Protein AF-A0A812U718-F1 (afdb_monomer)

pLDDT: mean 77.86, std 17.58, range [21.2, 98.12]

Organism: NCBI:txid1628268

Solvent-accessible surface area (backbone atoms only — not comparable to full-atom values): 34079 Å² total; per-residue (Å²): 110,75,88,83,42,58,67,88,62,78,47,43,27,60,70,41,86,81,59,93,90,47,77,34,40,23,46,30,32,31,61,27,43,60,38,45,54,33,56,39,98,57,65,44,71,46,73,46,54,57,48,36,80,42,72,47,49,82,94,59,85,34,51,27,31,34,33,50,62,80,87,57,90,86,61,59,68,82,77,45,58,95,62,54,50,26,35,74,38,45,36,75,55,52,50,49,27,49,80,69,65,70,44,56,67,90,31,38,64,26,23,34,49,45,68,36,70,45,60,24,64,69,48,42,55,55,64,42,54,57,30,74,76,38,101,41,70,70,52,22,51,42,58,63,43,49,48,83,53,67,81,42,59,66,42,80,47,77,48,67,60,88,76,78,98,50,80,73,65,60,68,46,38,72,36,76,42,73,34,67,63,61,79,95,82,78,88,86,74,87,77,78,59,37,26,38,47,60,78,84,86,76,91,83,60,94,82,63,69,74,84,33,40,29,35,38,40,79,49,32,44,30,32,35,83,74,54,75,93,52,46,70,57,54,52,54,46,52,71,27,33,28,99,84,66,51,55,19,29,42,82,43,80,50,81,80,84,81,76,93,47,56,84,60,70,32,71,39,81,75,76,77,88,89,72,74,45,80,48,87,57,70,52,64,44,42,74,75,68,44,31,30,33,44,36,40,60,90,44,30,43,63,67,60,55,48,49,54,43,55,49,54,43,45,74,75,65,46,46,71,45,44,30,13,64,40,55,39,43,12,61,69,62,36,98,81,31,35,34,37,74,57,49,43,61,65,23,51,72,65,73,61,73,84,56,43,30,47,33,34,44,46,54,43,51,50,33,49,52,58,45,43,52,53,53,42,52,60,70,45,82,76,48,32,27,46,37,27,36,45,91,47,44,64,63,31,82,85,31,43,43,94,73,34,66,56,81,76,61,64,91,81,12,48,46,56,36,66,54,12,68,30,30,31,38,70,37,81,58,85,68,46,94,52,60,69,56,48,54,48,58,60,64,40,34,59,91,46,101,75,43,52,58,56,74,57,55,51,58,72,64,56,90,58,74,86,86,80,50,69,90,73,69,54,56,93,87,39,42,74,44,80,63,87,77,92,70,84,87,54,102,78,57,65,65,62,42,74,40,37,60,71,41,61,34,27,20,62,27,82,96,33,52,44,62,36,75,49,37,26,59,39,55,53,98,67,39,36,29,31,67,86,72,49,75,31,46,58,74,50,43,42,61,18,37,40,75,55,88,66,75,53,64,90,67,38,61,79,59,90,79,86,79,91,83,67,90,70,76,70,87,43,97,83,54,51,61,34,52,58,51,48,71,108

Sequence (584 aa):
AYVSSSRLPPLVCKLQKWDPEKLCRGIDVVRCRKNGLANARFPLPVFCPLDSLQEAREGHLADLTYVRLRKDSRVALLSRLPYVGQGWYAKPAVACMLDTGIATWQDFLSSLDATAHVQPSCLAWALRKMEEAWGEEHLAKRSVNALQGLWARNADLVYLMRTSNNQLDGHGCQYRQTFATPPAGLGLRDGRGVLRRGGDPPAAGRGADALYFKFIKTDCVGFQGLPRKHQPLVERLLRKRHPDGTLVYRGDAVDPLLGEHREPEIDGRPPAPVGWEAVEDPVEHCLKGCSLLLTGLPGTGKTHLARRIVAQLREAGDLVQLVSKTHSAAQNLDLGAQTADHWVRRTVRNGRCRLDWLVVEEVTQLDAGLWADIACVSMDRSVRFLLMGDFRQLPAVLDSFAGSRVERPLKDSDLLRDLASGYCHELTENRRSDERIFRFIGWLRVGDAEEVPLAEAVRVAREFPRGRENRRLAPEGAVLIEHRDSGAPTTNSPQTMRVWAGLKLVGAGGKVPRGVFVTVAEAGLEKVTLDGGQQFSHSELLRHTRLCHAITYASCQGLTLRGRVWLLDWGTQHFNLRHLYAGA

Foldseek 3Di:
DQVPFDDQDWQKFFLADDDPVWFKKKKFFVLAAQLCLLDPPDFAFDAFQQFAKDFQDPPDQAQKWFFAQDPDPVDDPLLLPPPAATGIDGSVVVVVCVVSVSDDSVRTTMHTHHLDGHHSNVVVVVLVVCLVVDPDNVNNQVSSWCVVCPQQPADWDWDQPPDDPDPVVVLCNTDTAGHADQPDDDDDDDDTDDDDDDDDDDPPDPDFDSHFWGIDGNGMTMGTPGDPVCVVVVVVQQCDADPVRHHRIDMDGDDDDPDDGHRDHGDTDDDDDDAADEDDDPQVCVVVVAFEEEEEAPQLCQLVVVLVSVVVCVVVPWFEAEEEQFPLLQVSSDPPYDHLVVCLSVDQS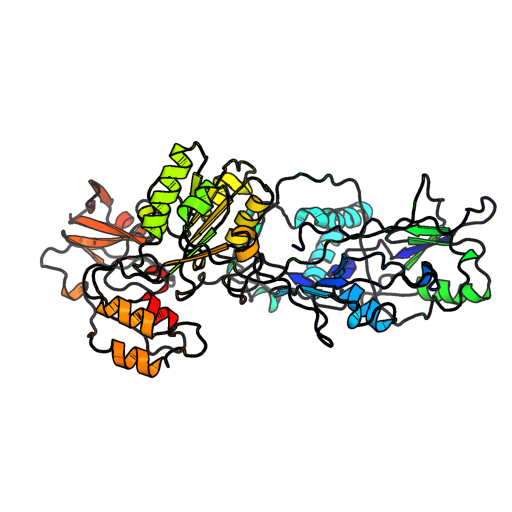VPNDDTQEYEYEAQQQDASSSLVSVVSVVVPVSYAYHYYHYPLAHGHDQHDHPSGGRPRGSVSGPSVCVRRVRYYYYRYDHNDPDVVLVVLLVVQCRPDPCGDPPVVSVVVVVPFDDDDPQVPPQDPVFAWQDDDDDDDDDPDQFHTGTHAFQFKKAWPDDPGGHLDIWGFRGDDNQWTAIPVRDIDGSVVCSVTIHHVSDDQLSSQQSPDDPDDDHDPDCVDPPRDSNSVSSRD

InterPro domains:
  IPR027417 P-loop containing nucleoside triphosphate hydrolase [G3DSA:3.40.50.300] (277-441)
  IPR027417 P-loop containing nucleoside triphosphate hydrolase [SSF52540] (289-448)

Mean predicted aligned error: 13.34 Å

Radius of gyration: 30.28 Å; Cα contacts (8 Å, |Δi|>4): 985; chains: 1; bounding box: 71×52×93 Å

Secondary structure (DSSP, 8-state):
-GGGSPP-----EE-S---TTS-EEEEEESS-STHHHHT-SSPEEE--TT---EE--TT---SEEEEE----TTS-GGGTTT--SEEEEEHHHHHHHHHHTS--GGGEEEEE--SEEE-HHHHHHHHHHHHHT-SSHHHHHHHHHTHHHHT----EEEEE----SSGGGGTTSEEEEE--PPPS-S------------SPPP--STTS-TTSEEEE-SSEEEEES--GGGHHHHHHHHT-B-TTS-BSEEEEE-PPPPS---------PPPPPP--EEPS-HHHHHHTT--EEEEE-TTSSHHHHHHHHHHHHHHTT--EEEEESSHHHHHHH-TT-EEHHHHIIIIITTT----SEEEEESGGG--HHHHHHHHHHTTSTT-EEEEE--TTS---TT-EETTEE--S-GGG-HHHHHHTTTEEEEE-S--SS-HHHHHHHHHT-TTSTTPPPHHHHHHHGGGS-----HHHHPPTT-EEE-----SPP-TT----EEE-TT-EEEE-BTTB-TT-EEEEEEE-SSEEEETTS-EEEHHHHHHHEEE-SS--HHHHTT----S------TTSTT--HHHHHHT-

Nearest PDB structures (foldseek):
  3gp8-assembly1_A  TM=6.679E-01  e=2.376E-10  Deinococcus radiodurans R1 = ATCC 13939 = DSM 20539
  8jx6-assembly2_B  TM=5.166E-01  e=2.757E-07  metagenome
  2orw-assembly1_B-2  TM=6.406E-01  e=2.192E-03  Thermotoga maritima
  5fuv-assembly1_A-2  TM=5.059E-01  e=6.262E-03  Trypanosoma brucei
  1w4r-assembly1_B  TM=6.128E-01  e=5.417E-02  Homo sapiens

Structure (mmCIF, N/CA/C/O backbone):
data_AF-A0A812U718-F1
#
_entry.id   AF-A0A812U718-F1
#
loop_
_atom_site.group_PDB
_atom_site.id
_atom_site.type_symbol
_atom_site.label_atom_id
_atom_site.label_alt_id
_atom_site.label_comp_id
_atom_site.label_asym_id
_atom_site.label_entity_id
_atom_site.label_seq_id
_atom_site.pdbx_PDB_ins_code
_atom_site.Cartn_x
_atom_site.Cartn_y
_atom_site.Cartn_z
_atom_site.occupancy
_atom_site.B_iso_or_equiv
_atom_site.auth_seq_id
_atom_site.auth_comp_id
_atom_site.auth_asym_id
_atom_site.auth_atom_id
_atom_site.pdbx_PDB_model_num
ATOM 1 N N . ALA A 1 1 ? -0.137 -6.766 -9.809 1.00 52.25 1 ALA A N 1
ATOM 2 C CA . ALA A 1 1 ? 0.485 -7.452 -10.991 1.00 52.25 1 ALA A CA 1
ATOM 3 C C . ALA A 1 1 ? 1.951 -7.081 -11.377 1.00 52.25 1 ALA A C 1
ATOM 5 O O . ALA A 1 1 ? 2.670 -7.983 -11.798 1.00 52.25 1 ALA A O 1
ATOM 6 N N . TYR A 1 2 ? 2.444 -5.827 -11.299 1.00 61.31 2 TYR A N 1
ATOM 7 C CA . TYR A 1 2 ? 3.795 -5.442 -11.811 1.00 61.31 2 TYR A CA 1
ATOM 8 C C . TYR A 1 2 ? 4.978 -6.270 -11.258 1.00 61.31 2 TYR A C 1
ATOM 10 O O . TYR A 1 2 ? 5.865 -6.662 -12.018 1.00 61.31 2 TYR A O 1
ATOM 18 N N . VAL A 1 3 ? 5.000 -6.574 -9.955 1.00 62.41 3 VAL A N 1
ATOM 19 C CA . VAL A 1 3 ? 6.143 -7.240 -9.291 1.00 62.41 3 VAL A CA 1
ATOM 20 C C . VAL A 1 3 ? 6.488 -8.600 -9.915 1.00 62.41 3 VAL A C 1
ATOM 22 O O . VAL A 1 3 ? 7.671 -8.903 -10.079 1.00 62.41 3 VAL A O 1
ATOM 25 N N . SER A 1 4 ? 5.460 -9.357 -10.312 1.00 58.41 4 SER A N 1
ATOM 26 C CA . SER A 1 4 ? 5.525 -10.685 -10.938 1.00 58.41 4 SER A CA 1
ATOM 27 C C . SER A 1 4 ? 5.702 -10.663 -12.463 1.00 58.41 4 SER A C 1
ATOM 29 O O . SER A 1 4 ? 5.583 -11.705 -13.100 1.00 58.41 4 SER A O 1
ATOM 31 N N . SER A 1 5 ? 5.938 -9.498 -13.071 1.00 61.50 5 SER A N 1
ATOM 32 C CA . SER A 1 5 ? 6.205 -9.403 -14.509 1.00 61.50 5 SER A CA 1
ATOM 33 C C . SER A 1 5 ? 7.666 -9.706 -14.853 1.00 61.50 5 SER A C 1
ATOM 35 O O . SER A 1 5 ? 8.582 -9.407 -14.077 1.00 61.50 5 SER A O 1
ATOM 37 N N . SER A 1 6 ? 7.881 -10.266 -16.045 1.00 64.56 6 SER A N 1
ATOM 38 C CA . SER A 1 6 ? 9.208 -10.453 -16.630 1.00 64.56 6 SER A CA 1
ATOM 39 C C . SER A 1 6 ? 9.961 -9.128 -16.672 1.00 64.56 6 SER A C 1
ATOM 41 O O . SER A 1 6 ? 9.477 -8.127 -17.205 1.00 64.56 6 SER A O 1
ATOM 43 N N . ARG A 1 7 ? 11.159 -9.114 -16.088 1.00 63.56 7 ARG A N 1
ATOM 44 C CA . ARG A 1 7 ? 12.039 -7.943 -16.111 1.00 63.56 7 ARG A CA 1
ATOM 45 C C . ARG A 1 7 ? 12.737 -7.846 -17.461 1.00 63.56 7 ARG A C 1
ATOM 47 O O . ARG A 1 7 ? 12.952 -8.861 -18.114 1.00 63.56 7 ARG A O 1
ATOM 54 N N . LEU A 1 8 ? 13.136 -6.627 -17.831 1.00 64.75 8 LEU A N 1
ATOM 55 C CA . LEU A 1 8 ? 14.036 -6.372 -18.957 1.00 64.75 8 LEU A CA 1
ATOM 56 C C . LEU A 1 8 ? 15.258 -7.310 -18.855 1.00 64.75 8 LEU A C 1
ATOM 58 O O . LEU A 1 8 ? 16.019 -7.180 -17.889 1.00 64.75 8 LEU A O 1
ATOM 62 N N . PRO A 1 9 ? 15.443 -8.263 -19.787 1.00 66.31 9 PRO A N 1
ATOM 63 C CA . PRO A 1 9 ? 16.575 -9.180 -19.758 1.00 66.31 9 PRO A CA 1
ATOM 64 C C . PRO A 1 9 ? 17.886 -8.421 -20.017 1.00 66.31 9 PRO A C 1
ATOM 66 O O . PRO A 1 9 ? 17.870 -7.304 -20.546 1.00 66.31 9 PRO A O 1
ATOM 69 N N . PRO A 1 10 ? 19.050 -9.017 -19.696 1.00 66.06 10 PRO A N 1
ATOM 70 C CA . PRO A 1 10 ? 20.329 -8.511 -20.174 1.00 66.06 10 PRO A CA 1
ATOM 71 C C . PRO A 1 10 ? 20.286 -8.381 -21.700 1.00 66.06 10 PRO A C 1
ATOM 73 O O . PRO A 1 10 ? 20.023 -9.356 -22.402 1.00 66.06 10 PRO A O 1
ATOM 76 N N . LEU A 1 11 ? 20.538 -7.179 -22.219 1.00 72.50 11 LEU A N 1
ATOM 77 C CA . LEU A 1 11 ? 20.422 -6.879 -23.645 1.00 72.50 11 LEU A CA 1
ATOM 78 C C . LEU A 1 11 ? 21.678 -7.363 -24.385 1.00 72.50 11 LEU A C 1
ATOM 80 O O . LEU A 1 11 ? 22.487 -6.562 -24.849 1.00 72.50 11 LEU A O 1
ATOM 84 N N . VAL A 1 12 ? 21.881 -8.679 -24.420 1.00 78.50 12 VAL A N 1
ATOM 85 C CA . VAL A 1 12 ? 23.073 -9.324 -24.977 1.00 78.50 12 VAL A CA 1
ATOM 86 C C . VAL A 1 12 ? 22.669 -10.168 -26.181 1.00 78.50 12 VAL A C 1
ATOM 88 O O . VAL A 1 12 ? 21.966 -11.162 -26.040 1.00 78.50 12 VAL A O 1
ATOM 91 N N . CYS A 1 13 ? 23.096 -9.752 -27.373 1.00 79.50 13 CYS A N 1
ATOM 92 C CA . CYS A 1 13 ? 22.654 -10.331 -28.640 1.00 79.50 13 CYS A CA 1
ATOM 93 C C . CYS A 1 13 ? 23.795 -10.374 -29.665 1.00 79.50 13 CYS A C 1
ATOM 95 O O . CYS A 1 13 ? 24.542 -9.401 -29.814 1.00 79.50 13 CYS A O 1
ATOM 97 N N . LYS A 1 14 ? 23.906 -11.482 -30.409 1.00 79.50 14 LYS A N 1
ATOM 98 C CA . LYS A 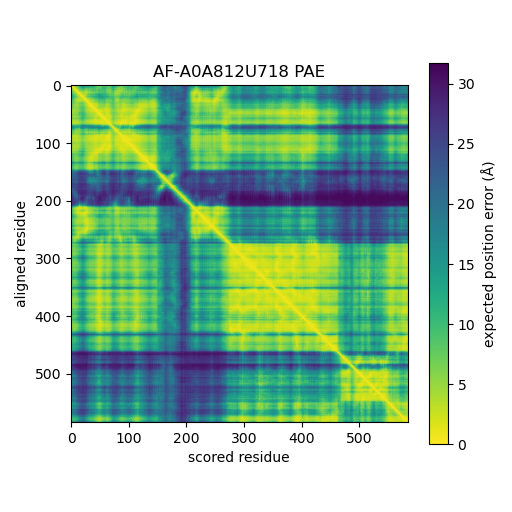1 14 ? 24.732 -11.576 -31.622 1.00 79.50 14 LYS A CA 1
ATOM 99 C C . LYS A 1 14 ? 23.888 -11.202 -32.838 1.00 79.50 14 LYS A C 1
ATOM 101 O O . LYS A 1 14 ? 22.866 -11.825 -33.090 1.00 79.50 14 LYS A O 1
ATOM 106 N N . LEU A 1 15 ? 24.342 -10.206 -33.595 1.00 76.06 15 LEU A N 1
ATOM 107 C CA . LEU A 1 15 ? 23.623 -9.664 -34.754 1.00 76.06 15 LEU A CA 1
ATOM 108 C C . LEU A 1 15 ? 24.151 -10.207 -36.084 1.00 76.06 15 LEU A C 1
ATOM 110 O O . LEU A 1 15 ? 23.396 -10.371 -37.036 1.00 76.06 15 LEU A O 1
ATOM 114 N N . GLN A 1 16 ? 25.460 -10.452 -36.158 1.00 78.62 16 GLN A N 1
ATOM 115 C CA . GLN A 1 16 ? 26.164 -10.885 -37.365 1.00 78.62 16 GLN A CA 1
ATOM 116 C C . GLN A 1 16 ? 27.314 -11.824 -37.001 1.00 78.62 16 GLN A C 1
ATOM 118 O O . GLN A 1 16 ? 27.822 -11.799 -35.876 1.00 78.62 16 GLN A O 1
ATOM 123 N N . LYS A 1 17 ? 27.781 -12.620 -37.972 1.00 80.12 17 LYS A N 1
ATOM 124 C CA . LYS A 1 17 ? 2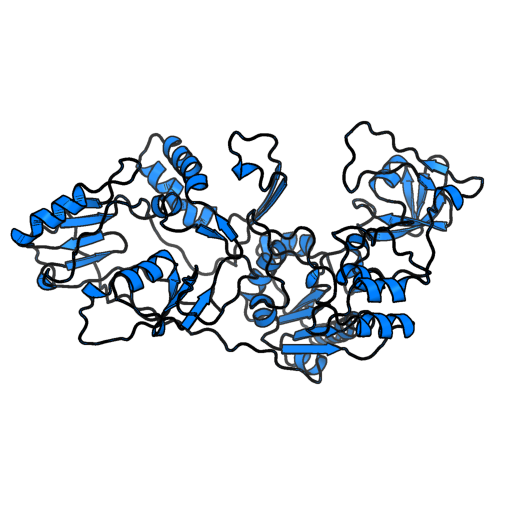8.999 -13.428 -37.804 1.00 80.12 17 LYS A CA 1
ATOM 125 C C . LYS A 1 17 ? 30.205 -12.526 -37.510 1.00 80.12 17 LYS A C 1
ATOM 127 O O . LYS A 1 17 ? 30.376 -11.477 -38.145 1.00 80.12 17 LYS A O 1
ATOM 132 N N . TRP A 1 18 ? 31.018 -12.954 -36.547 1.00 83.44 18 TRP A N 1
ATOM 133 C CA . TRP A 1 18 ? 32.292 -12.326 -36.206 1.00 83.44 18 TRP A CA 1
ATOM 134 C C . TRP A 1 18 ? 33.326 -12.561 -37.305 1.00 83.44 18 TRP A C 1
ATOM 136 O O . TRP A 1 18 ? 33.361 -13.633 -37.905 1.00 83.44 18 TRP A O 1
ATOM 146 N N . ASP A 1 19 ? 34.173 -11.567 -37.532 1.00 85.44 19 ASP A N 1
ATOM 147 C CA . ASP A 1 19 ? 35.264 -11.601 -38.499 1.00 85.44 19 ASP A CA 1
ATOM 148 C C . ASP A 1 19 ? 36.602 -11.594 -37.732 1.00 85.44 19 ASP A C 1
ATOM 150 O O . ASP A 1 19 ? 36.909 -10.590 -37.087 1.00 85.44 19 ASP A O 1
ATOM 154 N N . PRO A 1 20 ? 37.378 -12.693 -37.691 1.00 80.75 20 PRO A N 1
ATOM 155 C CA . PRO A 1 20 ? 38.579 -12.764 -36.854 1.00 80.75 20 PRO A CA 1
ATOM 156 C C . PRO A 1 20 ? 39.722 -11.865 -37.353 1.00 80.75 20 PRO A C 1
ATOM 158 O O . PRO A 1 20 ? 40.598 -11.515 -36.570 1.00 80.75 20 PRO A O 1
ATOM 161 N N . GLU A 1 21 ? 39.703 -11.454 -38.623 1.00 83.75 21 GLU A N 1
ATOM 162 C CA . GLU A 1 21 ? 40.759 -10.647 -39.248 1.00 83.75 21 GLU A CA 1
ATOM 163 C C . GLU A 1 21 ? 40.562 -9.138 -39.032 1.00 83.75 21 GLU A C 1
ATOM 165 O O . GLU A 1 21 ? 41.451 -8.336 -39.325 1.00 83.75 21 GLU A O 1
ATOM 170 N N . LYS A 1 22 ? 39.387 -8.713 -38.545 1.00 83.31 22 LYS A N 1
ATOM 171 C CA . LYS A 1 22 ? 39.016 -7.294 -38.441 1.00 83.31 22 LYS A CA 1
ATOM 172 C C . LYS A 1 22 ? 38.915 -6.851 -36.990 1.00 83.31 22 LYS A C 1
ATOM 174 O O . LYS A 1 22 ? 38.109 -7.367 -36.221 1.00 83.31 22 LYS A O 1
ATOM 179 N N . LEU A 1 23 ? 39.658 -5.803 -36.633 1.00 83.19 23 LEU A N 1
ATOM 180 C CA . LEU A 1 23 ? 39.541 -5.158 -35.324 1.00 83.19 23 LEU A CA 1
ATOM 181 C C . LEU A 1 23 ? 38.082 -4.754 -35.049 1.00 83.19 23 LEU A C 1
ATOM 183 O O . LEU A 1 23 ? 37.508 -3.935 -35.773 1.00 83.19 23 LEU A O 1
ATOM 187 N N . CYS A 1 24 ? 37.502 -5.301 -33.981 1.00 82.88 24 CYS A N 1
ATOM 188 C CA . CYS A 1 24 ? 36.214 -4.856 -33.467 1.00 82.88 24 CYS A CA 1
ATOM 189 C C . CYS A 1 24 ? 36.408 -3.672 -32.520 1.00 82.88 24 CYS A C 1
ATOM 191 O O . CYS A 1 24 ? 37.292 -3.682 -31.661 1.00 82.88 24 CYS A O 1
ATOM 193 N N . ARG A 1 25 ? 35.553 -2.659 -32.660 1.00 86.25 25 ARG A N 1
ATOM 194 C CA . ARG A 1 25 ? 35.479 -1.524 -31.735 1.00 86.25 25 ARG A CA 1
ATOM 195 C C . ARG A 1 25 ? 34.137 -1.549 -31.021 1.00 86.25 25 ARG A C 1
ATOM 197 O O . ARG A 1 25 ? 33.102 -1.760 -31.653 1.00 86.25 25 ARG A O 1
ATOM 204 N N . GLY A 1 26 ? 34.175 -1.360 -29.709 1.00 85.44 26 GLY A N 1
ATOM 205 C CA . GLY A 1 26 ? 32.998 -1.215 -28.866 1.00 85.44 26 GLY A CA 1
ATOM 206 C C . GLY A 1 26 ? 32.799 0.245 -28.501 1.00 85.44 26 GLY A C 1
ATOM 207 O O . GLY A 1 26 ? 33.741 0.896 -28.053 1.00 85.44 26 GLY A O 1
ATOM 208 N N . ILE A 1 27 ? 31.580 0.755 -28.666 1.00 84.38 27 ILE A N 1
ATOM 209 C CA . ILE A 1 27 ? 31.161 1.998 -28.012 1.00 84.38 27 ILE A CA 1
ATOM 210 C C . ILE A 1 27 ? 30.428 1.600 -26.737 1.00 84.38 27 ILE A C 1
ATOM 212 O O . ILE A 1 27 ? 29.330 1.055 -26.815 1.00 84.38 27 ILE A O 1
ATOM 216 N N . ASP A 1 28 ? 31.053 1.842 -25.588 1.00 82.25 28 ASP A N 1
ATOM 217 C CA . ASP A 1 28 ? 30.480 1.647 -24.250 1.00 82.25 28 ASP A CA 1
ATOM 218 C C . ASP A 1 28 ? 29.940 2.982 -23.719 1.00 82.25 28 ASP A C 1
ATOM 220 O O . ASP A 1 28 ? 30.618 4.010 -23.826 1.00 82.25 28 ASP A O 1
ATOM 224 N N . VAL A 1 29 ? 28.740 2.983 -23.131 1.00 80.06 29 VAL A N 1
ATOM 225 C CA . VAL A 1 29 ? 28.253 4.115 -22.325 1.00 80.06 29 VAL A CA 1
ATOM 226 C C . VAL A 1 29 ? 29.202 4.241 -21.140 1.00 80.06 29 VAL A C 1
ATOM 228 O O . VAL A 1 29 ? 29.294 3.302 -20.358 1.00 80.06 29 VAL A O 1
ATOM 231 N N . VAL A 1 30 ? 29.917 5.362 -20.999 1.00 79.69 30 VAL A N 1
ATOM 232 C CA . VAL A 1 30 ? 31.068 5.500 -20.086 1.00 79.69 30 VAL A CA 1
ATOM 233 C C . VAL A 1 30 ? 30.735 4.975 -18.697 1.00 79.69 30 VAL A C 1
ATOM 235 O O . VAL A 1 30 ? 29.973 5.564 -17.938 1.00 79.69 30 VAL A O 1
ATOM 238 N N . ARG A 1 31 ? 31.269 3.779 -18.416 1.00 74.81 31 ARG A N 1
ATOM 239 C CA . ARG A 1 31 ? 30.982 2.919 -17.260 1.00 74.81 31 ARG A CA 1
ATOM 240 C C . ARG A 1 31 ? 29.481 2.495 -17.077 1.00 74.81 31 ARG A C 1
ATOM 242 O O . ARG A 1 31 ? 29.299 1.446 -16.463 1.00 74.81 31 ARG A O 1
ATOM 249 N N . CYS A 1 32 ? 28.477 3.227 -17.613 1.00 73.81 32 CYS A N 1
ATOM 250 C CA . CYS A 1 32 ? 27.052 2.917 -17.948 1.00 73.81 32 CYS A CA 1
ATOM 251 C C . CYS A 1 32 ? 25.836 3.441 -17.102 1.00 73.81 32 CYS A C 1
ATOM 253 O O . CYS A 1 32 ? 25.325 4.526 -17.367 1.00 73.81 32 CYS A O 1
ATOM 255 N N . ARG A 1 33 ? 25.350 2.743 -16.051 1.00 76.56 33 ARG A N 1
ATOM 256 C CA . ARG A 1 33 ? 24.178 3.076 -15.150 1.00 76.56 33 ARG A CA 1
ATOM 257 C C . ARG A 1 33 ? 24.266 4.366 -14.252 1.00 76.56 33 ARG A C 1
ATOM 259 O O . ARG A 1 33 ? 24.263 5.455 -14.813 1.00 76.56 33 ARG A O 1
ATOM 266 N N . LYS A 1 34 ? 24.346 4.279 -12.890 1.00 80.44 34 LYS A N 1
ATOM 267 C CA . LYS A 1 34 ? 24.451 5.331 -11.799 1.00 80.44 34 LYS A CA 1
ATOM 268 C C . LYS A 1 34 ? 23.969 6.715 -12.125 1.00 80.44 34 LYS A C 1
ATOM 270 O O . LYS A 1 34 ? 23.138 7.278 -11.444 1.00 80.44 34 LYS A O 1
ATOM 275 N N . ASN A 1 35 ? 24.716 7.352 -13.002 1.00 78.38 35 ASN A N 1
ATOM 276 C CA . ASN A 1 35 ? 24.765 8.779 -13.180 1.00 78.38 35 ASN A CA 1
ATOM 277 C C . ASN A 1 35 ? 23.399 9.135 -13.825 1.00 78.38 35 ASN A C 1
ATOM 279 O O . ASN A 1 35 ? 22.913 10.240 -13.612 1.00 78.38 35 ASN A O 1
ATOM 283 N N . GLY A 1 36 ? 22.750 8.188 -14.532 1.00 77.81 36 GLY A N 1
ATOM 284 C CA . GLY A 1 36 ? 21.338 8.235 -14.925 1.00 77.81 36 GLY A CA 1
ATOM 285 C C . GLY A 1 36 ? 20.324 8.231 -13.769 1.00 77.81 36 GLY A C 1
ATOM 286 O O . GLY A 1 36 ? 19.183 8.581 -14.018 1.00 77.81 36 GLY A O 1
ATOM 287 N N . LEU A 1 37 ? 20.720 7.921 -12.525 1.00 79.31 37 LEU A N 1
ATOM 288 C CA . LEU A 1 37 ? 19.991 8.318 -11.311 1.00 79.31 37 LEU A CA 1
ATOM 289 C C . LEU A 1 37 ? 20.118 9.839 -11.158 1.00 79.31 37 LEU A C 1
ATOM 291 O O . LEU A 1 37 ? 19.178 10.573 -11.427 1.00 79.31 37 LEU A O 1
ATOM 295 N N . ALA A 1 38 ? 21.314 10.326 -10.811 1.00 80.38 38 ALA A N 1
ATOM 296 C CA . ALA A 1 38 ? 21.515 11.719 -10.407 1.00 80.38 38 ALA A CA 1
ATOM 297 C C . ALA A 1 38 ? 21.393 12.774 -11.525 1.00 80.38 38 ALA A C 1
ATOM 299 O O . ALA A 1 38 ? 21.341 13.961 -11.234 1.00 80.38 38 ALA A O 1
ATOM 300 N N . ASN A 1 39 ? 21.338 12.361 -12.792 1.00 77.56 39 ASN A N 1
ATOM 301 C CA . ASN A 1 39 ? 21.037 13.197 -13.957 1.00 77.56 39 ASN A CA 1
ATOM 302 C C . ASN A 1 39 ? 20.030 12.483 -14.894 1.00 77.56 39 ASN A C 1
ATOM 304 O O . ASN A 1 39 ? 20.223 12.447 -16.115 1.00 77.56 39 ASN A O 1
ATOM 308 N N . ALA A 1 40 ? 18.956 11.904 -14.361 1.00 81.19 40 ALA A N 1
ATOM 309 C CA . ALA A 1 40 ? 17.820 11.473 -15.183 1.00 81.19 40 ALA A CA 1
ATOM 310 C C . ALA A 1 40 ? 17.226 12.648 -16.009 1.00 81.19 40 ALA A C 1
ATOM 312 O O . ALA A 1 40 ? 17.527 13.817 -15.747 1.00 81.19 40 ALA A O 1
ATOM 313 N N . ARG A 1 41 ? 16.408 12.366 -17.038 1.00 83.38 41 ARG A N 1
ATOM 314 C CA . ARG A 1 41 ? 15.586 13.395 -17.733 1.00 83.38 41 ARG A CA 1
ATOM 315 C C . ARG A 1 41 ? 14.336 13.762 -16.925 1.00 83.38 41 ARG A C 1
ATOM 317 O O . ARG A 1 41 ? 13.859 14.883 -17.023 1.00 83.38 41 ARG A O 1
ATOM 324 N N . PHE A 1 42 ? 13.844 12.815 -16.136 1.00 88.44 42 PHE A N 1
ATOM 325 C CA . PHE A 1 42 ? 12.629 12.908 -15.334 1.00 88.44 42 PHE A CA 1
ATOM 326 C C . PHE A 1 42 ? 12.977 12.737 -13.847 1.00 88.44 42 PHE A C 1
ATOM 328 O O . PHE A 1 42 ? 14.017 12.141 -13.549 1.00 88.44 42 PHE A O 1
ATOM 335 N N . PRO A 1 43 ? 12.133 13.212 -12.916 1.00 86.69 43 PRO A N 1
ATOM 336 C CA . PRO A 1 43 ? 12.222 12.842 -11.506 1.00 86.69 43 PRO A CA 1
ATOM 337 C C . PRO A 1 43 ? 12.247 11.318 -11.301 1.00 86.69 43 PRO A C 1
ATOM 339 O O . PRO A 1 43 ? 11.689 10.566 -12.101 1.00 86.69 43 PRO A O 1
ATOM 342 N N . LEU A 1 44 ? 12.917 10.851 -10.246 1.00 84.81 44 LEU A N 1
ATOM 343 C CA . LEU A 1 44 ? 13.038 9.425 -9.940 1.00 84.81 44 LEU A CA 1
ATOM 344 C C . LEU A 1 44 ? 11.787 8.953 -9.178 1.00 84.81 44 LEU A C 1
ATOM 346 O O . LEU A 1 44 ? 11.526 9.495 -8.103 1.00 84.81 44 LEU A O 1
ATOM 350 N N . PRO A 1 45 ? 11.020 7.974 -9.688 1.00 87.50 45 PRO A N 1
ATOM 351 C CA . PRO A 1 45 ? 9.796 7.516 -9.036 1.00 87.50 45 PRO A CA 1
ATOM 352 C C . PRO A 1 45 ? 10.083 6.746 -7.741 1.00 87.50 45 PRO A C 1
ATOM 354 O O . PRO A 1 45 ? 10.958 5.877 -7.697 1.00 87.50 45 PRO A O 1
ATOM 357 N N . VAL A 1 46 ? 9.308 7.047 -6.701 1.00 81.81 46 VAL A N 1
ATOM 358 C CA . VAL A 1 46 ? 9.309 6.378 -5.396 1.00 81.81 46 VAL A CA 1
ATOM 359 C C . VAL A 1 46 ? 7.981 5.648 -5.235 1.00 81.81 46 VAL A C 1
ATOM 361 O O . VAL A 1 46 ? 7.001 6.199 -4.738 1.00 81.81 46 VAL A O 1
ATOM 364 N N . PHE A 1 47 ? 7.951 4.402 -5.709 1.00 84.75 47 PHE A N 1
ATOM 365 C CA . PHE A 1 47 ? 6.758 3.565 -5.628 1.00 84.75 47 PHE A CA 1
ATOM 366 C C . PHE A 1 47 ? 6.477 3.133 -4.185 1.00 84.75 47 PHE A C 1
ATOM 368 O O . PHE A 1 47 ? 7.378 2.632 -3.509 1.00 84.75 47 PHE A O 1
ATOM 375 N N . CYS A 1 48 ? 5.229 3.272 -3.743 1.00 83.56 48 CYS A N 1
ATOM 376 C CA . CYS A 1 48 ? 4.706 2.700 -2.505 1.00 83.56 48 CYS A CA 1
ATOM 377 C C . CYS A 1 48 ? 3.750 1.524 -2.811 1.00 83.56 48 CYS A C 1
ATOM 379 O O . CYS A 1 48 ? 3.336 1.345 -3.958 1.00 83.56 48 CYS A O 1
ATOM 381 N N . PRO A 1 49 ? 3.356 0.714 -1.811 1.00 85.00 49 PRO A N 1
ATOM 382 C CA . PRO A 1 49 ? 2.452 -0.422 -2.024 1.00 85.00 49 PRO A CA 1
ATOM 383 C C . PRO A 1 49 ? 1.045 -0.048 -2.513 1.00 85.00 49 PRO A C 1
ATOM 385 O O . PRO A 1 49 ? 0.343 -0.916 -3.018 1.00 85.00 49 PRO A O 1
ATOM 388 N N . LEU A 1 50 ? 0.621 1.212 -2.359 1.00 88.31 50 LEU A N 1
ATOM 389 C CA . LEU A 1 50 ? -0.694 1.693 -2.803 1.00 88.31 50 LEU A CA 1
ATOM 390 C C . LEU A 1 50 ? -0.688 2.189 -4.263 1.00 88.31 50 LEU A C 1
ATOM 392 O O . LEU A 1 50 ? -1.743 2.523 -4.810 1.00 88.31 50 LEU A O 1
ATOM 396 N N . ASP A 1 51 ? 0.479 2.237 -4.914 1.00 88.44 51 ASP A N 1
ATOM 397 C CA . ASP A 1 51 ? 0.578 2.583 -6.331 1.00 88.44 51 ASP A CA 1
ATOM 398 C C . ASP A 1 51 ? -0.029 1.485 -7.200 1.00 88.44 51 ASP A C 1
ATOM 400 O O . ASP A 1 51 ? 0.341 0.313 -7.127 1.00 88.44 51 ASP A O 1
ATOM 404 N N . SER A 1 52 ? -0.998 1.892 -8.014 1.00 88.12 52 SER A N 1
ATOM 405 C CA . SER A 1 52 ? -1.952 0.991 -8.656 1.00 88.12 52 SER A CA 1
ATOM 406 C C . SER A 1 52 ? -1.973 1.191 -10.160 1.00 88.12 52 SER A C 1
ATOM 408 O O . SER A 1 52 ? -1.741 2.295 -10.661 1.00 88.12 52 SER A O 1
ATOM 410 N N . LEU A 1 53 ? -2.229 0.099 -10.870 1.00 87.88 53 LEU A N 1
ATOM 411 C CA . LEU A 1 53 ? -2.262 0.056 -12.317 1.00 87.88 53 LEU A CA 1
ATOM 412 C C . LEU A 1 53 ? -3.501 0.792 -12.831 1.00 87.88 53 LEU A C 1
ATOM 414 O O 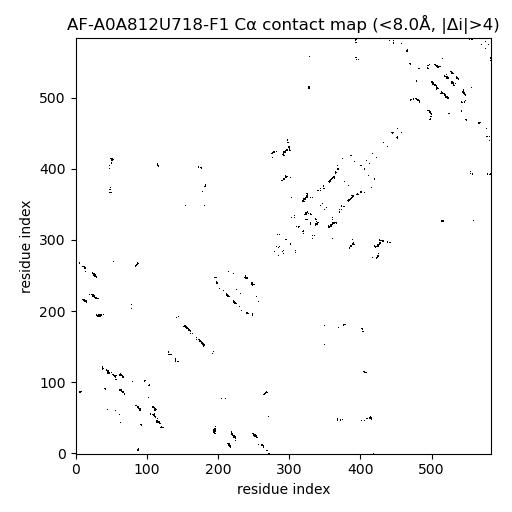. LEU A 1 53 ? -4.601 0.636 -12.305 1.00 87.88 53 LEU A O 1
ATOM 418 N N . GLN A 1 54 ? -3.322 1.589 -13.877 1.00 88.00 54 GLN A N 1
ATOM 419 C CA . GLN A 1 54 ? -4.413 2.257 -14.581 1.00 88.00 54 GLN A CA 1
ATOM 420 C C . GLN A 1 54 ? -4.319 1.949 -16.076 1.00 88.00 54 GLN A C 1
ATOM 422 O O . GLN A 1 54 ? -3.299 1.463 -16.565 1.00 88.00 54 GLN A O 1
ATOM 427 N N . GLU A 1 55 ? -5.380 2.230 -16.824 1.00 90.50 55 GLU A N 1
ATOM 428 C CA . GLU A 1 55 ? -5.316 2.235 -18.285 1.00 90.50 55 GLU A CA 1
ATOM 429 C C . GLU A 1 55 ? -4.329 3.319 -18.762 1.00 90.50 55 GLU A C 1
ATOM 431 O O . GLU A 1 55 ? -4.202 4.386 -18.148 1.00 90.50 55 GLU A O 1
ATOM 436 N N . ALA A 1 56 ? -3.570 3.046 -19.824 1.00 92.06 56 ALA A N 1
ATOM 437 C CA . ALA A 1 56 ? -2.704 4.062 -20.417 1.00 92.06 56 ALA A CA 1
ATOM 438 C C . ALA A 1 56 ? -3.558 5.123 -21.133 1.00 92.06 56 ALA A C 1
ATOM 440 O O . ALA A 1 56 ? -4.503 4.789 -21.840 1.00 92.06 56 ALA A O 1
ATOM 441 N N . ARG A 1 57 ? -3.229 6.406 -20.953 1.00 93.19 57 ARG A N 1
ATOM 442 C CA . ARG A 1 57 ? -3.987 7.528 -21.528 1.00 93.19 57 ARG A CA 1
ATOM 443 C C . ARG A 1 57 ? -3.088 8.343 -22.441 1.00 93.19 57 ARG A C 1
ATOM 445 O O . ARG A 1 57 ? -1.959 8.658 -22.065 1.00 93.19 57 ARG A O 1
ATOM 452 N N . GLU A 1 58 ? -3.590 8.701 -23.618 1.00 94.06 58 GLU A N 1
ATOM 453 C CA . GLU A 1 58 ? -2.865 9.568 -24.547 1.00 94.06 58 GLU A CA 1
ATOM 454 C C . GLU A 1 58 ? -2.527 10.918 -23.889 1.00 94.06 58 GLU A C 1
ATOM 456 O O . GLU A 1 58 ? -3.325 11.491 -23.147 1.00 94.06 58 GLU A O 1
ATOM 461 N N . GLY A 1 59 ? -1.294 11.385 -24.096 1.00 92.38 59 GLY A N 1
ATOM 462 C CA . GLY A 1 59 ? -0.740 12.576 -23.446 1.00 92.38 59 GLY A CA 1
ATOM 463 C C . GLY A 1 59 ? -0.194 12.354 -22.027 1.00 92.38 59 GLY A C 1
ATOM 464 O O . GLY A 1 59 ? 0.641 13.143 -21.583 1.00 92.38 59 GLY A O 1
ATOM 465 N N . HIS A 1 60 ? -0.575 11.279 -21.323 1.00 94.56 60 HIS A N 1
ATOM 466 C CA . HIS A 1 60 ? -0.112 11.005 -19.955 1.00 94.56 60 HIS A CA 1
ATOM 467 C C . HIS A 1 60 ? 1.040 9.993 -19.917 1.00 94.56 60 HIS A C 1
ATOM 469 O O . HIS A 1 60 ? 0.847 8.776 -19.903 1.00 94.56 60 HIS A O 1
ATOM 475 N N . LEU A 1 61 ? 2.275 10.500 -19.879 1.00 93.56 61 LEU A N 1
ATOM 476 C CA . LEU A 1 61 ? 3.472 9.663 -19.814 1.00 93.56 61 LEU A CA 1
ATOM 477 C C . LEU A 1 61 ? 3.745 9.181 -18.377 1.00 93.56 61 LEU A C 1
ATOM 479 O O . LEU A 1 61 ? 4.380 9.886 -17.588 1.00 93.56 61 LEU A O 1
ATOM 483 N N . ALA A 1 62 ? 3.314 7.964 -18.055 1.00 94.62 62 ALA A N 1
ATOM 484 C CA . ALA A 1 62 ? 3.443 7.382 -16.718 1.00 94.62 62 ALA A CA 1
ATOM 485 C C . ALA A 1 62 ? 4.874 6.940 -16.335 1.00 94.62 62 ALA A C 1
ATOM 487 O O . ALA A 1 62 ? 5.732 6.732 -17.194 1.00 94.62 62 ALA A O 1
ATOM 488 N N . ASP A 1 63 ? 5.158 6.801 -15.036 1.00 93.50 63 ASP A N 1
ATOM 489 C CA . ASP A 1 63 ? 6.490 6.410 -14.530 1.00 93.50 63 ASP A CA 1
ATOM 490 C C . ASP A 1 63 ? 6.936 5.009 -14.960 1.00 93.50 63 ASP A C 1
ATOM 492 O O . ASP A 1 63 ? 8.111 4.783 -15.273 1.00 93.50 63 ASP A O 1
ATOM 496 N N . LEU A 1 64 ? 5.983 4.085 -14.999 1.00 92.38 64 LEU A N 1
ATOM 497 C CA . LEU A 1 64 ? 6.062 2.785 -15.640 1.00 92.38 64 LEU A CA 1
ATOM 498 C C . LEU A 1 64 ? 4.885 2.660 -16.617 1.00 92.38 64 LEU A C 1
ATOM 500 O O . LEU A 1 64 ? 3.765 3.084 -16.333 1.00 92.38 64 LEU A O 1
ATOM 504 N N . THR A 1 65 ? 5.125 2.060 -17.778 1.00 92.31 65 THR A N 1
ATOM 505 C CA . THR A 1 65 ? 4.098 1.799 -18.794 1.00 92.31 65 THR A CA 1
ATOM 506 C C . THR A 1 65 ? 4.252 0.379 -19.314 1.00 92.31 65 THR A C 1
ATOM 508 O O . THR A 1 65 ? 5.361 -0.044 -19.651 1.00 92.31 65 THR A O 1
ATOM 511 N N . TYR A 1 66 ? 3.154 -0.368 -19.379 1.00 91.06 66 TYR A N 1
ATOM 512 C CA . TYR A 1 66 ? 3.112 -1.649 -20.065 1.00 91.06 66 TYR A CA 1
ATOM 513 C C . TYR A 1 66 ? 2.958 -1.382 -21.565 1.00 91.06 66 TYR A C 1
ATOM 515 O O . TYR A 1 66 ? 1.927 -0.872 -22.011 1.00 91.06 66 TYR A O 1
ATOM 523 N N . VAL A 1 67 ? 3.989 -1.733 -22.331 1.00 90.00 67 VAL A N 1
ATOM 524 C CA . VAL A 1 67 ? 4.065 -1.537 -23.781 1.00 90.00 67 VAL A CA 1
ATOM 525 C C . VAL A 1 67 ? 3.928 -2.888 -24.480 1.00 90.00 67 VAL A C 1
ATOM 527 O O . VAL A 1 67 ? 4.636 -3.838 -24.141 1.00 90.00 67 VAL A O 1
ATOM 530 N N . ARG A 1 68 ? 3.058 -2.963 -25.490 1.00 89.00 68 ARG A N 1
ATOM 531 C CA . ARG A 1 68 ? 2.949 -4.075 -26.441 1.00 89.00 68 ARG A CA 1
ATOM 532 C C . ARG A 1 68 ? 3.355 -3.576 -27.827 1.00 89.00 68 ARG A C 1
ATOM 534 O O . ARG A 1 68 ? 2.516 -3.170 -28.624 1.00 89.00 68 ARG A O 1
ATOM 541 N N . LEU A 1 69 ? 4.655 -3.619 -28.115 1.00 81.25 69 LEU A N 1
ATOM 542 C CA . LEU A 1 69 ? 5.177 -3.265 -29.436 1.00 81.25 69 LEU A CA 1
ATOM 543 C C . LEU A 1 69 ? 4.637 -4.228 -30.504 1.00 81.25 69 LEU A C 1
ATOM 545 O O . LEU A 1 69 ? 4.709 -5.450 -30.348 1.00 81.25 69 LEU A O 1
ATOM 549 N N . ARG A 1 70 ? 4.137 -3.687 -31.620 1.00 68.75 70 ARG A N 1
ATOM 550 C CA . ARG A 1 70 ? 3.705 -4.487 -32.777 1.00 68.75 70 ARG A CA 1
ATOM 551 C C . ARG A 1 70 ? 4.931 -5.148 -33.414 1.00 68.75 70 ARG A C 1
ATOM 553 O O . ARG A 1 70 ? 5.853 -4.459 -33.847 1.00 68.75 70 ARG A O 1
ATOM 560 N N . LYS A 1 71 ? 4.951 -6.484 -33.496 1.00 63.91 71 LYS A N 1
ATOM 561 C CA . LYS A 1 71 ? 6.013 -7.240 -34.188 1.00 63.91 71 LYS A CA 1
ATOM 562 C C . LYS A 1 71 ? 5.865 -7.118 -35.716 1.00 63.91 71 LYS A C 1
ATOM 564 O O . LYS A 1 71 ? 5.421 -8.060 -36.366 1.00 63.91 71 LYS A O 1
ATOM 569 N N . ASP A 1 72 ? 6.245 -5.979 -36.300 1.00 63.06 72 ASP A N 1
ATOM 570 C CA . ASP A 1 72 ? 6.393 -5.887 -37.760 1.00 63.06 72 ASP A CA 1
ATOM 571 C C . ASP A 1 72 ? 7.704 -6.546 -38.217 1.00 63.06 72 ASP A C 1
ATOM 573 O O . ASP A 1 72 ? 8.803 -6.040 -37.989 1.00 63.06 72 ASP A O 1
ATOM 577 N N . SER A 1 73 ? 7.561 -7.671 -38.919 1.00 57.31 73 SER A N 1
ATOM 578 C CA . SER A 1 73 ? 8.634 -8.409 -39.603 1.00 57.31 73 SER A CA 1
ATOM 579 C C . SER A 1 73 ? 9.504 -7.576 -40.560 1.00 57.31 73 SER A C 1
ATOM 581 O O . SER A 1 73 ? 10.626 -7.976 -40.862 1.00 57.31 73 SER A O 1
ATOM 583 N N . ARG A 1 74 ? 9.006 -6.430 -41.044 1.00 52.31 74 ARG A N 1
ATOM 584 C CA . ARG A 1 74 ? 9.701 -5.534 -41.983 1.00 52.31 74 ARG A CA 1
ATOM 585 C C . ARG A 1 74 ? 10.651 -4.559 -41.282 1.00 52.31 74 ARG A C 1
ATOM 587 O O . ARG A 1 74 ? 11.523 -3.985 -41.931 1.00 52.31 74 ARG A O 1
ATOM 594 N N . VAL A 1 75 ? 10.499 -4.364 -39.970 1.00 59.84 75 VAL A N 1
ATOM 595 C CA . VAL A 1 75 ? 11.306 -3.428 -39.177 1.00 59.84 75 VAL A CA 1
ATOM 596 C C . VAL A 1 75 ? 12.534 -4.150 -38.623 1.00 59.84 75 VAL A C 1
ATOM 598 O O . VAL A 1 75 ? 12.439 -5.020 -37.757 1.00 59.84 75 VAL A O 1
ATOM 601 N N . ALA A 1 76 ? 13.718 -3.778 -39.117 1.00 63.75 76 ALA A N 1
ATOM 602 C CA . ALA A 1 76 ? 14.976 -4.402 -38.717 1.00 63.75 76 ALA A CA 1
ATOM 603 C C . ALA A 1 76 ? 15.215 -4.284 -37.200 1.00 63.75 76 ALA A C 1
ATOM 605 O O . ALA A 1 76 ? 15.111 -3.192 -36.639 1.00 63.75 76 ALA A O 1
ATOM 606 N N . LEU A 1 77 ? 15.622 -5.384 -36.552 1.00 64.12 77 LEU A N 1
ATOM 607 C CA . LEU A 1 77 ? 15.868 -5.478 -35.102 1.00 64.12 77 LEU A CA 1
ATOM 608 C C . LEU A 1 77 ? 16.672 -4.290 -34.536 1.00 64.12 77 LEU A C 1
ATOM 610 O O . LEU A 1 77 ? 16.285 -3.688 -33.535 1.00 64.12 77 LEU A O 1
ATOM 614 N N . LEU A 1 78 ? 17.751 -3.900 -35.222 1.00 66.31 78 LEU A N 1
ATOM 615 C CA . LEU A 1 78 ? 18.610 -2.768 -34.853 1.00 66.31 78 LEU A CA 1
ATOM 616 C C . LEU A 1 78 ? 17.883 -1.420 -34.719 1.00 66.31 78 LEU A C 1
ATOM 618 O O . LEU A 1 78 ? 18.373 -0.553 -34.007 1.00 66.31 78 LEU A O 1
ATOM 622 N N . SER A 1 79 ? 16.743 -1.234 -35.388 1.00 69.62 79 SER A N 1
ATOM 623 C CA . SER A 1 79 ? 15.964 0.010 -35.335 1.00 69.62 79 SER A CA 1
ATOM 624 C C . SER A 1 79 ? 14.952 0.076 -34.184 1.00 69.62 79 SER A C 1
ATOM 626 O O . SER A 1 79 ? 14.431 1.156 -33.920 1.00 69.62 79 SER A O 1
ATOM 628 N N . ARG A 1 80 ? 14.716 -1.039 -33.469 1.00 71.38 80 ARG A N 1
ATOM 629 C CA . ARG A 1 80 ? 13.897 -1.080 -32.239 1.00 71.38 80 ARG A CA 1
ATOM 630 C C . ARG A 1 80 ? 14.697 -1.301 -30.952 1.00 71.38 80 ARG A C 1
ATOM 632 O O . ARG A 1 80 ? 14.238 -0.891 -29.890 1.00 71.38 80 ARG A O 1
ATOM 639 N N . LEU A 1 81 ? 15.892 -1.900 -31.018 1.00 71.88 81 LEU A N 1
ATOM 640 C CA . LEU A 1 81 ? 16.758 -2.079 -29.842 1.00 71.88 81 LEU A CA 1
ATOM 641 C C . LEU A 1 81 ? 17.072 -0.725 -29.161 1.00 71.88 81 LEU A C 1
ATOM 643 O O . LEU A 1 81 ? 17.373 0.245 -29.855 1.00 71.88 81 LEU A O 1
ATOM 647 N N . PRO A 1 82 ? 17.034 -0.636 -27.815 1.00 72.81 82 PRO A N 1
ATOM 648 C CA . PRO A 1 82 ? 16.992 -1.733 -26.842 1.00 72.81 82 PRO A CA 1
ATOM 649 C C . PRO A 1 82 ? 15.580 -2.249 -26.495 1.00 72.81 82 PRO A C 1
ATOM 651 O O . PRO A 1 82 ? 15.438 -3.025 -25.553 1.00 72.81 82 PRO A O 1
ATOM 654 N N . TYR A 1 83 ? 14.536 -1.816 -27.203 1.00 81.31 83 TYR A N 1
ATOM 655 C CA . TYR A 1 83 ? 13.140 -2.122 -26.887 1.00 81.31 83 TYR A CA 1
ATOM 656 C C . TYR A 1 83 ? 12.680 -3.410 -27.594 1.00 81.31 83 TYR A C 1
ATOM 658 O O . TYR A 1 83 ? 12.779 -3.554 -28.816 1.00 81.31 83 TYR A O 1
ATOM 666 N N . VAL A 1 84 ? 12.226 -4.388 -26.806 1.00 76.50 84 VAL A N 1
ATOM 667 C CA . VAL A 1 84 ? 11.990 -5.778 -27.225 1.00 76.50 84 VAL A CA 1
ATOM 668 C C . VAL A 1 84 ? 10.802 -6.419 -26.499 1.00 76.50 84 VAL A C 1
ATOM 670 O O . VAL A 1 84 ? 10.608 -6.224 -25.301 1.00 76.50 84 VAL A O 1
ATOM 673 N N . GLY A 1 85 ? 10.010 -7.218 -27.218 1.00 75.44 85 GLY A N 1
ATOM 674 C CA . GLY A 1 85 ? 8.859 -7.926 -26.646 1.00 75.44 85 GLY A CA 1
ATOM 675 C C . GLY A 1 85 ? 7.741 -7.018 -26.110 1.00 75.44 85 GLY A C 1
ATOM 676 O O . GLY A 1 85 ? 7.650 -5.841 -26.464 1.00 75.44 85 GLY A O 1
ATOM 677 N N . GLN A 1 86 ? 6.884 -7.586 -25.256 1.00 85.19 86 GLN A N 1
ATOM 678 C CA . GLN A 1 86 ? 5.835 -6.872 -24.518 1.00 85.19 86 GLN A CA 1
ATOM 679 C C . GLN A 1 86 ? 6.136 -6.892 -23.013 1.00 85.19 86 GLN A C 1
ATOM 681 O O . GLN A 1 86 ? 6.545 -7.920 -22.474 1.00 85.19 86 GLN A O 1
ATOM 686 N N . GLY A 1 87 ? 5.954 -5.770 -22.314 1.00 87.00 87 GLY A N 1
ATOM 687 C CA . GLY A 1 87 ? 6.295 -5.687 -20.892 1.00 87.00 87 GLY A CA 1
ATOM 688 C C . GLY A 1 87 ? 6.364 -4.271 -20.325 1.00 87.00 87 GLY A C 1
ATOM 689 O O . GLY A 1 87 ? 5.988 -3.299 -20.976 1.00 87.00 87 GLY A O 1
ATOM 690 N N . TRP A 1 88 ? 6.848 -4.161 -19.085 1.00 87.25 88 TRP A N 1
ATOM 691 C CA . TRP A 1 88 ? 6.940 -2.894 -18.354 1.00 87.25 88 TRP A CA 1
ATOM 692 C C . TRP A 1 88 ? 8.222 -2.118 -18.677 1.00 87.25 88 TRP A C 1
ATOM 694 O O . TRP A 1 88 ? 9.333 -2.582 -18.415 1.00 87.25 88 TRP A O 1
ATOM 704 N N . TYR A 1 89 ? 8.050 -0.893 -19.169 1.00 88.19 89 TYR A N 1
ATOM 705 C CA . TYR A 1 89 ? 9.112 0.063 -19.472 1.00 88.19 89 TYR A CA 1
ATOM 706 C C . TYR A 1 89 ? 8.999 1.301 -18.583 1.00 88.19 89 TYR A C 1
ATOM 708 O O . TYR A 1 89 ? 7.903 1.754 -18.271 1.00 88.19 89 TYR A O 1
ATOM 716 N N . ALA A 1 90 ? 10.135 1.872 -18.181 1.00 88.94 90 ALA A N 1
ATOM 717 C CA . ALA A 1 90 ? 10.164 3.102 -17.388 1.00 88.94 90 ALA A CA 1
ATOM 718 C C . ALA A 1 90 ? 10.004 4.360 -18.261 1.00 88.94 90 ALA A C 1
ATOM 720 O O . ALA A 1 90 ? 10.488 4.382 -19.396 1.00 88.94 90 ALA A O 1
ATOM 721 N N . LYS A 1 91 ? 9.445 5.435 -17.689 1.00 91.81 91 LYS A N 1
ATOM 722 C CA . LYS A 1 91 ? 9.246 6.781 -18.277 1.00 91.81 91 LYS A CA 1
ATOM 723 C C . LYS A 1 91 ? 10.326 7.224 -19.282 1.00 91.81 91 LYS A C 1
ATOM 725 O O . LYS A 1 91 ? 9.960 7.661 -20.370 1.00 91.81 91 LYS A O 1
ATOM 730 N N . PRO A 1 92 ? 11.649 7.091 -19.010 1.00 88.50 92 PRO A N 1
ATOM 731 C CA . PRO A 1 92 ? 12.683 7.530 -19.951 1.00 88.50 92 PRO A CA 1
ATOM 732 C C . PRO A 1 92 ? 12.768 6.683 -21.229 1.00 88.50 92 PRO A C 1
ATOM 734 O O . PRO A 1 92 ? 13.124 7.210 -22.279 1.00 88.50 92 PRO A O 1
ATOM 737 N N . ALA A 1 93 ? 12.456 5.387 -21.143 1.00 87.25 93 ALA A N 1
ATOM 738 C CA . ALA A 1 93 ? 12.381 4.494 -22.294 1.00 87.25 93 ALA A CA 1
ATOM 739 C C . ALA A 1 93 ? 11.113 4.768 -23.110 1.00 87.25 93 ALA A C 1
ATOM 741 O O . ALA A 1 93 ? 11.205 4.934 -24.319 1.00 87.25 93 ALA A O 1
ATOM 742 N N . VAL A 1 94 ? 9.961 4.893 -22.444 1.00 91.56 94 VAL A N 1
ATOM 743 C CA . VAL A 1 94 ? 8.660 5.160 -23.084 1.00 91.56 94 VAL A CA 1
ATOM 744 C C . VAL A 1 94 ? 8.674 6.515 -23.806 1.00 91.56 94 VAL A C 1
ATOM 746 O O . VAL A 1 94 ? 8.305 6.587 -24.975 1.00 91.56 94 VAL A O 1
ATOM 749 N N . ALA A 1 95 ? 9.220 7.563 -23.169 1.00 92.19 95 ALA A N 1
ATOM 750 C CA . ALA A 1 95 ? 9.480 8.852 -23.816 1.00 92.19 95 ALA A CA 1
ATOM 751 C C . ALA A 1 95 ? 10.337 8.694 -25.076 1.00 92.19 95 ALA A C 1
ATOM 753 O O . ALA A 1 95 ? 9.998 9.226 -26.123 1.00 92.19 95 ALA A O 1
ATOM 754 N N . CYS A 1 96 ? 11.432 7.933 -24.991 1.00 86.88 96 CYS A N 1
ATOM 755 C CA . CYS A 1 96 ? 12.323 7.732 -26.126 1.00 86.88 96 CYS A CA 1
ATOM 756 C C . CYS A 1 96 ? 11.660 6.934 -27.261 1.00 86.88 96 CYS A C 1
ATOM 758 O O . CYS A 1 96 ? 11.940 7.227 -28.421 1.00 86.88 96 CYS A O 1
ATOM 760 N N . MET A 1 97 ? 10.762 5.984 -26.966 1.00 86.69 97 MET A N 1
ATOM 761 C CA . MET A 1 97 ? 9.984 5.284 -27.997 1.00 86.69 97 MET A CA 1
ATOM 762 C C . MET A 1 97 ? 9.042 6.233 -28.749 1.00 86.69 97 MET A C 1
ATOM 764 O O . MET A 1 97 ? 8.984 6.153 -29.974 1.00 86.69 97 MET A O 1
ATOM 768 N N . LEU A 1 98 ? 8.357 7.146 -28.044 1.00 89.94 98 LEU A N 1
ATOM 769 C CA . LEU A 1 98 ? 7.536 8.196 -28.666 1.00 89.94 98 LEU A CA 1
ATOM 770 C C . LEU A 1 98 ? 8.407 9.169 -29.478 1.00 89.94 98 LEU A C 1
ATOM 772 O O . LEU A 1 98 ? 8.183 9.338 -30.673 1.00 89.94 98 LEU A O 1
ATOM 776 N N . ASP A 1 99 ? 9.448 9.739 -28.857 1.00 86.25 99 ASP A N 1
ATOM 777 C CA . ASP A 1 99 ? 10.369 10.721 -29.460 1.00 86.25 99 ASP A CA 1
ATOM 778 C C . ASP A 1 99 ? 11.062 10.195 -30.741 1.00 86.25 99 ASP A C 1
ATOM 780 O O . ASP A 1 99 ? 11.550 10.980 -31.554 1.00 86.25 99 ASP A O 1
ATOM 784 N N . THR A 1 100 ? 11.143 8.869 -30.924 1.00 77.56 100 THR A N 1
ATOM 785 C CA . THR A 1 100 ? 11.769 8.219 -32.094 1.00 77.56 100 THR A CA 1
ATOM 786 C C . THR A 1 100 ? 10.782 7.566 -33.067 1.00 77.56 100 THR A C 1
ATOM 788 O O . THR A 1 100 ? 11.190 7.196 -34.174 1.00 77.56 100 THR A O 1
ATOM 791 N N . GLY A 1 101 ? 9.503 7.441 -32.696 1.00 83.38 101 GLY A N 1
ATOM 792 C CA . GLY A 1 101 ? 8.479 6.734 -33.473 1.00 83.38 101 GLY A CA 1
ATOM 793 C C . GLY A 1 101 ? 8.595 5.203 -33.445 1.00 83.38 101 GLY A C 1
ATOM 794 O O . GLY A 1 101 ? 8.145 4.550 -34.382 1.00 83.38 101 GLY A O 1
ATOM 795 N N . ILE A 1 102 ? 9.212 4.626 -32.406 1.00 82.69 102 ILE A N 1
ATOM 796 C CA . ILE A 1 102 ? 9.267 3.165 -32.181 1.00 82.69 102 ILE A CA 1
ATOM 797 C C . ILE A 1 102 ? 7.945 2.641 -31.590 1.00 82.69 102 ILE A C 1
ATOM 799 O O . ILE A 1 102 ? 7.602 1.476 -31.789 1.00 82.69 102 ILE A O 1
ATOM 803 N N . ALA A 1 103 ? 7.196 3.493 -30.885 1.00 88.50 103 ALA A N 1
ATOM 804 C CA . ALA A 1 103 ? 5.865 3.191 -30.366 1.00 88.50 103 ALA A CA 1
ATOM 805 C C . ALA A 1 103 ? 4.930 4.398 -30.505 1.00 88.50 103 ALA A C 1
ATOM 807 O O . ALA A 1 103 ? 5.377 5.543 -30.588 1.00 88.50 103 ALA A O 1
ATOM 808 N N . THR A 1 104 ? 3.630 4.126 -30.473 1.00 91.56 104 THR A N 1
ATOM 809 C CA . THR A 1 104 ? 2.540 5.105 -30.397 1.00 91.56 104 THR A CA 1
ATOM 810 C C . THR A 1 104 ? 1.759 4.923 -29.093 1.00 91.56 104 THR A C 1
ATOM 812 O O . THR A 1 104 ? 1.890 3.897 -28.427 1.00 91.56 104 THR A O 1
ATOM 815 N N . TRP A 1 105 ? 0.887 5.874 -28.739 1.00 93.12 105 TRP A N 1
ATOM 816 C CA . TRP A 1 105 ? 0.001 5.730 -27.573 1.00 93.12 105 TRP A CA 1
ATOM 817 C C . TRP A 1 105 ? -0.902 4.486 -27.643 1.00 93.12 105 TRP A C 1
ATOM 819 O O . TRP A 1 105 ? -1.200 3.901 -26.609 1.00 93.12 105 TRP A O 1
ATOM 829 N N . GLN A 1 106 ? -1.255 4.018 -28.848 1.00 92.00 106 GLN A N 1
ATOM 830 C CA . GLN A 1 106 ? -2.025 2.782 -29.059 1.00 92.00 106 GLN A CA 1
ATOM 831 C C . GLN A 1 106 ? -1.263 1.501 -28.673 1.00 92.00 106 GLN A C 1
ATOM 833 O O . GLN A 1 106 ? -1.867 0.436 -28.561 1.00 92.00 106 GLN A O 1
ATOM 838 N N . ASP A 1 107 ? 0.061 1.574 -28.520 1.00 91.31 107 ASP A N 1
ATOM 839 C CA . ASP A 1 107 ? 0.908 0.439 -28.141 1.00 91.31 107 ASP A CA 1
ATOM 840 C C . ASP A 1 107 ? 1.126 0.376 -26.617 1.00 91.31 107 ASP A C 1
ATOM 842 O O . ASP A 1 107 ? 1.803 -0.525 -26.114 1.00 91.31 107 ASP A O 1
ATOM 846 N N . PHE A 1 108 ? 0.554 1.323 -25.865 1.00 93.06 108 PHE A N 1
ATOM 847 C CA . PHE A 1 108 ? 0.580 1.372 -24.405 1.00 93.06 108 PHE A CA 1
ATOM 848 C C . PHE A 1 108 ? -0.765 0.889 -23.866 1.00 93.06 108 PHE A C 1
ATOM 850 O O . PHE A 1 108 ? -1.809 1.407 -24.242 1.00 93.06 108 PHE A O 1
ATOM 857 N N . LEU A 1 109 ? -0.749 -0.108 -22.980 1.00 90.94 109 LEU A N 1
ATOM 858 C CA . LEU A 1 109 ? -1.982 -0.724 -22.467 1.00 90.94 109 LEU A CA 1
ATOM 859 C C . LEU A 1 109 ? -2.288 -0.313 -21.029 1.00 90.94 109 LEU A C 1
ATOM 861 O O . LEU A 1 109 ? -3.440 -0.301 -20.602 1.00 90.94 109 LEU A O 1
ATOM 865 N N . SER A 1 110 ? -1.252 -0.033 -20.239 1.00 90.50 110 SER A N 1
ATOM 866 C CA . SER A 1 110 ? -1.418 0.265 -18.818 1.00 90.50 110 SER A CA 1
ATOM 867 C C . SER A 1 110 ? -0.314 1.172 -18.301 1.00 90.50 110 SER A C 1
ATOM 869 O O . SER A 1 110 ? 0.836 1.081 -18.729 1.00 90.50 110 SER A O 1
ATOM 871 N N . SER A 1 111 ? -0.669 2.025 -17.355 1.00 92.12 111 SER A N 1
ATOM 872 C CA . SER A 1 111 ? 0.195 2.959 -16.647 1.00 92.12 111 SER A CA 1
ATOM 873 C C . SER A 1 111 ? 0.370 2.529 -15.187 1.00 92.12 111 SER A C 1
ATOM 875 O O . SER A 1 111 ? -0.472 1.833 -14.617 1.00 92.12 111 SER A O 1
ATOM 877 N N . LEU A 1 112 ? 1.488 2.928 -14.584 1.00 91.12 112 LEU A N 1
ATOM 878 C CA . LEU A 1 112 ? 1.739 2.854 -13.148 1.00 91.12 112 LEU A CA 1
ATOM 879 C C . LEU A 1 112 ? 2.609 4.051 -12.762 1.00 91.12 112 LEU A C 1
ATOM 881 O O . LEU A 1 112 ? 3.787 4.109 -13.114 1.00 91.12 112 LEU A O 1
ATOM 885 N N . ASP A 1 113 ? 2.018 5.004 -12.051 1.00 91.69 113 ASP A N 1
ATOM 886 C CA . ASP A 1 113 ? 2.716 6.172 -11.513 1.00 91.69 113 ASP A CA 1
ATOM 887 C C . ASP A 1 113 ? 3.038 5.982 -10.037 1.00 91.69 113 ASP A C 1
ATOM 889 O O . ASP A 1 113 ? 2.236 5.431 -9.279 1.00 91.69 113 ASP A O 1
ATOM 893 N N . ALA A 1 114 ? 4.199 6.473 -9.625 1.00 88.62 114 ALA A N 1
ATOM 894 C CA . ALA A 1 114 ? 4.592 6.491 -8.231 1.00 88.62 114 ALA A CA 1
ATOM 895 C C . ALA A 1 114 ? 3.768 7.503 -7.428 1.00 88.62 114 ALA A C 1
ATOM 897 O O . ALA A 1 114 ? 3.344 8.540 -7.939 1.00 88.62 114 ALA A O 1
ATOM 898 N N . THR A 1 115 ? 3.597 7.224 -6.139 1.00 81.62 115 THR A N 1
ATOM 899 C CA . THR A 1 115 ? 2.984 8.143 -5.173 1.00 81.62 115 THR A CA 1
ATOM 900 C C . THR A 1 115 ? 3.831 9.403 -4.992 1.00 81.62 115 THR A C 1
ATOM 902 O O . THR A 1 115 ? 3.296 10.456 -4.655 1.00 81.62 115 THR A O 1
ATOM 905 N N . ALA A 1 116 ? 5.144 9.317 -5.224 1.00 79.81 116 ALA A N 1
ATOM 906 C CA . ALA A 1 116 ? 6.049 10.447 -5.094 1.00 79.81 116 ALA A CA 1
ATOM 907 C C . ALA A 1 116 ? 7.278 10.353 -6.004 1.00 79.81 116 ALA A C 1
ATOM 909 O O . ALA A 1 116 ? 7.613 9.294 -6.543 1.00 79.81 116 ALA A O 1
ATOM 910 N N . HIS A 1 117 ? 8.002 11.470 -6.112 1.00 84.75 117 HIS A N 1
ATOM 911 C CA . HIS A 1 117 ? 9.186 11.591 -6.956 1.00 84.75 117 HIS A CA 1
ATOM 912 C C . HIS A 1 117 ? 10.324 12.324 -6.261 1.00 84.75 117 HIS A C 1
ATOM 914 O O . HIS A 1 117 ? 10.140 13.368 -5.639 1.00 84.75 117 HIS A O 1
ATOM 920 N N . VAL A 1 118 ? 11.536 11.815 -6.454 1.00 80.38 118 VAL A N 1
ATOM 921 C CA . VAL A 1 118 ? 12.769 12.367 -5.896 1.00 80.38 118 VAL A CA 1
ATOM 922 C C . VAL A 1 118 ? 13.594 13.013 -7.005 1.00 80.38 118 VAL A C 1
ATOM 924 O O . VAL A 1 118 ? 13.859 12.411 -8.048 1.00 80.38 118 VAL A O 1
ATOM 927 N N . GLN A 1 119 ? 14.013 14.262 -6.794 1.00 82.06 119 GLN A N 1
ATOM 928 C CA . GLN A 1 119 ? 14.786 14.992 -7.795 1.00 82.06 119 GLN A CA 1
ATOM 929 C C . GLN A 1 119 ? 16.203 14.405 -7.945 1.00 82.06 119 GLN A C 1
ATOM 931 O O . GLN A 1 119 ? 16.892 14.223 -6.939 1.00 82.06 119 GLN A O 1
ATOM 936 N N . PRO A 1 120 ? 16.695 14.167 -9.180 1.00 78.25 120 PRO A N 1
ATOM 937 C CA . PRO A 1 120 ? 18.031 13.618 -9.437 1.00 78.25 120 PRO A CA 1
ATOM 938 C C . PRO A 1 120 ? 19.174 14.349 -8.706 1.00 78.25 120 PRO A C 1
ATOM 940 O O . PRO A 1 120 ? 20.166 13.737 -8.303 1.00 78.25 120 PRO A O 1
ATOM 943 N N . SER A 1 121 ? 19.014 15.655 -8.482 1.00 77.88 121 SER A N 1
ATOM 944 C CA . SER A 1 121 ? 19.972 16.518 -7.791 1.00 77.88 121 SER A CA 1
ATOM 945 C C . SER A 1 121 ? 20.289 16.094 -6.351 1.00 77.88 121 SER A C 1
ATOM 947 O O . SER A 1 121 ? 21.447 16.223 -5.956 1.00 77.88 121 SER A O 1
ATOM 949 N N . CYS A 1 122 ? 19.344 15.546 -5.574 1.00 76.62 122 CYS A N 1
ATOM 950 C CA . CYS A 1 122 ? 19.636 15.163 -4.183 1.00 76.62 122 CYS A CA 1
ATOM 951 C C . CYS A 1 122 ? 20.622 13.982 -4.118 1.00 76.62 122 CYS A C 1
ATOM 953 O O . CYS A 1 122 ? 21.567 13.982 -3.326 1.00 76.62 122 CYS A O 1
ATOM 955 N N . LEU A 1 123 ? 20.493 13.023 -5.042 1.00 78.19 123 LEU A N 1
ATOM 956 C CA . LEU A 1 123 ? 21.431 11.911 -5.168 1.00 78.19 123 LEU A CA 1
ATOM 957 C C . LEU A 1 123 ? 22.776 12.358 -5.754 1.00 78.19 123 LEU A C 1
ATOM 959 O O . LEU A 1 123 ? 23.770 11.660 -5.573 1.00 78.19 123 LEU A O 1
ATOM 963 N N . ALA A 1 124 ? 22.848 13.498 -6.450 1.00 79.38 124 ALA A N 1
ATOM 964 C CA . ALA A 1 124 ? 24.070 13.950 -7.116 1.00 79.38 124 ALA A CA 1
ATOM 965 C C . ALA A 1 124 ? 25.210 14.268 -6.138 1.00 79.38 124 ALA A C 1
ATOM 967 O O . ALA A 1 124 ? 26.368 13.999 -6.460 1.00 79.38 124 ALA A O 1
ATOM 968 N N . TRP A 1 125 ? 24.899 14.801 -4.952 1.00 80.75 125 TRP A N 1
ATOM 969 C CA . TRP A 1 125 ? 25.889 15.036 -3.897 1.00 80.75 125 TRP A CA 1
ATOM 970 C C . TRP A 1 125 ? 26.306 13.724 -3.221 1.00 80.75 125 TRP A C 1
ATOM 972 O O . TRP A 1 125 ? 27.496 13.407 -3.175 1.00 80.75 125 TRP A O 1
ATOM 982 N N . ALA A 1 126 ? 25.335 12.909 -2.793 1.00 81.12 126 ALA A N 1
ATOM 983 C CA . ALA A 1 126 ? 25.595 11.631 -2.129 1.00 81.12 126 ALA A CA 1
ATOM 984 C C . ALA A 1 126 ? 26.405 10.670 -3.019 1.00 81.12 126 ALA A C 1
ATOM 986 O O . ALA A 1 126 ? 27.423 10.132 -2.591 1.00 81.12 126 ALA A O 1
ATOM 987 N N . LEU A 1 127 ? 26.028 10.523 -4.294 1.00 83.69 127 LEU A N 1
ATOM 988 C CA . LEU A 1 127 ? 26.734 9.684 -5.270 1.00 83.69 127 LEU A CA 1
ATOM 989 C C . LEU A 1 127 ? 28.101 10.241 -5.696 1.00 83.69 127 LEU A C 1
ATOM 991 O O . LEU A 1 127 ? 28.862 9.511 -6.333 1.00 83.69 127 LEU A O 1
ATOM 995 N N . ARG A 1 128 ? 28.406 11.512 -5.398 1.00 82.50 128 ARG A N 1
ATOM 996 C CA . ARG A 1 128 ? 29.750 12.083 -5.554 1.00 82.50 128 ARG A CA 1
ATOM 997 C C . ARG A 1 128 ? 30.599 11.754 -4.330 1.00 82.50 128 ARG A C 1
ATOM 999 O O . ARG A 1 128 ? 31.653 11.153 -4.487 1.00 82.50 128 ARG A O 1
ATOM 1006 N N . LYS A 1 129 ? 30.091 12.016 -3.119 1.00 84.19 129 LYS A N 1
ATOM 1007 C CA . LYS A 1 129 ? 30.756 11.650 -1.855 1.00 84.19 129 LYS A CA 1
ATOM 1008 C C . LYS A 1 129 ? 31.032 10.145 -1.747 1.00 84.19 129 LYS A C 1
ATOM 1010 O O . LYS A 1 129 ? 32.100 9.757 -1.292 1.00 84.19 129 LYS A O 1
ATOM 1015 N N . MET A 1 130 ? 30.125 9.303 -2.247 1.00 82.81 130 MET A N 1
ATOM 1016 C CA . MET A 1 130 ? 30.318 7.850 -2.358 1.00 82.81 130 MET A CA 1
ATOM 1017 C C . MET A 1 130 ? 31.453 7.414 -3.297 1.00 82.81 130 MET A C 1
ATOM 1019 O O . MET A 1 130 ? 31.898 6.278 -3.169 1.00 82.81 130 MET A O 1
ATOM 1023 N N . GLU A 1 131 ? 31.886 8.249 -4.248 1.00 83.38 131 GLU A N 1
ATOM 1024 C CA . GLU A 1 131 ? 33.047 7.971 -5.109 1.00 83.38 131 GLU A CA 1
ATOM 1025 C C . GLU A 1 131 ? 34.313 8.649 -4.569 1.00 83.38 131 GLU A C 1
ATOM 1027 O O . GLU A 1 131 ? 35.340 7.988 -4.485 1.00 83.38 131 GLU A O 1
ATOM 1032 N N . GLU A 1 132 ? 34.222 9.905 -4.112 1.00 85.38 132 GLU A N 1
ATOM 1033 C CA . GLU A 1 132 ? 35.312 10.646 -3.446 1.00 85.38 132 GLU A CA 1
ATOM 1034 C C . GLU A 1 132 ? 35.879 9.915 -2.213 1.00 85.38 132 GLU A C 1
ATOM 1036 O O . GLU A 1 132 ? 37.038 10.111 -1.860 1.00 85.38 132 GLU A O 1
ATOM 1041 N N . ALA A 1 133 ? 35.081 9.064 -1.558 1.00 86.25 133 ALA A N 1
ATOM 1042 C CA . ALA A 1 133 ? 35.497 8.261 -0.408 1.00 86.25 133 ALA A CA 1
ATOM 1043 C C . ALA A 1 133 ? 36.456 7.093 -0.736 1.00 86.25 133 ALA A C 1
ATOM 1045 O O . ALA A 1 133 ? 36.907 6.421 0.190 1.00 86.25 133 ALA A O 1
ATOM 1046 N N . TRP A 1 134 ? 36.767 6.823 -2.012 1.00 83.00 134 TRP A N 1
ATOM 1047 C CA . TRP A 1 134 ? 37.679 5.744 -2.414 1.00 83.00 134 TRP A CA 1
ATOM 1048 C C . TRP A 1 134 ? 38.870 6.295 -3.198 1.00 83.00 134 TRP A C 1
ATOM 1050 O O . TRP A 1 134 ? 38.694 6.939 -4.229 1.00 83.00 134 TRP A O 1
ATOM 1060 N N . GLY A 1 135 ? 40.088 5.947 -2.774 1.00 74.69 135 GLY A N 1
ATOM 1061 C CA . GLY A 1 135 ? 41.311 6.240 -3.534 1.00 74.69 135 GLY A CA 1
ATOM 1062 C C . GLY A 1 135 ? 41.462 5.427 -4.829 1.00 74.69 135 GLY A C 1
ATOM 1063 O O . GLY A 1 135 ? 42.350 5.709 -5.626 1.00 74.69 135 GLY A O 1
ATOM 1064 N N . GLU A 1 136 ? 40.600 4.432 -5.059 1.00 82.38 136 GLU A N 1
ATOM 1065 C CA . GLU A 1 136 ? 40.648 3.543 -6.222 1.00 82.38 136 GLU A CA 1
ATOM 1066 C C . GLU A 1 136 ? 39.372 3.622 -7.068 1.00 82.38 136 GLU A C 1
ATOM 1068 O O . GLU A 1 136 ? 38.264 3.361 -6.586 1.00 82.38 136 GLU A O 1
ATOM 1073 N N . GLU A 1 137 ? 39.528 3.865 -8.375 1.00 77.88 137 GLU A N 1
ATOM 1074 C CA . GLU A 1 137 ? 38.406 3.949 -9.322 1.00 77.88 137 GLU A CA 1
ATOM 1075 C C . GLU A 1 137 ? 37.552 2.669 -9.334 1.00 77.88 137 GLU A C 1
ATOM 1077 O O . GLU A 1 137 ? 36.326 2.716 -9.461 1.00 77.88 137 GLU A O 1
ATOM 1082 N N . HIS A 1 138 ? 38.189 1.508 -9.164 1.00 78.06 138 HIS A N 1
ATOM 1083 C CA . HIS A 1 138 ? 37.512 0.216 -9.192 1.00 78.06 138 HIS A CA 1
ATOM 1084 C C . HIS A 1 138 ? 36.553 0.044 -7.995 1.00 78.06 138 HIS A C 1
ATOM 1086 O O . HIS A 1 138 ? 35.462 -0.519 -8.154 1.00 78.06 138 HIS A O 1
ATOM 1092 N N . LEU A 1 139 ? 36.921 0.576 -6.822 1.00 78.12 139 LEU A N 1
ATOM 1093 C CA . LEU A 1 139 ? 36.089 0.591 -5.618 1.00 78.12 139 LEU A CA 1
ATOM 1094 C C . LEU A 1 139 ? 34.995 1.657 -5.715 1.00 78.12 139 LEU A C 1
ATOM 1096 O O . LEU A 1 139 ? 33.841 1.348 -5.423 1.00 78.12 139 LEU A O 1
ATOM 1100 N N . ALA A 1 140 ? 35.311 2.846 -6.238 1.00 81.56 140 ALA A N 1
ATOM 1101 C CA . ALA A 1 140 ? 34.327 3.885 -6.547 1.00 81.56 140 ALA A CA 1
ATOM 1102 C C . ALA A 1 140 ? 33.238 3.378 -7.520 1.00 81.56 140 ALA A C 1
ATOM 1104 O O . ALA A 1 140 ? 32.042 3.535 -7.268 1.00 81.56 140 ALA A O 1
ATOM 1105 N N . LYS A 1 141 ? 33.620 2.655 -8.587 1.00 79.50 141 LYS A N 1
ATOM 1106 C CA . LYS A 1 141 ? 32.659 1.987 -9.484 1.00 79.50 141 LYS A CA 1
ATOM 1107 C C . LYS A 1 141 ? 31.884 0.877 -8.758 1.00 79.50 141 LYS A C 1
ATOM 1109 O O . LYS A 1 141 ? 30.700 0.679 -9.043 1.00 79.50 141 LYS A O 1
ATOM 1114 N N . ARG A 1 142 ? 32.506 0.125 -7.841 1.00 79.25 142 ARG A N 1
ATOM 1115 C CA . ARG A 1 142 ? 31.865 -1.000 -7.129 1.00 79.25 142 ARG A CA 1
ATOM 1116 C C . ARG A 1 142 ? 30.861 -0.549 -6.064 1.00 79.25 142 ARG A C 1
ATOM 1118 O O . ARG A 1 142 ? 29.779 -1.129 -6.015 1.00 79.25 142 ARG A O 1
ATOM 1125 N N . SER A 1 143 ? 31.179 0.459 -5.253 1.00 78.56 143 SER A N 1
ATOM 1126 C CA . SER A 1 143 ? 30.337 0.948 -4.146 1.00 78.56 143 SER A CA 1
ATOM 1127 C C . SER A 1 143 ? 28.966 1.412 -4.643 1.00 78.56 143 SER A C 1
ATOM 1129 O O . SER A 1 143 ? 27.924 1.019 -4.121 1.00 78.56 143 SER A O 1
ATOM 1131 N N . VAL A 1 144 ? 28.966 2.153 -5.745 1.00 77.31 144 VAL A N 1
ATOM 1132 C CA . VAL A 1 144 ? 27.769 2.609 -6.444 1.00 77.31 144 VAL A CA 1
ATOM 1133 C C . VAL A 1 144 ? 27.016 1.449 -7.107 1.00 77.31 144 VAL A C 1
ATOM 1135 O O . VAL A 1 144 ? 25.789 1.428 -7.111 1.00 77.31 144 VAL A O 1
ATOM 1138 N N . ASN A 1 145 ? 27.715 0.455 -7.661 1.00 73.38 145 ASN A N 1
ATOM 1139 C CA . ASN A 1 145 ? 27.058 -0.724 -8.233 1.00 73.38 145 ASN A CA 1
ATOM 1140 C C . ASN A 1 145 ? 26.381 -1.610 -7.175 1.00 73.38 145 ASN A C 1
ATOM 1142 O O . ASN A 1 145 ? 25.345 -2.209 -7.458 1.00 73.38 145 ASN A O 1
ATOM 1146 N N . ALA A 1 146 ? 26.909 -1.643 -5.949 1.00 68.75 146 ALA A N 1
ATOM 1147 C CA . ALA A 1 146 ? 26.289 -2.332 -4.818 1.00 68.75 146 ALA A CA 1
ATOM 1148 C C . ALA A 1 146 ? 24.951 -1.700 -4.369 1.00 68.75 146 ALA A C 1
ATOM 1150 O O . ALA A 1 146 ? 24.186 -2.337 -3.640 1.00 68.75 146 ALA A O 1
ATOM 1151 N N . LEU A 1 147 ? 24.596 -0.502 -4.860 1.00 65.00 147 LEU A N 1
ATOM 1152 C CA . LEU A 1 147 ? 23.273 0.098 -4.640 1.00 65.00 147 LEU A CA 1
ATOM 1153 C C . LEU A 1 147 ? 22.115 -0.760 -5.178 1.00 65.00 147 LEU A C 1
ATOM 1155 O O . LEU A 1 147 ? 20.996 -0.584 -4.708 1.00 65.00 147 LEU A O 1
ATOM 1159 N N . GLN A 1 148 ? 22.373 -1.738 -6.061 1.00 52.00 148 GLN A N 1
ATOM 1160 C CA . GLN A 1 148 ? 21.375 -2.742 -6.464 1.00 52.00 148 GLN A CA 1
ATOM 1161 C C . GLN A 1 148 ? 20.837 -3.609 -5.304 1.00 52.00 148 GLN A C 1
ATOM 1163 O O . GLN A 1 148 ? 19.811 -4.254 -5.490 1.00 52.00 148 GLN A O 1
ATOM 1168 N N . GLY A 1 149 ? 21.488 -3.626 -4.131 1.00 40.81 149 GLY A N 1
ATOM 1169 C CA . GLY A 1 149 ? 20.949 -4.230 -2.899 1.00 40.81 149 GLY A CA 1
ATOM 1170 C C . GLY A 1 149 ? 20.882 -3.278 -1.695 1.00 40.81 149 GLY A C 1
ATOM 1171 O O . GLY A 1 149 ? 20.096 -3.492 -0.776 1.00 40.81 149 GLY A O 1
ATOM 1172 N N . LEU A 1 150 ? 21.667 -2.195 -1.689 1.00 39.03 150 LEU A N 1
ATOM 1173 C CA . LEU A 1 150 ? 21.799 -1.295 -0.530 1.00 39.03 150 LEU A CA 1
ATOM 1174 C C . LEU A 1 150 ? 20.543 -0.455 -0.217 1.00 39.03 150 LEU A C 1
ATOM 1176 O O . LEU A 1 150 ? 20.434 0.073 0.885 1.00 39.03 150 LEU A O 1
ATOM 1180 N N . TRP A 1 151 ? 19.585 -0.369 -1.147 1.00 41.81 151 TRP A N 1
ATOM 1181 C CA . TRP A 1 151 ? 18.283 0.287 -0.945 1.00 41.81 151 TRP A CA 1
ATOM 1182 C C . TRP A 1 151 ? 17.229 -0.639 -0.292 1.00 41.81 151 TRP A C 1
ATOM 1184 O O . TRP A 1 151 ? 16.101 -0.211 -0.074 1.00 41.81 151 TRP A O 1
ATOM 1194 N N . ALA A 1 152 ? 17.584 -1.888 0.045 1.00 35.81 152 ALA A N 1
ATOM 1195 C CA . ALA A 1 152 ? 16.687 -2.902 0.617 1.00 35.81 152 ALA A CA 1
ATOM 1196 C C . ALA A 1 152 ? 17.238 -3.523 1.923 1.00 35.81 152 ALA A C 1
ATOM 1198 O O . ALA A 1 152 ? 17.129 -4.725 2.158 1.00 35.81 152 ALA A O 1
ATOM 1199 N N . ARG A 1 153 ? 17.877 -2.718 2.783 1.00 35.16 153 ARG A N 1
ATOM 1200 C CA . ARG A 1 153 ? 18.536 -3.190 4.015 1.00 35.16 153 ARG A CA 1
ATOM 1201 C C . ARG A 1 153 ? 17.575 -3.212 5.214 1.00 35.16 153 ARG A C 1
ATOM 1203 O O . ARG A 1 153 ? 17.500 -2.208 5.913 1.00 35.16 153 ARG A O 1
ATOM 1210 N N . ASN A 1 154 ? 16.905 -4.343 5.476 1.00 40.94 154 ASN A N 1
ATOM 1211 C CA . ASN A 1 154 ? 15.945 -4.536 6.586 1.00 40.94 154 ASN A CA 1
ATOM 1212 C C . ASN A 1 154 ? 16.366 -3.856 7.905 1.00 40.94 154 ASN A C 1
ATOM 1214 O O . ASN A 1 154 ? 17.202 -4.369 8.651 1.00 40.94 154 ASN A O 1
ATOM 1218 N N . ALA A 1 155 ? 15.765 -2.699 8.187 1.00 39.53 155 ALA A N 1
ATOM 1219 C CA . ALA A 1 155 ? 15.982 -1.897 9.384 1.00 39.53 155 ALA A CA 1
ATOM 1220 C C . ALA A 1 155 ? 14.802 -0.929 9.582 1.00 39.53 155 ALA A C 1
ATOM 1222 O O . ALA A 1 155 ? 14.206 -0.470 8.608 1.00 39.53 155 ALA A O 1
ATOM 1223 N N . ASP A 1 156 ? 14.506 -0.588 10.840 1.00 38.06 156 ASP A N 1
ATOM 1224 C CA . ASP A 1 156 ? 13.829 0.668 11.179 1.00 38.06 156 ASP A CA 1
ATOM 1225 C C . ASP A 1 156 ? 14.918 1.676 11.551 1.00 38.06 156 ASP A C 1
ATOM 1227 O O . ASP A 1 156 ? 15.645 1.448 12.523 1.00 38.06 156 ASP A O 1
ATOM 1231 N N . LEU A 1 157 ? 15.023 2.787 10.824 1.00 42.25 157 LEU A N 1
ATOM 1232 C CA . LEU A 1 157 ? 15.903 3.896 11.192 1.00 42.25 157 LEU A CA 1
ATOM 1233 C C . LEU A 1 157 ? 15.072 5.173 11.315 1.00 42.25 157 LEU A C 1
ATOM 1235 O O . LEU A 1 157 ? 14.429 5.608 10.360 1.00 42.25 157 LEU A O 1
ATOM 1239 N N . VAL A 1 158 ? 15.062 5.745 12.521 1.00 40.72 158 VAL A N 1
ATOM 1240 C CA . VAL A 1 158 ? 14.415 7.028 12.808 1.00 40.72 158 VAL A CA 1
ATOM 1241 C C . VAL A 1 158 ? 15.481 8.113 12.746 1.00 40.72 158 VAL A C 1
ATOM 1243 O O . VAL A 1 158 ? 16.313 8.234 13.644 1.00 40.72 158 VAL A O 1
ATOM 1246 N N . TYR A 1 159 ? 15.459 8.888 11.669 1.00 44.81 159 TYR A N 1
ATOM 1247 C CA . TYR A 1 159 ? 16.340 10.023 11.457 1.00 44.81 159 TYR A CA 1
ATOM 1248 C C . TYR A 1 159 ? 15.642 11.309 11.910 1.00 44.81 159 TYR A C 1
ATOM 1250 O O . TYR A 1 159 ? 14.541 11.632 11.466 1.00 44.81 159 TYR A O 1
ATOM 1258 N N . LEU A 1 160 ? 16.301 12.051 12.800 1.00 43.22 160 LEU A N 1
ATOM 1259 C CA . LEU A 1 160 ? 15.904 13.393 13.223 1.00 43.22 160 LEU A CA 1
ATOM 1260 C C . LEU A 1 160 ? 16.902 14.386 12.623 1.00 43.22 160 LEU A C 1
ATOM 1262 O O . LEU A 1 160 ? 18.039 14.475 13.097 1.00 43.22 160 LEU A O 1
ATOM 1266 N N . MET A 1 161 ? 16.496 15.129 11.594 1.00 45.00 161 MET A N 1
ATOM 1267 C CA . MET A 1 161 ? 17.351 16.163 11.015 1.00 45.00 161 MET A CA 1
ATOM 1268 C C . MET A 1 161 ? 17.390 17.367 11.961 1.00 45.00 161 MET A C 1
ATOM 1270 O O . MET A 1 161 ? 16.436 18.136 12.044 1.00 45.00 161 MET A O 1
ATOM 1274 N N . ARG A 1 162 ? 18.501 17.533 12.688 1.00 46.84 162 ARG A N 1
ATOM 1275 C CA . ARG A 1 162 ? 18.699 18.679 13.594 1.00 46.84 162 ARG A CA 1
ATOM 1276 C C . ARG A 1 162 ? 19.110 19.955 12.855 1.00 46.84 162 ARG A C 1
ATOM 1278 O O . ARG A 1 162 ? 18.719 21.038 13.270 1.00 46.84 162 ARG A O 1
ATOM 1285 N N . THR A 1 163 ? 19.872 19.820 11.772 1.00 47.78 163 THR A N 1
ATOM 1286 C CA . THR A 1 163 ? 20.311 20.900 10.875 1.00 47.78 163 THR A CA 1
ATOM 1287 C C . THR A 1 163 ? 20.539 20.340 9.466 1.00 47.78 163 THR A C 1
ATOM 1289 O O . THR A 1 163 ? 20.885 19.168 9.317 1.00 47.78 163 THR A O 1
ATOM 1292 N N . SER A 1 164 ? 20.374 21.175 8.437 1.00 57.50 164 SER A N 1
ATOM 1293 C CA . SER A 1 164 ? 20.922 20.946 7.092 1.00 57.50 164 SER A CA 1
ATOM 1294 C C . SER A 1 164 ? 21.214 22.284 6.408 1.00 57.50 164 SER A C 1
ATOM 1296 O O . SER A 1 164 ? 20.633 23.312 6.755 1.00 57.50 164 SER A O 1
ATOM 1298 N N . ASN A 1 165 ? 22.105 22.246 5.416 1.00 54.44 165 ASN A N 1
ATOM 1299 C CA . ASN A 1 165 ? 22.449 23.363 4.537 1.00 54.44 165 ASN A CA 1
ATOM 1300 C C . ASN A 1 165 ? 21.648 23.330 3.213 1.00 54.44 165 ASN A C 1
ATOM 1302 O O . ASN A 1 165 ? 21.929 24.114 2.309 1.00 54.44 165 ASN A O 1
ATOM 1306 N N . ASN A 1 166 ? 20.684 22.411 3.071 1.00 52.72 166 ASN A N 1
ATOM 1307 C CA . ASN A 1 166 ? 19.836 22.239 1.891 1.00 52.72 166 ASN A CA 1
ATOM 1308 C C . ASN A 1 166 ? 18.351 22.339 2.279 1.00 52.72 166 ASN A C 1
ATOM 1310 O O . ASN A 1 166 ? 17.880 21.598 3.138 1.00 52.72 166 ASN A O 1
ATOM 1314 N N . GLN A 1 167 ? 17.598 23.222 1.615 1.00 56.25 167 GLN A N 1
ATOM 1315 C CA . GLN A 1 167 ? 16.177 23.455 1.916 1.00 56.25 167 GLN A CA 1
ATOM 1316 C C . GLN A 1 167 ? 15.295 22.219 1.674 1.00 56.25 167 GLN A C 1
ATOM 1318 O O . GLN A 1 167 ? 14.311 22.030 2.387 1.00 56.25 167 GLN A O 1
ATOM 1323 N N . LEU A 1 168 ? 15.655 21.354 0.716 1.00 52.03 168 LEU A N 1
ATOM 1324 C CA . LEU A 1 168 ? 14.876 20.147 0.410 1.00 52.03 168 LEU A CA 1
ATOM 1325 C C . LEU A 1 168 ? 14.845 19.149 1.578 1.00 52.03 168 LEU A C 1
ATOM 1327 O O . LEU A 1 168 ? 13.841 18.467 1.763 1.00 52.03 168 LEU A O 1
ATOM 1331 N N . ASP A 1 169 ? 15.899 19.100 2.397 1.00 52.00 169 ASP A N 1
ATOM 1332 C CA . ASP A 1 169 ? 16.019 18.142 3.504 1.00 52.00 169 ASP A CA 1
ATOM 1333 C C . ASP A 1 169 ? 15.038 18.455 4.656 1.00 52.00 169 ASP A C 1
ATOM 1335 O O . ASP A 1 169 ? 14.737 17.595 5.483 1.00 52.00 169 ASP A O 1
ATOM 1339 N N . GLY A 1 170 ? 14.495 19.681 4.704 1.00 48.59 170 GLY A N 1
ATOM 1340 C CA . GLY A 1 170 ? 13.476 20.084 5.677 1.00 48.59 170 GLY A CA 1
ATOM 1341 C C . GLY A 1 170 ? 12.124 19.383 5.491 1.00 48.59 170 GLY A C 1
ATOM 1342 O O . GLY A 1 170 ? 11.374 19.244 6.462 1.00 48.59 170 GLY A O 1
ATOM 1343 N N . HIS A 1 171 ? 11.826 18.886 4.284 1.00 46.47 171 HIS A N 1
ATOM 1344 C CA . HIS A 1 171 ? 10.610 18.130 3.963 1.00 46.47 171 HIS A CA 1
ATOM 1345 C C . HIS A 1 171 ? 10.694 16.679 4.474 1.00 46.47 171 HIS A C 1
ATOM 1347 O O . HIS A 1 171 ? 10.696 15.725 3.704 1.00 46.47 171 HIS A O 1
ATOM 1353 N N . GLY A 1 172 ? 10.791 16.525 5.796 1.00 42.97 172 GLY A N 1
ATOM 1354 C CA . GLY A 1 172 ? 10.999 15.233 6.461 1.00 42.97 172 GLY A CA 1
ATOM 1355 C C . GLY A 1 172 ? 11.828 15.319 7.744 1.00 42.97 172 GLY A C 1
ATOM 1356 O O . GLY A 1 172 ? 12.517 14.364 8.091 1.00 42.97 172 GLY A O 1
ATOM 1357 N N . CYS A 1 173 ? 11.798 16.455 8.456 1.00 38.66 173 CYS A N 1
ATOM 1358 C CA . CYS A 1 173 ? 12.657 16.717 9.620 1.00 38.66 173 CYS A CA 1
ATOM 1359 C C . CYS A 1 173 ? 12.560 15.667 10.751 1.00 38.66 173 CYS A C 1
ATOM 1361 O O . CYS A 1 173 ? 13.517 15.490 11.510 1.00 38.66 173 CYS A O 1
ATOM 1363 N N . GLN A 1 174 ? 11.448 14.928 10.821 1.00 40.56 174 GLN A N 1
ATOM 1364 C CA . GLN A 1 174 ? 11.347 13.626 11.483 1.00 40.56 174 GLN A CA 1
ATOM 1365 C C . GLN A 1 174 ? 11.008 12.563 10.434 1.00 40.56 174 GLN A C 1
ATOM 1367 O O . GLN A 1 174 ? 9.957 12.640 9.800 1.00 40.56 174 GLN A O 1
ATOM 1372 N N . TYR A 1 175 ? 11.873 11.561 10.273 1.00 45.56 175 TYR A N 1
ATOM 1373 C CA . TYR A 1 175 ? 11.727 10.523 9.255 1.00 45.56 175 TYR A CA 1
ATOM 1374 C C . TYR A 1 175 ? 11.896 9.123 9.857 1.00 45.56 175 TYR A C 1
ATOM 1376 O O . TYR A 1 175 ? 12.925 8.823 10.457 1.00 45.56 175 TYR A O 1
ATOM 1384 N N . ARG A 1 176 ? 10.900 8.244 9.678 1.00 39.66 176 ARG A N 1
ATOM 1385 C CA . ARG A 1 176 ? 10.987 6.807 9.991 1.00 39.66 176 ARG A CA 1
ATOM 1386 C C . ARG A 1 176 ? 11.129 6.030 8.684 1.00 39.66 176 ARG A C 1
ATOM 1388 O O . ARG A 1 176 ? 10.145 5.840 7.976 1.00 39.66 176 ARG A O 1
ATOM 1395 N N . GLN A 1 177 ? 12.330 5.547 8.381 1.00 41.03 177 GLN A N 1
ATOM 1396 C CA . GLN A 1 177 ? 12.544 4.658 7.243 1.00 41.03 177 GLN A CA 1
ATOM 1397 C C . GLN A 1 177 ? 12.369 3.200 7.672 1.00 41.03 177 GLN A C 1
ATOM 1399 O O . GLN A 1 177 ? 13.091 2.712 8.542 1.00 41.03 177 GLN A O 1
ATOM 1404 N N . THR A 1 178 ? 11.418 2.511 7.042 1.00 37.34 178 THR A N 1
ATOM 1405 C CA . THR A 1 178 ? 11.350 1.046 6.992 1.00 37.34 178 THR A CA 1
ATOM 1406 C C . THR A 1 178 ? 11.972 0.583 5.680 1.00 37.34 178 THR A C 1
ATOM 1408 O O . THR A 1 178 ? 11.652 1.117 4.619 1.00 37.34 178 THR A O 1
ATOM 1411 N N . PHE A 1 179 ? 12.816 -0.442 5.750 1.00 38.47 179 PHE A N 1
ATOM 1412 C CA . PHE A 1 179 ? 13.210 -1.245 4.595 1.00 38.47 179 PHE A CA 1
ATOM 1413 C C . PHE A 1 179 ? 12.633 -2.654 4.753 1.00 38.47 179 PHE A C 1
ATOM 1415 O O . PHE A 1 179 ? 12.762 -3.242 5.829 1.00 38.47 179 PHE A O 1
ATOM 1422 N N . ALA A 1 180 ? 12.063 -3.199 3.679 1.00 33.00 180 ALA A N 1
ATOM 1423 C CA . ALA A 1 180 ? 11.593 -4.578 3.607 1.00 33.00 180 ALA A CA 1
ATOM 1424 C C . ALA A 1 180 ? 12.209 -5.279 2.386 1.00 33.00 180 ALA A C 1
ATOM 1426 O O . ALA A 1 180 ? 12.206 -4.738 1.279 1.00 33.00 180 ALA A O 1
ATOM 1427 N N . THR A 1 181 ? 12.737 -6.486 2.581 1.00 38.22 181 THR A N 1
ATOM 1428 C CA . THR A 1 181 ? 13.124 -7.409 1.507 1.00 38.22 181 THR A CA 1
ATOM 1429 C C . THR A 1 181 ? 12.036 -8.479 1.367 1.00 38.22 181 THR A C 1
ATOM 1431 O O . THR A 1 181 ? 11.708 -9.107 2.377 1.00 38.22 181 THR A O 1
ATOM 1434 N N . PRO A 1 182 ? 11.502 -8.757 0.162 1.00 32.56 182 PRO A N 1
ATOM 1435 C CA . PRO A 1 182 ? 10.780 -10.006 -0.066 1.00 32.56 182 PRO A CA 1
ATOM 1436 C C . PRO A 1 182 ? 11.737 -11.200 0.135 1.00 32.56 182 PRO A C 1
ATOM 1438 O O . PRO A 1 182 ? 12.950 -11.037 -0.038 1.00 32.56 182 PRO A O 1
ATOM 1441 N N . PRO A 1 183 ? 11.240 -12.396 0.499 1.00 27.08 183 PRO A N 1
ATOM 1442 C CA . PRO A 1 183 ? 12.095 -13.553 0.767 1.00 27.08 183 PRO A CA 1
ATOM 1443 C C . PRO A 1 183 ? 13.031 -13.870 -0.414 1.00 27.08 183 PRO A C 1
ATOM 1445 O O . PRO A 1 183 ? 12.637 -13.826 -1.581 1.00 27.08 183 PRO A O 1
ATOM 1448 N N . ALA A 1 184 ? 14.298 -14.158 -0.106 1.00 25.84 184 ALA A N 1
ATOM 1449 C CA . ALA A 1 184 ? 15.379 -14.247 -1.087 1.00 25.84 184 ALA A CA 1
ATOM 1450 C C . ALA A 1 184 ? 15.294 -15.526 -1.946 1.00 25.84 184 ALA A C 1
ATOM 1452 O O . ALA A 1 184 ? 15.936 -16.530 -1.648 1.00 25.84 184 ALA A O 1
ATOM 1453 N N . GLY A 1 185 ? 14.497 -15.470 -3.019 1.00 26.83 185 GLY A N 1
ATOM 1454 C CA . GLY A 1 185 ? 14.169 -16.611 -3.887 1.00 26.83 185 GLY A CA 1
ATOM 1455 C C . GLY A 1 185 ? 14.552 -16.481 -5.368 1.00 26.83 185 GLY A C 1
ATOM 1456 O O . GLY A 1 185 ? 14.086 -17.278 -6.172 1.00 26.83 185 GLY A O 1
ATOM 1457 N N . LEU A 1 186 ? 15.373 -15.498 -5.762 1.00 25.84 186 LEU A N 1
ATOM 1458 C CA . LEU A 1 186 ? 15.887 -15.354 -7.136 1.00 25.84 186 LEU A CA 1
ATOM 1459 C C . LEU A 1 186 ? 17.338 -14.853 -7.114 1.00 25.84 186 LEU A C 1
ATOM 1461 O O . LEU A 1 186 ? 17.636 -13.787 -6.576 1.00 25.84 186 LEU A O 1
ATOM 1465 N N . GLY A 1 187 ? 18.256 -15.650 -7.666 1.00 23.48 187 GLY A N 1
ATOM 1466 C CA . GLY A 1 187 ? 19.696 -15.453 -7.502 1.00 23.48 187 GLY A CA 1
ATOM 1467 C C . GLY A 1 187 ? 20.282 -14.314 -8.339 1.00 23.48 187 GLY A C 1
ATOM 1468 O O . GLY A 1 187 ? 20.291 -14.374 -9.567 1.00 23.48 187 GLY A O 1
ATOM 1469 N N . LEU A 1 188 ? 20.879 -13.324 -7.672 1.00 24.34 188 LEU A N 1
ATOM 1470 C CA . LEU A 1 188 ? 21.829 -12.401 -8.296 1.00 24.34 188 LEU A CA 1
ATOM 1471 C C . LEU A 1 188 ? 23.174 -13.106 -8.542 1.00 24.34 188 LEU A C 1
ATOM 1473 O O . LEU A 1 188 ? 23.797 -13.610 -7.607 1.00 24.34 188 LEU A O 1
ATOM 1477 N N . ARG A 1 189 ? 23.675 -13.037 -9.779 1.00 21.69 189 ARG A N 1
ATOM 1478 C CA . ARG A 1 189 ? 25.116 -13.043 -10.083 1.00 21.69 189 ARG A CA 1
ATOM 1479 C C . ARG A 1 189 ? 25.466 -11.817 -10.934 1.00 21.69 189 ARG A C 1
ATOM 1481 O O . ARG A 1 189 ? 24.583 -11.198 -11.523 1.00 21.69 189 ARG A O 1
ATOM 1488 N N . ASP A 1 190 ? 26.737 -11.423 -10.881 1.00 25.45 190 ASP A N 1
ATOM 1489 C CA . ASP A 1 190 ? 27.297 -10.137 -11.327 1.00 25.45 190 ASP A CA 1
ATOM 1490 C C . ASP A 1 190 ? 26.923 -9.677 -12.757 1.00 25.45 190 ASP A C 1
ATOM 1492 O O . ASP A 1 190 ? 26.676 -10.486 -13.642 1.00 25.45 190 ASP A O 1
ATOM 1496 N N . GLY A 1 191 ? 26.950 -8.376 -13.084 1.00 23.36 191 GLY A N 1
ATOM 1497 C CA . GLY A 1 191 ? 27.262 -7.204 -12.249 1.00 23.36 191 GLY A CA 1
ATOM 1498 C C . GLY A 1 191 ? 27.594 -5.939 -13.074 1.00 23.36 191 GLY A C 1
ATOM 1499 O O . GLY A 1 191 ? 27.547 -5.961 -14.296 1.00 23.36 191 GLY A O 1
ATOM 1500 N N . ARG A 1 192 ? 27.880 -4.821 -12.385 1.00 22.78 192 ARG A N 1
ATOM 1501 C CA . ARG A 1 192 ? 28.672 -3.624 -12.801 1.00 22.78 192 ARG A CA 1
ATOM 1502 C C . ARG A 1 192 ? 28.737 -3.253 -14.317 1.00 22.78 192 ARG A C 1
ATOM 1504 O O . ARG A 1 192 ? 29.576 -3.805 -15.012 1.00 22.78 192 ARG A O 1
ATOM 1511 N N . GLY A 1 193 ? 28.033 -2.263 -14.896 1.00 25.34 193 GLY A N 1
ATOM 1512 C CA . GLY A 1 193 ? 27.147 -1.196 -14.377 1.00 25.34 193 GLY A CA 1
ATOM 1513 C C . GLY A 1 193 ? 27.824 0.186 -14.147 1.00 25.34 193 GLY A C 1
ATOM 1514 O O . GLY A 1 193 ? 29.006 0.181 -13.829 1.00 25.34 193 GLY A O 1
ATOM 1515 N N . VAL A 1 194 ? 27.057 1.314 -14.164 1.00 25.95 194 VAL A N 1
ATOM 1516 C CA . VAL A 1 194 ? 27.324 2.721 -13.647 1.00 25.95 194 VAL A CA 1
ATOM 1517 C C . VAL A 1 194 ? 27.920 3.881 -14.558 1.00 25.95 194 VAL A C 1
ATOM 1519 O O . VAL A 1 194 ? 29.120 3.886 -14.642 1.00 25.95 194 VAL A O 1
ATOM 1522 N N . LEU A 1 195 ? 27.163 4.902 -15.112 1.00 26.33 195 LEU A N 1
ATOM 1523 C CA . LEU A 1 195 ? 27.444 6.356 -15.520 1.00 26.33 195 LEU A CA 1
ATOM 1524 C C . LEU A 1 195 ? 26.986 7.179 -16.873 1.00 26.33 195 LEU A C 1
ATOM 1526 O O . LEU A 1 195 ? 27.866 7.629 -17.587 1.00 26.33 195 LEU A O 1
ATOM 1530 N N . ARG A 1 196 ? 25.705 7.682 -17.085 1.00 26.23 196 ARG A N 1
ATOM 1531 C CA . ARG A 1 196 ? 25.181 8.982 -17.811 1.00 26.23 196 ARG A CA 1
ATOM 1532 C C . ARG A 1 196 ? 25.358 9.168 -19.374 1.00 26.23 196 ARG A C 1
ATOM 1534 O O . ARG A 1 196 ? 25.837 8.248 -20.008 1.00 26.23 196 ARG A O 1
ATOM 1541 N N . ARG A 1 197 ? 25.101 10.315 -20.103 1.00 24.66 197 ARG A N 1
ATOM 1542 C CA . ARG A 1 197 ? 24.000 11.359 -20.322 1.00 24.66 197 ARG A CA 1
ATOM 1543 C C . ARG A 1 197 ? 24.479 12.563 -21.192 1.00 24.66 197 ARG A C 1
ATOM 1545 O O . ARG A 1 197 ? 25.576 13.048 -20.971 1.00 24.66 197 ARG A O 1
ATOM 1552 N N . GLY A 1 198 ? 23.608 13.204 -21.985 1.00 21.20 198 GLY A N 1
ATOM 1553 C CA . GLY A 1 198 ? 23.713 14.654 -22.294 1.00 21.20 198 GLY A CA 1
ATOM 1554 C C . GLY A 1 198 ? 24.322 15.048 -23.648 1.00 21.20 198 GLY A C 1
ATOM 1555 O O . GLY A 1 198 ? 25.208 14.371 -24.153 1.00 21.20 198 GLY A O 1
ATOM 1556 N N . GLY A 1 199 ? 23.813 16.142 -24.231 1.00 21.77 199 GLY A N 1
ATOM 1557 C CA . GLY A 1 199 ? 24.083 16.597 -25.601 1.00 21.77 199 GLY A CA 1
ATOM 1558 C C . GLY A 1 199 ? 23.080 16.039 -26.623 1.00 21.77 199 GLY A C 1
ATOM 1559 O O . GLY A 1 199 ? 22.636 14.894 -26.507 1.00 21.77 199 GLY A O 1
ATOM 1560 N N . ASP A 1 200 ? 22.750 16.842 -27.628 1.00 28.08 200 ASP A N 1
ATOM 1561 C CA . ASP A 1 200 ? 21.643 16.628 -28.573 1.00 28.08 200 ASP A CA 1
ATOM 1562 C C . ASP A 1 200 ? 21.889 15.513 -29.625 1.00 28.08 200 ASP A C 1
ATOM 1564 O O . ASP A 1 200 ? 22.951 14.859 -29.601 1.00 28.08 200 ASP A O 1
ATOM 1568 N N . PRO A 1 201 ? 20.878 15.134 -30.442 1.00 38.38 201 PRO A N 1
ATOM 1569 C CA . PRO A 1 201 ? 20.802 13.777 -30.966 1.00 38.38 201 PRO A CA 1
ATOM 1570 C C . PRO A 1 201 ? 21.618 13.576 -32.251 1.00 38.38 201 PRO A C 1
ATOM 1572 O O . PRO A 1 201 ? 21.536 14.370 -33.189 1.00 38.38 201 PRO A O 1
ATOM 1575 N N . PRO A 1 202 ? 22.359 12.462 -32.364 1.00 27.28 202 PRO A N 1
ATOM 1576 C CA . PRO A 1 202 ? 22.776 11.946 -33.653 1.00 27.28 202 PRO A CA 1
ATOM 1577 C C . PRO A 1 202 ? 21.650 11.092 -34.254 1.00 27.28 202 PRO A C 1
ATOM 1579 O O . PRO A 1 202 ? 21.186 10.142 -33.624 1.00 27.28 202 PRO A O 1
ATOM 1582 N N . ALA A 1 203 ? 21.261 11.371 -35.500 1.00 35.53 203 ALA A N 1
ATOM 1583 C CA . ALA A 1 203 ? 20.376 10.513 -36.295 1.00 35.53 203 ALA A CA 1
ATOM 1584 C C . ALA A 1 203 ? 21.107 9.221 -36.734 1.00 35.53 203 ALA A C 1
ATOM 1586 O O . ALA A 1 203 ? 21.419 9.010 -37.904 1.00 35.53 203 ALA A O 1
ATOM 1587 N N . ALA A 1 204 ? 21.439 8.371 -35.763 1.00 35.50 204 ALA A N 1
ATOM 1588 C CA . ALA A 1 204 ? 22.314 7.210 -35.896 1.00 35.50 204 ALA A CA 1
ATOM 1589 C C . ALA A 1 204 ? 21.514 5.901 -36.007 1.00 35.50 204 ALA A C 1
ATOM 1591 O O . ALA A 1 204 ? 21.518 5.085 -35.092 1.00 35.50 204 ALA A O 1
ATOM 1592 N N . GLY A 1 205 ? 20.817 5.705 -37.130 1.00 37.97 205 GLY A N 1
ATOM 1593 C CA . GLY A 1 205 ? 20.075 4.459 -37.377 1.00 37.97 205 GLY A CA 1
ATOM 1594 C C . GLY A 1 205 ? 19.503 4.329 -38.787 1.00 37.97 205 GLY A C 1
ATOM 1595 O O . GLY A 1 205 ? 19.650 3.285 -39.413 1.00 37.97 205 GLY A O 1
ATOM 1596 N N . ARG A 1 206 ? 18.939 5.407 -39.349 1.00 41.47 206 ARG A N 1
ATOM 1597 C CA . ARG A 1 206 ? 18.304 5.421 -40.687 1.00 41.47 206 ARG A CA 1
ATOM 1598 C C . ARG A 1 206 ? 19.304 5.437 -41.866 1.00 41.47 206 ARG A C 1
ATOM 1600 O O . ARG A 1 206 ? 19.067 6.124 -42.852 1.00 41.47 206 ARG A O 1
ATOM 1607 N N . GLY A 1 207 ? 20.445 4.748 -41.760 1.00 40.16 207 GLY A N 1
ATOM 1608 C CA . GLY A 1 207 ? 21.475 4.777 -42.813 1.00 40.16 207 GLY A CA 1
ATOM 1609 C C . GLY A 1 207 ? 22.841 4.160 -42.490 1.00 40.16 207 GLY A C 1
ATOM 1610 O O . GLY A 1 207 ? 23.823 4.518 -43.139 1.00 40.16 207 GLY A O 1
ATOM 1611 N N . ALA A 1 208 ? 22.936 3.277 -41.492 1.00 46.31 208 ALA A N 1
ATOM 1612 C CA . ALA A 1 208 ? 24.109 2.429 -41.280 1.00 46.31 208 ALA A CA 1
ATOM 1613 C C . ALA A 1 208 ? 23.662 0.968 -41.390 1.00 46.31 208 ALA A C 1
ATOM 1615 O O . ALA A 1 208 ? 22.916 0.486 -40.539 1.00 46.31 208 ALA A O 1
ATOM 1616 N N . ASP A 1 209 ? 24.077 0.292 -42.460 1.00 53.97 209 ASP A N 1
ATOM 1617 C CA . ASP A 1 209 ? 23.590 -1.045 -42.796 1.00 53.97 209 ASP A CA 1
ATOM 1618 C C . ASP A 1 209 ? 23.902 -2.057 -41.684 1.00 53.97 209 ASP A C 1
ATOM 1620 O O . ASP A 1 209 ? 24.995 -2.066 -41.108 1.00 53.97 209 ASP A O 1
ATOM 1624 N N . ALA A 1 210 ? 22.950 -2.953 -41.401 1.00 60.50 210 ALA A N 1
ATOM 1625 C CA . ALA A 1 210 ? 23.012 -3.912 -40.288 1.00 60.50 210 ALA A CA 1
ATOM 1626 C C . ALA A 1 210 ? 24.227 -4.869 -40.322 1.00 60.50 210 ALA A C 1
ATOM 1628 O O . ALA A 1 210 ? 24.508 -5.559 -39.345 1.00 60.50 210 ALA A O 1
ATOM 1629 N N . LEU A 1 211 ? 24.948 -4.896 -41.444 1.00 67.88 211 LEU A N 1
ATOM 1630 C CA . LEU A 1 211 ? 26.116 -5.722 -41.750 1.00 67.88 211 LEU A CA 1
ATOM 1631 C C . LEU A 1 211 ? 27.334 -5.431 -40.848 1.00 67.88 211 LEU A C 1
ATOM 1633 O O . LEU A 1 211 ? 28.126 -6.336 -40.562 1.00 67.88 211 LEU A O 1
ATOM 1637 N N . TYR A 1 212 ? 27.500 -4.176 -40.411 1.00 79.19 212 TYR A N 1
ATOM 1638 C CA . TYR A 1 212 ? 28.692 -3.727 -39.674 1.00 79.19 212 TYR A CA 1
ATOM 1639 C C . TYR A 1 212 ? 28.621 -4.009 -38.166 1.00 79.19 212 TYR A C 1
ATOM 1641 O O . TYR A 1 212 ? 29.655 -4.191 -37.519 1.00 79.19 212 TYR A O 1
ATOM 1649 N N . PHE A 1 213 ? 27.412 -4.066 -37.602 1.00 81.88 213 PHE A N 1
ATOM 1650 C CA . PHE A 1 213 ? 27.187 -4.346 -36.185 1.00 81.88 213 PHE A CA 1
ATOM 1651 C C . PHE A 1 213 ? 27.272 -5.848 -35.914 1.00 81.88 213 PHE A C 1
ATOM 1653 O O . PHE A 1 213 ? 26.619 -6.648 -36.576 1.00 81.88 213 PHE A O 1
ATOM 1660 N N . LYS A 1 214 ? 28.089 -6.244 -34.935 1.00 84.44 214 LYS A N 1
ATOM 1661 C CA . LYS A 1 214 ? 28.385 -7.654 -34.636 1.00 84.44 214 LYS A CA 1
ATOM 1662 C C . LYS A 1 214 ? 27.668 -8.145 -33.391 1.00 84.44 214 LYS A C 1
ATOM 1664 O O . LYS A 1 214 ? 27.094 -9.234 -33.400 1.00 84.44 214 LYS A O 1
ATOM 1669 N N . PHE A 1 215 ? 27.650 -7.325 -32.346 1.00 82.81 215 PHE A N 1
ATOM 1670 C CA . PHE A 1 215 ? 26.912 -7.608 -31.124 1.00 82.81 215 PHE A CA 1
ATOM 1671 C C . PHE A 1 215 ? 26.373 -6.337 -30.475 1.00 82.81 215 PHE A C 1
ATOM 1673 O O . PHE A 1 215 ? 26.889 -5.238 -30.687 1.00 82.81 215 PHE A O 1
ATOM 1680 N N . ILE A 1 216 ? 25.395 -6.531 -29.596 1.00 79.31 216 ILE A N 1
ATOM 1681 C CA . ILE A 1 216 ? 24.994 -5.558 -28.580 1.00 79.31 216 ILE A CA 1
ATOM 1682 C C . ILE A 1 216 ? 25.101 -6.229 -27.202 1.00 79.31 216 ILE A C 1
ATOM 1684 O O . ILE A 1 216 ? 24.852 -7.427 -27.067 1.00 79.31 216 ILE A O 1
ATOM 1688 N N . LYS A 1 217 ? 25.536 -5.455 -26.207 1.00 77.50 217 LYS A N 1
ATOM 1689 C CA . LYS A 1 217 ? 25.490 -5.725 -24.764 1.00 77.50 217 LYS A CA 1
ATOM 1690 C C . LYS A 1 217 ? 24.725 -4.562 -24.108 1.00 77.50 217 LYS A C 1
ATOM 1692 O O . LYS A 1 217 ? 24.624 -3.491 -24.703 1.00 77.50 217 LYS A O 1
ATOM 1697 N N . THR A 1 218 ? 24.240 -4.738 -22.877 1.00 69.75 218 THR A N 1
ATOM 1698 C CA . THR A 1 218 ? 23.415 -3.760 -22.126 1.00 69.75 218 THR A CA 1
ATOM 1699 C C . THR A 1 218 ? 23.948 -2.323 -22.104 1.00 69.75 218 THR A C 1
ATOM 1701 O O . THR A 1 218 ? 23.169 -1.379 -21.988 1.00 69.75 218 THR A O 1
ATOM 1704 N N . ASP A 1 219 ? 25.261 -2.152 -22.200 1.00 71.31 219 ASP A N 1
ATOM 1705 C CA . ASP A 1 219 ? 25.972 -0.878 -22.179 1.00 71.31 219 ASP A CA 1
ATOM 1706 C C . ASP A 1 219 ? 26.877 -0.628 -23.396 1.00 71.31 219 ASP A C 1
ATOM 1708 O O . ASP A 1 219 ? 27.306 0.508 -23.599 1.00 71.31 219 ASP A O 1
ATOM 1712 N N . CYS A 1 220 ? 27.126 -1.640 -24.236 1.00 81.44 220 CYS A N 1
ATOM 1713 C CA . CYS A 1 220 ? 28.149 -1.587 -25.279 1.00 81.44 220 CYS A CA 1
ATOM 1714 C C . CYS A 1 220 ? 27.684 -2.146 -26.635 1.00 81.44 220 CYS A C 1
ATOM 1716 O O . CYS A 1 220 ? 27.180 -3.266 -26.722 1.00 81.44 220 CYS A O 1
ATOM 1718 N N . VAL A 1 221 ? 27.927 -1.399 -27.716 1.00 83.25 221 VAL A N 1
ATOM 1719 C CA . VAL A 1 221 ? 27.646 -1.810 -29.105 1.00 83.25 221 VAL A CA 1
ATOM 1720 C C . VAL A 1 221 ? 28.957 -2.100 -29.839 1.00 83.25 221 VAL A C 1
ATOM 1722 O O . VAL A 1 221 ? 29.803 -1.213 -29.949 1.00 83.25 221 VAL A O 1
ATOM 1725 N N . GLY A 1 222 ? 29.123 -3.324 -30.353 1.00 86.62 222 GLY A N 1
ATOM 1726 C CA . GLY A 1 222 ? 30.333 -3.777 -31.050 1.00 86.62 222 GLY A CA 1
ATOM 1727 C C . GLY A 1 222 ? 30.174 -3.821 -32.572 1.00 86.62 222 GLY A C 1
ATOM 1728 O O . GLY A 1 222 ? 29.211 -4.403 -33.080 1.00 86.62 222 GLY A O 1
ATOM 1729 N N . PHE A 1 223 ? 31.129 -3.249 -33.312 1.00 87.75 223 PHE A N 1
ATOM 1730 C CA . PHE A 1 223 ? 31.129 -3.221 -34.780 1.00 87.75 223 PHE A CA 1
ATOM 1731 C C . PHE A 1 223 ? 32.507 -3.510 -35.399 1.00 87.75 223 PHE A C 1
ATOM 1733 O O . PHE A 1 223 ? 33.552 -3.224 -34.811 1.00 87.75 223 PHE A O 1
ATOM 1740 N N . GLN A 1 224 ? 32.503 -4.031 -36.629 1.00 88.12 224 GLN A N 1
ATOM 1741 C CA . GLN A 1 224 ? 33.695 -4.330 -37.436 1.00 88.12 224 GLN A CA 1
ATOM 1742 C C . GLN A 1 224 ? 33.553 -3.731 -38.844 1.00 88.12 224 GLN A C 1
ATOM 1744 O O . GLN A 1 224 ? 32.456 -3.674 -39.394 1.00 88.12 224 GLN A O 1
ATOM 1749 N N . GLY A 1 225 ? 34.668 -3.299 -39.446 1.00 84.06 225 GLY A N 1
ATOM 1750 C CA . GLY A 1 225 ? 34.711 -2.876 -40.856 1.00 84.06 225 GLY A CA 1
ATOM 1751 C C . GLY A 1 225 ? 33.910 -1.612 -41.210 1.00 84.06 225 GLY A C 1
ATOM 1752 O O . GLY A 1 225 ? 33.551 -1.434 -42.371 1.00 84.06 225 GLY A O 1
ATOM 1753 N N . LEU A 1 226 ? 33.610 -0.746 -40.234 1.00 83.62 226 LEU A N 1
ATOM 1754 C CA . LEU A 1 226 ? 32.758 0.434 -40.425 1.00 83.62 226 LEU A CA 1
ATOM 1755 C C . LEU A 1 226 ? 33.333 1.407 -41.490 1.00 83.62 226 LEU A C 1
ATOM 1757 O O . LEU A 1 226 ? 34.448 1.908 -41.306 1.00 83.62 226 LEU A O 1
ATOM 1761 N N . PRO A 1 227 ? 32.584 1.735 -42.565 1.00 82.88 227 PRO A N 1
ATOM 1762 C CA . PRO A 1 227 ? 33.042 2.629 -43.630 1.00 82.88 227 PRO A CA 1
ATOM 1763 C C . PRO A 1 227 ? 33.438 4.031 -43.150 1.00 82.88 227 PRO A C 1
ATOM 1765 O O . PRO A 1 227 ? 32.801 4.594 -42.256 1.00 82.88 227 PRO A O 1
ATOM 1768 N N . ARG A 1 228 ? 34.418 4.655 -43.828 1.00 83.19 228 ARG A N 1
ATOM 1769 C CA . ARG A 1 228 ? 34.907 6.018 -43.513 1.00 83.19 228 ARG A CA 1
ATOM 1770 C C . ARG A 1 228 ? 33.781 7.059 -43.399 1.00 83.19 228 ARG A C 1
ATOM 1772 O O . ARG A 1 228 ? 33.825 7.879 -42.489 1.00 83.19 228 ARG A O 1
ATOM 1779 N N . LYS A 1 229 ? 32.721 6.962 -44.221 1.00 82.44 229 LYS A N 1
ATOM 1780 C CA . LYS A 1 229 ? 31.518 7.827 -44.151 1.00 82.44 229 LYS A CA 1
ATOM 1781 C C . LYS A 1 229 ? 30.829 7.870 -42.773 1.00 82.44 229 LYS A C 1
ATOM 1783 O O . LYS A 1 229 ? 30.144 8.842 -42.476 1.00 82.44 229 LYS A O 1
ATOM 1788 N N . HIS A 1 230 ? 31.019 6.861 -41.919 1.00 80.12 230 HIS A N 1
ATOM 1789 C CA . HIS A 1 230 ? 30.426 6.793 -40.577 1.00 80.12 230 HIS A CA 1
ATOM 1790 C C . HIS A 1 230 ? 31.427 7.074 -39.437 1.00 80.12 230 HIS A C 1
ATOM 1792 O O . HIS A 1 230 ? 31.017 7.169 -38.281 1.00 80.12 230 HIS A O 1
ATOM 1798 N N . GLN A 1 231 ? 32.720 7.262 -39.721 1.00 81.75 231 GLN A N 1
ATOM 1799 C CA . GLN A 1 231 ? 33.720 7.582 -38.690 1.00 81.75 231 GLN A CA 1
ATOM 1800 C C . GLN A 1 231 ? 33.448 8.929 -37.977 1.00 81.75 231 GLN A C 1
ATOM 1802 O O . GLN A 1 231 ? 33.461 8.935 -36.743 1.00 81.75 231 GLN A O 1
ATOM 1807 N N . PRO A 1 232 ? 33.044 10.023 -38.665 1.00 85.81 232 PRO A N 1
ATOM 1808 C CA . PRO A 1 232 ? 32.694 11.287 -38.002 1.00 85.81 232 PRO A CA 1
ATOM 1809 C C . PRO A 1 232 ? 31.495 11.195 -37.041 1.00 85.81 232 PRO A C 1
ATOM 1811 O O . PRO A 1 232 ? 31.356 12.023 -36.140 1.00 85.81 232 PRO A O 1
ATOM 1814 N N . LEU A 1 233 ? 30.618 10.198 -37.212 1.00 81.81 233 LEU A N 1
ATOM 1815 C CA . LEU A 1 233 ? 29.525 9.918 -36.276 1.00 81.81 233 LEU A CA 1
ATOM 1816 C C . LEU A 1 233 ? 30.056 9.273 -34.987 1.00 81.81 233 LEU A C 1
ATOM 1818 O O . LEU A 1 233 ? 29.690 9.706 -33.895 1.00 81.81 233 LEU A O 1
ATOM 1822 N N . VAL A 1 234 ? 30.952 8.288 -35.107 1.00 82.50 234 VAL A N 1
ATOM 1823 C CA . VAL A 1 234 ? 31.618 7.657 -33.954 1.00 82.50 234 VAL A CA 1
ATOM 1824 C C . VAL A 1 234 ? 32.418 8.695 -33.169 1.00 82.50 234 VAL A C 1
ATOM 1826 O O . VAL A 1 234 ? 32.257 8.803 -31.958 1.00 82.50 234 VAL A O 1
ATOM 1829 N N . GLU A 1 235 ? 33.206 9.534 -33.840 1.00 85.62 235 GLU A N 1
ATOM 1830 C CA . GLU A 1 235 ? 33.951 10.608 -33.174 1.00 85.62 235 GLU A CA 1
ATOM 1831 C C . GLU A 1 235 ? 33.045 11.604 -32.440 1.00 85.62 235 GLU A C 1
ATOM 1833 O O . GLU A 1 235 ? 33.367 12.026 -31.329 1.00 85.62 235 GLU A O 1
ATOM 1838 N N . ARG A 1 236 ? 31.890 11.959 -33.018 1.00 87.44 236 ARG A N 1
ATOM 1839 C CA . ARG A 1 236 ? 30.908 12.844 -32.372 1.00 87.44 236 ARG A CA 1
ATOM 1840 C C . ARG A 1 236 ? 30.332 12.227 -31.095 1.00 87.44 236 ARG A C 1
ATOM 1842 O O . ARG A 1 236 ? 30.110 12.953 -30.129 1.00 87.44 236 ARG A O 1
ATOM 1849 N N . LEU A 1 237 ? 30.121 10.909 -31.071 1.00 83.19 237 LEU A N 1
ATOM 1850 C CA . LEU A 1 237 ? 29.721 10.180 -29.863 1.00 83.19 237 LEU A CA 1
ATOM 1851 C C . LEU A 1 237 ? 30.842 10.202 -28.812 1.00 83.19 237 LEU A C 1
ATOM 1853 O O . LEU A 1 237 ? 30.591 10.566 -27.668 1.00 83.19 237 LEU A O 1
ATOM 1857 N N . LEU A 1 238 ? 32.085 9.898 -29.194 1.00 86.25 238 LEU A N 1
ATOM 1858 C CA . LEU A 1 238 ? 33.223 9.833 -28.263 1.00 86.25 238 LEU A CA 1
ATOM 1859 C C . LEU A 1 238 ? 33.643 11.198 -27.684 1.00 86.25 238 LEU A C 1
ATOM 1861 O O . LEU A 1 238 ? 34.235 11.255 -26.611 1.00 86.25 238 LEU A O 1
ATOM 1865 N N . ARG A 1 239 ? 33.312 12.311 -28.351 1.00 90.62 239 ARG A N 1
ATOM 1866 C CA . ARG A 1 239 ? 33.525 13.679 -27.831 1.00 90.62 239 ARG A CA 1
ATOM 1867 C C . ARG A 1 239 ? 32.387 14.180 -26.922 1.00 90.62 239 ARG A C 1
ATOM 1869 O O . ARG A 1 239 ? 32.504 15.263 -26.349 1.00 90.62 239 ARG A O 1
ATOM 1876 N N . LYS A 1 240 ? 31.282 13.434 -26.801 1.00 85.75 240 LYS A N 1
ATOM 1877 C CA . LYS A 1 240 ? 30.055 13.844 -26.098 1.00 85.75 240 LYS A CA 1
ATOM 1878 C C . LYS A 1 240 ? 30.246 13.844 -24.572 1.00 85.75 240 LYS A C 1
ATOM 1880 O O . LYS A 1 240 ? 30.885 12.944 -24.023 1.00 85.75 240 LYS A O 1
ATOM 1885 N N . ARG A 1 241 ? 29.676 14.839 -23.876 1.00 83.38 241 ARG A N 1
ATOM 1886 C CA . ARG A 1 241 ? 29.855 15.070 -22.425 1.00 83.38 241 ARG A CA 1
ATOM 1887 C C . ARG A 1 241 ? 28.549 15.382 -21.695 1.00 83.38 241 ARG A C 1
ATOM 1889 O O . ARG A 1 241 ? 27.595 15.889 -22.281 1.00 83.38 241 ARG A O 1
ATOM 1896 N N . HIS A 1 242 ? 28.535 15.106 -20.397 1.00 75.12 242 HIS A N 1
ATOM 1897 C CA . HIS A 1 242 ? 27.484 15.530 -19.475 1.00 75.12 242 HIS A CA 1
ATOM 1898 C C . HIS A 1 242 ? 27.604 17.032 -19.146 1.00 75.12 242 HIS A C 1
ATOM 1900 O O . HIS A 1 242 ? 28.675 17.611 -19.329 1.00 75.12 242 HIS A O 1
ATOM 1906 N N . PRO A 1 243 ? 26.577 17.646 -18.523 1.00 73.31 243 PRO A N 1
ATOM 1907 C CA . PRO A 1 243 ? 26.690 18.987 -17.931 1.00 73.31 243 PRO A CA 1
ATOM 1908 C C . PRO A 1 243 ? 27.762 19.123 -16.832 1.00 73.31 243 PRO A C 1
ATOM 1910 O O . PRO A 1 243 ? 28.179 20.229 -16.523 1.00 73.31 243 PRO A O 1
ATOM 1913 N N . ASP A 1 244 ? 28.215 18.011 -16.245 1.00 68.19 244 ASP A N 1
ATOM 1914 C CA . ASP A 1 244 ? 29.339 17.949 -15.294 1.00 68.19 244 ASP A CA 1
ATOM 1915 C C . ASP A 1 244 ? 30.716 17.722 -15.965 1.00 68.19 244 ASP A C 1
ATOM 1917 O O . ASP A 1 244 ? 31.714 17.513 -15.281 1.00 68.19 244 ASP A O 1
ATOM 1921 N N . GLY A 1 245 ? 30.781 17.742 -17.300 1.00 76.31 245 GLY A N 1
ATOM 1922 C CA . GLY A 1 245 ? 32.016 17.622 -18.081 1.00 76.31 245 GLY A CA 1
ATOM 1923 C C . GLY A 1 245 ? 32.530 16.194 -18.308 1.00 76.31 245 GLY A C 1
ATOM 1924 O O . GLY A 1 245 ? 33.346 15.992 -19.218 1.00 76.31 245 GLY A O 1
ATOM 1925 N N . THR A 1 246 ? 32.054 15.191 -17.559 1.00 75.50 246 THR A N 1
ATOM 1926 C CA . THR A 1 246 ? 32.479 13.794 -17.765 1.00 75.50 246 THR A CA 1
ATOM 1927 C C . THR A 1 246 ? 31.879 13.192 -19.053 1.00 75.50 246 THR A C 1
ATOM 1929 O O . THR A 1 246 ? 30.919 13.720 -19.620 1.00 75.50 246 THR A O 1
ATOM 1932 N N . LEU A 1 247 ? 32.538 12.171 -19.617 1.00 81.00 247 LEU A N 1
ATOM 1933 C CA . LEU A 1 247 ? 32.249 11.635 -20.961 1.00 81.00 247 LEU A CA 1
ATOM 1934 C C . LEU A 1 247 ? 30.986 10.762 -20.997 1.00 81.00 247 LEU A C 1
ATOM 1936 O O . LEU A 1 247 ? 30.688 10.073 -20.032 1.00 81.00 247 LEU A O 1
ATOM 1940 N N . VAL A 1 248 ? 30.285 10.734 -22.138 1.00 80.62 248 VAL A N 1
ATOM 1941 C CA . VAL A 1 248 ? 29.104 9.863 -22.362 1.00 80.62 248 VAL A CA 1
ATOM 1942 C C . VAL A 1 248 ? 29.467 8.490 -22.897 1.00 80.62 248 VAL A C 1
ATOM 1944 O O . VAL A 1 248 ? 28.840 7.501 -22.533 1.00 80.62 248 VAL A O 1
ATOM 1947 N N . TYR A 1 249 ? 30.458 8.434 -23.778 1.00 85.56 249 TYR A N 1
ATOM 1948 C CA . TYR A 1 249 ? 30.805 7.240 -24.528 1.00 85.56 249 TYR A CA 1
ATOM 1949 C C . TYR A 1 249 ? 32.321 7.093 -24.600 1.00 85.56 249 TYR A C 1
ATOM 1951 O O . TYR A 1 249 ? 33.037 8.089 -24.710 1.00 85.56 249 TYR A O 1
ATOM 1959 N N . ARG A 1 250 ? 32.803 5.851 -24.556 1.00 85.62 250 ARG A N 1
ATOM 1960 C CA . ARG A 1 250 ? 34.208 5.493 -24.782 1.00 85.62 250 ARG A CA 1
ATOM 1961 C C . ARG A 1 250 ? 34.305 4.448 -25.884 1.00 85.62 250 ARG A C 1
ATOM 1963 O O . ARG A 1 250 ? 33.361 3.692 -26.102 1.00 85.62 250 ARG A O 1
ATOM 1970 N N . GLY A 1 251 ? 35.418 4.478 -26.609 1.00 86.19 251 GLY A N 1
ATOM 1971 C CA . GLY A 1 251 ? 35.641 3.691 -27.815 1.00 86.19 251 GLY A CA 1
ATOM 1972 C C . GLY A 1 251 ? 36.851 2.797 -27.629 1.00 86.19 251 GLY A C 1
ATOM 1973 O O . GLY A 1 251 ? 37.962 3.222 -27.931 1.00 86.19 251 GLY A O 1
ATOM 1974 N N . ASP A 1 252 ? 36.615 1.583 -27.147 1.00 86.06 252 ASP A N 1
ATOM 1975 C CA . ASP A 1 252 ? 37.658 0.620 -26.793 1.00 86.06 252 ASP A CA 1
ATOM 1976 C C . ASP A 1 252 ? 37.714 -0.521 -27.834 1.00 86.06 252 ASP A C 1
ATOM 1978 O O . ASP A 1 252 ? 36.749 -0.776 -28.566 1.00 86.06 252 ASP A O 1
ATOM 1982 N N . ALA A 1 253 ? 38.847 -1.225 -27.922 1.00 86.12 253 ALA A N 1
ATOM 1983 C CA . ALA A 1 253 ? 38.895 -2.523 -28.600 1.00 86.12 253 ALA A CA 1
ATOM 1984 C C . ALA A 1 253 ? 38.131 -3.556 -27.754 1.00 86.12 253 ALA A C 1
ATOM 1986 O O . ALA A 1 253 ? 38.201 -3.512 -26.526 1.00 86.12 253 ALA A O 1
ATOM 1987 N N . VAL A 1 254 ? 37.376 -4.457 -28.390 1.00 84.94 254 VAL A N 1
ATOM 1988 C CA . VAL A 1 254 ? 36.493 -5.395 -27.671 1.00 84.94 254 VAL A CA 1
ATOM 1989 C C . VAL A 1 254 ? 36.522 -6.804 -28.247 1.00 84.94 254 VAL A C 1
ATOM 1991 O O . VAL A 1 254 ? 36.500 -6.992 -29.462 1.00 84.94 254 VAL A O 1
ATOM 1994 N N . ASP A 1 255 ? 36.491 -7.783 -27.347 1.00 83.81 255 ASP A N 1
ATOM 1995 C CA . ASP A 1 255 ? 36.437 -9.211 -27.654 1.00 83.81 255 ASP A CA 1
ATOM 1996 C C . ASP A 1 255 ? 35.054 -9.680 -28.147 1.00 83.81 255 ASP A C 1
ATOM 1998 O O . ASP A 1 255 ? 34.022 -9.070 -27.812 1.00 83.81 255 ASP A O 1
ATOM 2002 N N . PRO A 1 256 ? 34.995 -10.798 -28.900 1.00 78.44 256 PRO A N 1
ATOM 2003 C CA . PRO A 1 256 ? 33.739 -11.417 -29.309 1.00 78.44 256 PRO A CA 1
ATOM 2004 C C . PRO A 1 256 ? 32.881 -11.855 -28.114 1.00 78.44 256 PRO A C 1
ATOM 2006 O O . PRO A 1 256 ? 33.372 -12.219 -27.047 1.00 78.44 256 PRO A O 1
ATOM 2009 N N . LEU A 1 257 ? 31.561 -11.911 -28.317 1.00 78.31 257 LEU A N 1
ATOM 2010 C CA . LEU A 1 257 ? 30.678 -12.627 -27.395 1.00 78.31 257 LEU A CA 1
ATOM 2011 C C . LEU A 1 257 ? 30.959 -14.139 -27.459 1.00 78.31 257 LEU A C 1
ATOM 2013 O O . LEU A 1 257 ? 30.729 -14.777 -28.489 1.00 78.31 257 LEU A O 1
ATOM 2017 N N . LEU A 1 258 ? 31.399 -14.720 -26.345 1.00 75.19 258 LEU A N 1
ATOM 2018 C CA . LEU A 1 258 ? 31.558 -16.167 -26.172 1.00 75.19 258 LEU A CA 1
ATOM 2019 C C . LEU A 1 258 ? 30.215 -16.807 -25.769 1.00 75.19 258 LEU A C 1
ATOM 2021 O O . LEU A 1 258 ? 29.461 -16.207 -25.007 1.00 75.19 258 LEU A O 1
ATOM 2025 N N . GLY A 1 259 ? 29.910 -18.006 -26.278 1.00 73.69 259 GLY A N 1
ATOM 2026 C CA . GLY A 1 259 ? 28.625 -18.704 -26.066 1.00 73.69 259 GLY A CA 1
ATOM 2027 C C . GLY A 1 259 ? 27.512 -18.339 -27.065 1.00 73.69 259 GLY A C 1
ATOM 2028 O O . GLY A 1 259 ? 27.705 -17.504 -27.956 1.00 73.69 259 GLY A O 1
ATOM 2029 N N . GLU A 1 260 ? 26.343 -18.974 -26.942 1.00 65.88 260 GLU A N 1
ATOM 2030 C CA . GLU A 1 260 ? 25.130 -18.597 -27.685 1.00 65.88 260 GLU A CA 1
ATOM 2031 C C . GLU A 1 260 ? 24.454 -17.371 -27.056 1.00 65.88 260 GLU A C 1
ATOM 2033 O O . GLU A 1 260 ? 24.214 -17.343 -25.854 1.00 65.88 260 GLU A O 1
ATOM 2038 N N . HIS A 1 261 ? 24.106 -16.378 -27.881 1.00 72.50 261 HIS A N 1
ATOM 2039 C CA . HIS A 1 261 ? 23.352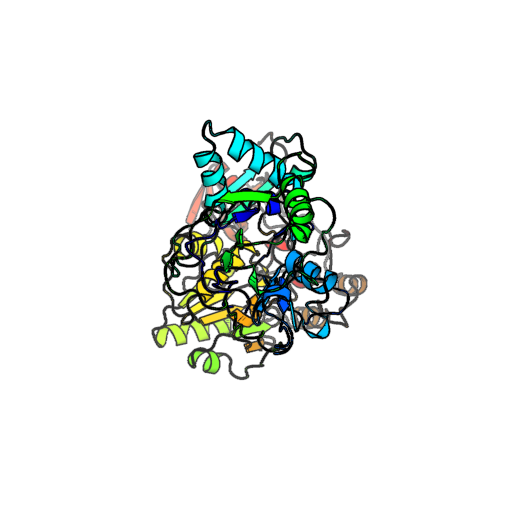 -15.185 -27.470 1.00 72.50 261 HIS A CA 1
ATOM 2040 C C . HIS A 1 261 ? 22.272 -14.920 -28.512 1.00 72.50 261 HIS A C 1
ATOM 2042 O O . HIS A 1 261 ? 22.598 -14.652 -29.670 1.00 72.50 261 HIS A O 1
ATOM 2048 N N . ARG A 1 262 ? 21.005 -15.045 -28.112 1.00 70.69 262 ARG A N 1
ATOM 2049 C CA . ARG A 1 262 ? 19.828 -14.941 -28.992 1.00 70.69 262 ARG A CA 1
ATOM 2050 C C . ARG A 1 262 ? 19.279 -13.506 -28.982 1.00 70.69 262 ARG A C 1
ATOM 2052 O O . ARG A 1 262 ? 19.881 -12.621 -28.375 1.00 70.69 262 ARG A O 1
ATOM 2059 N N . GLU A 1 263 ? 18.181 -13.235 -29.686 1.00 72.38 263 GLU A N 1
ATOM 2060 C CA . GLU A 1 263 ? 17.455 -11.974 -29.476 1.00 72.38 263 GLU A CA 1
ATOM 2061 C C . GLU A 1 263 ? 16.872 -11.974 -28.048 1.00 72.38 263 GLU A C 1
ATOM 2063 O O . GLU A 1 263 ? 16.265 -12.973 -27.654 1.00 72.38 263 GLU A O 1
ATOM 2068 N N . PRO A 1 264 ? 17.060 -10.909 -27.246 1.00 73.62 264 PRO A N 1
ATOM 2069 C CA . PRO A 1 264 ? 16.395 -10.795 -25.956 1.00 73.62 264 PRO A CA 1
ATOM 2070 C C . PRO A 1 264 ? 14.897 -10.577 -26.180 1.00 73.62 264 PRO A C 1
ATOM 2072 O O . PRO A 1 264 ? 14.501 -9.559 -26.740 1.00 73.62 264 PRO A O 1
ATOM 2075 N N . GLU A 1 265 ? 14.062 -11.506 -25.721 1.00 72.12 265 GLU A N 1
ATOM 2076 C CA . GLU A 1 265 ? 12.606 -11.348 -25.723 1.00 72.12 265 GLU A CA 1
ATOM 2077 C C . GLU A 1 265 ? 12.066 -11.047 -24.323 1.00 72.12 265 GLU A C 1
ATOM 2079 O O . GLU A 1 265 ? 12.638 -11.443 -23.306 1.00 72.12 265 GLU A O 1
ATOM 2084 N N . ILE A 1 266 ? 10.926 -10.358 -24.288 1.00 75.31 266 ILE A N 1
ATOM 2085 C CA . ILE A 1 266 ? 10.096 -10.192 -23.097 1.00 75.31 266 ILE A CA 1
ATOM 2086 C C . ILE A 1 266 ? 8.702 -10.668 -23.476 1.00 75.31 266 ILE A C 1
ATOM 2088 O O . ILE A 1 266 ? 8.073 -10.093 -24.367 1.00 75.31 266 ILE A O 1
ATOM 2092 N N . ASP A 1 267 ? 8.222 -11.701 -22.794 1.00 70.31 267 ASP A N 1
ATOM 2093 C CA . ASP A 1 267 ? 6.788 -11.894 -22.647 1.00 70.31 267 ASP A CA 1
ATOM 2094 C C . ASP A 1 267 ? 6.368 -11.404 -21.264 1.00 70.31 267 ASP A C 1
ATOM 2096 O O . ASP A 1 267 ? 7.051 -11.642 -20.266 1.00 70.31 267 ASP A O 1
ATOM 2100 N N . GLY A 1 268 ? 5.249 -10.700 -21.206 1.00 67.00 268 GLY A N 1
ATOM 2101 C CA . GLY A 1 268 ? 4.704 -10.138 -19.986 1.00 67.00 268 GLY A CA 1
ATOM 2102 C C . GLY A 1 268 ? 3.206 -10.349 -19.980 1.00 67.00 268 GLY A C 1
ATOM 2103 O O . GLY A 1 268 ? 2.522 -9.931 -20.908 1.00 67.00 268 GLY A O 1
ATOM 2104 N N . ARG A 1 269 ? 2.667 -10.934 -18.912 1.00 68.19 269 ARG A N 1
ATOM 2105 C CA . ARG A 1 269 ? 1.215 -10.994 -18.732 1.00 68.19 269 ARG A CA 1
ATOM 2106 C C . ARG A 1 269 ? 0.663 -9.558 -18.610 1.00 68.19 269 ARG A C 1
ATOM 2108 O O . ARG A 1 269 ? 1.233 -8.782 -17.834 1.00 68.19 269 ARG A O 1
ATOM 2115 N N . PRO A 1 270 ? -0.406 -9.182 -19.341 1.00 67.94 270 PRO A N 1
ATOM 2116 C CA . PRO A 1 270 ? -1.090 -7.913 -19.103 1.00 67.94 270 PRO A CA 1
ATOM 2117 C C . PRO A 1 270 ? -1.690 -7.885 -17.682 1.00 67.94 270 PRO A C 1
ATOM 2119 O O . PRO A 1 270 ? -1.840 -8.944 -17.061 1.00 67.94 270 PRO A O 1
ATOM 2122 N N . PRO A 1 271 ? -2.037 -6.704 -17.142 1.00 70.06 271 PRO A N 1
ATOM 2123 C CA . PRO A 1 271 ? -2.737 -6.605 -15.863 1.00 70.06 271 PRO A CA 1
ATOM 2124 C C . PRO A 1 271 ? -4.051 -7.397 -15.828 1.00 70.06 271 PRO A C 1
ATOM 2126 O O . PRO A 1 271 ? -4.642 -7.704 -16.863 1.00 70.06 271 PRO A O 1
ATOM 2129 N N . ALA A 1 272 ? -4.495 -7.740 -14.618 1.00 67.50 272 ALA A N 1
ATOM 2130 C CA . ALA A 1 272 ? -5.808 -8.340 -14.409 1.00 67.50 272 ALA A CA 1
ATOM 2131 C C . ALA A 1 272 ? -6.923 -7.283 -14.579 1.00 67.50 272 ALA A C 1
ATOM 2133 O O . ALA A 1 272 ? -6.645 -6.094 -14.402 1.00 67.50 272 ALA A O 1
ATOM 2134 N N . PRO A 1 273 ? -8.168 -7.691 -14.895 1.00 59.97 273 PRO A N 1
ATOM 2135 C CA . PRO A 1 273 ? -9.318 -6.788 -14.901 1.00 59.97 273 PRO A CA 1
ATOM 2136 C C . PRO A 1 273 ? -9.540 -6.103 -13.545 1.00 59.97 273 PRO A C 1
ATOM 2138 O O . PRO A 1 273 ? -9.170 -6.632 -12.496 1.00 59.97 273 PRO A O 1
ATOM 2141 N N . VAL A 1 274 ? -10.178 -4.933 -13.575 1.00 68.88 274 VAL A N 1
ATOM 2142 C CA . VAL A 1 274 ? -10.529 -4.162 -12.376 1.00 68.88 274 VAL A CA 1
ATOM 2143 C C . VAL A 1 274 ? -11.977 -4.455 -11.989 1.00 68.88 274 VAL A C 1
ATOM 2145 O O . VAL A 1 274 ? -12.880 -4.300 -12.806 1.00 68.88 274 VAL A O 1
ATOM 2148 N N . GLY A 1 275 ? -12.193 -4.848 -10.736 1.00 79.38 275 GLY A N 1
ATOM 2149 C CA . GLY A 1 275 ? -13.512 -5.094 -10.160 1.00 79.38 275 GLY A CA 1
ATOM 2150 C C . GLY A 1 275 ? -13.409 -5.624 -8.731 1.00 79.38 275 GLY A C 1
ATOM 2151 O O . GLY A 1 275 ? -12.320 -5.983 -8.277 1.00 79.38 275 GLY A O 1
ATOM 2152 N N . TRP A 1 276 ? -14.550 -5.664 -8.049 1.00 90.94 276 TRP A N 1
ATOM 2153 C CA . TRP A 1 276 ? -14.759 -6.405 -6.806 1.00 90.94 276 TRP A CA 1
ATOM 2154 C C . TRP A 1 276 ? -15.884 -7.413 -7.042 1.00 90.94 276 TRP A C 1
ATOM 2156 O O . TRP A 1 276 ? -16.920 -7.049 -7.599 1.00 90.94 276 TRP A O 1
ATOM 2166 N N . GLU A 1 277 ? -15.679 -8.658 -6.630 1.00 94.00 277 GLU A N 1
ATOM 2167 C CA . GLU A 1 277 ? -16.675 -9.725 -6.697 1.00 94.00 277 GLU A CA 1
ATOM 2168 C C . GLU A 1 277 ? -17.340 -9.882 -5.324 1.00 94.00 277 GLU A C 1
ATOM 2170 O O . GLU A 1 277 ? -16.661 -10.043 -4.305 1.00 94.00 277 GLU A O 1
ATOM 2175 N N . ALA A 1 278 ? -18.668 -9.771 -5.286 1.00 95.44 278 ALA A N 1
ATOM 2176 C CA . ALA A 1 278 ? -19.435 -9.823 -4.048 1.00 95.44 278 ALA A CA 1
ATOM 2177 C C . ALA A 1 278 ? -19.662 -11.276 -3.608 1.00 95.44 278 ALA A C 1
ATOM 2179 O O . ALA A 1 278 ? -20.175 -12.092 -4.369 1.00 95.44 278 ALA A O 1
ATOM 2180 N N . VAL A 1 279 ? -19.304 -11.583 -2.363 1.00 96.69 279 VAL A N 1
ATOM 2181 C CA . VAL A 1 279 ? -19.464 -12.906 -1.747 1.00 96.69 279 VAL A CA 1
ATOM 2182 C C . VAL A 1 279 ? -20.724 -12.928 -0.885 1.00 96.69 279 VAL A C 1
ATOM 2184 O O . VAL A 1 279 ? -20.890 -12.063 -0.027 1.00 96.69 279 VAL A O 1
ATOM 2187 N N . GLU A 1 280 ? -21.590 -13.929 -1.063 1.00 94.56 280 GLU A N 1
ATOM 2188 C CA . GLU A 1 280 ? -22.824 -14.068 -0.273 1.00 94.56 280 GLU A CA 1
ATOM 2189 C C . GLU A 1 280 ? -22.570 -14.673 1.120 1.00 94.56 280 GLU A C 1
ATOM 2191 O O . GLU A 1 280 ? -22.858 -14.013 2.119 1.00 94.56 280 GLU A O 1
ATOM 2196 N N . ASP A 1 281 ? -21.974 -15.874 1.211 1.00 96.19 281 ASP A N 1
ATOM 2197 C CA . ASP A 1 281 ? -21.507 -16.448 2.485 1.00 96.19 281 ASP A CA 1
ATOM 2198 C C . ASP A 1 281 ? -19.986 -16.236 2.661 1.00 96.19 281 ASP A C 1
ATOM 2200 O O . ASP A 1 281 ? -19.174 -16.973 2.088 1.00 96.19 281 ASP A O 1
ATOM 2204 N N . PRO A 1 282 ? -19.560 -15.248 3.473 1.00 96.44 282 PRO A N 1
ATOM 2205 C CA . PRO A 1 282 ? -18.146 -14.949 3.698 1.00 96.44 282 PRO A CA 1
ATOM 2206 C C . PRO A 1 282 ? -17.417 -16.031 4.507 1.00 96.44 282 PRO A C 1
ATOM 2208 O O . PRO A 1 282 ? -16.189 -16.037 4.550 1.00 96.44 282 PRO A O 1
ATOM 2211 N N . VAL A 1 283 ? -18.141 -16.934 5.171 1.00 97.12 283 VAL A N 1
ATOM 2212 C CA . VAL A 1 283 ? -17.564 -18.006 5.986 1.00 97.12 283 VAL A CA 1
ATOM 2213 C C . VAL A 1 283 ? -17.327 -19.242 5.140 1.00 97.12 283 VAL A C 1
ATOM 2215 O O . VAL A 1 283 ? -16.218 -19.767 5.157 1.00 97.12 283 VAL A O 1
ATOM 2218 N N . GLU A 1 284 ? -18.308 -19.664 4.342 1.00 96.94 284 GLU A N 1
ATOM 2219 C CA . GLU A 1 284 ? -18.122 -20.772 3.400 1.00 96.94 284 GLU A CA 1
ATOM 2220 C C . GLU A 1 284 ? -17.023 -20.446 2.368 1.00 96.94 284 GLU A C 1
ATOM 2222 O O . GLU A 1 284 ? -16.179 -21.291 2.068 1.00 96.94 284 GLU A O 1
ATOM 2227 N N . HIS A 1 285 ? -16.964 -19.196 1.892 1.00 97.50 285 HIS A N 1
ATOM 2228 C CA . HIS A 1 285 ? -15.902 -18.693 1.009 1.00 97.50 285 HIS A CA 1
ATOM 2229 C C . HIS A 1 285 ? -14.507 -18.765 1.646 1.00 97.50 285 HIS A C 1
ATOM 2231 O O . HIS A 1 285 ? -13.561 -19.256 1.026 1.00 97.50 285 HIS A O 1
ATOM 2237 N N . CYS A 1 286 ? -14.369 -18.347 2.909 1.00 97.19 286 CYS A N 1
ATOM 2238 C CA . CYS A 1 286 ? -13.102 -18.489 3.621 1.00 97.19 286 CYS A CA 1
ATOM 2239 C C . CYS A 1 286 ? -12.744 -19.962 3.884 1.00 97.19 286 CYS A C 1
ATOM 2241 O O . CYS A 1 286 ? -11.596 -20.339 3.672 1.00 97.19 286 CYS A O 1
ATOM 2243 N N . LEU A 1 287 ? -13.700 -20.824 4.250 1.00 96.50 287 LEU A N 1
ATOM 2244 C CA . LEU A 1 287 ? -13.457 -22.264 4.444 1.00 96.50 287 LEU A CA 1
ATOM 2245 C C . LEU A 1 287 ? -13.069 -22.995 3.145 1.00 96.50 287 LEU A C 1
ATOM 2247 O O . LEU A 1 287 ? -12.315 -23.964 3.192 1.00 96.50 287 LEU A O 1
ATOM 2251 N N . LYS A 1 288 ? -13.496 -22.499 1.976 1.00 96.31 288 LYS A N 1
ATOM 2252 C CA . LYS A 1 288 ? -13.011 -22.939 0.650 1.00 96.31 288 LYS A CA 1
ATOM 2253 C C . LYS A 1 288 ? -11.565 -22.509 0.349 1.00 96.31 288 LYS A C 1
ATOM 2255 O O . LYS A 1 288 ? -11.011 -22.891 -0.680 1.00 96.31 288 LYS A O 1
ATOM 2260 N N . GLY A 1 289 ? -10.931 -21.746 1.241 1.00 95.06 289 GLY A N 1
ATOM 2261 C CA . GLY A 1 289 ? -9.546 -21.306 1.111 1.00 95.06 289 GLY A CA 1
ATOM 2262 C C . GLY A 1 289 ? -9.366 -20.038 0.274 1.00 95.06 289 GLY A C 1
ATOM 2263 O O . GLY A 1 289 ? -8.281 -19.845 -0.279 1.00 95.06 289 GLY A O 1
ATOM 2264 N N . CYS A 1 290 ? -10.390 -19.186 0.168 1.00 96.25 290 CYS A N 1
ATOM 2265 C CA . CYS A 1 290 ? -10.344 -17.943 -0.603 1.00 96.25 290 CYS A CA 1
ATOM 2266 C C . CYS A 1 290 ? -10.197 -16.704 0.301 1.00 96.25 290 CYS A C 1
ATOM 2268 O O . CYS A 1 290 ? -10.885 -16.569 1.314 1.00 96.25 290 CYS A O 1
ATOM 2270 N N . SER A 1 291 ? -9.307 -15.776 -0.076 1.00 97.50 291 SER A N 1
ATOM 2271 C CA . SER A 1 291 ? -9.176 -14.472 0.594 1.00 97.50 291 SER A CA 1
ATOM 2272 C C . SER A 1 291 ? -10.457 -13.634 0.478 1.00 97.50 291 SER A C 1
ATOM 2274 O O . SER A 1 291 ? -11.249 -13.822 -0.448 1.00 97.50 291 SER A O 1
ATOM 2276 N N . LEU A 1 292 ? -10.632 -12.681 1.400 1.00 98.00 292 LEU A N 1
ATOM 2277 C CA . LEU A 1 292 ? -11.816 -11.825 1.485 1.00 98.00 292 LEU A CA 1
ATOM 2278 C C . LEU A 1 292 ? -11.504 -10.444 2.089 1.00 98.00 292 LEU A C 1
ATOM 2280 O O . LEU A 1 292 ? -10.753 -10.333 3.062 1.00 98.00 292 LEU A O 1
ATOM 2284 N N . LEU A 1 293 ? -12.155 -9.400 1.565 1.00 97.81 293 LEU A N 1
ATOM 2285 C CA . LEU A 1 293 ? -12.300 -8.093 2.213 1.00 97.81 293 LEU A CA 1
ATOM 2286 C C . LEU A 1 293 ? -13.688 -7.948 2.867 1.00 97.81 293 LEU A C 1
ATOM 2288 O O . LEU A 1 293 ? -14.704 -7.882 2.181 1.00 97.81 293 LEU A O 1
ATOM 2292 N N . LEU A 1 294 ? -13.727 -7.837 4.194 1.00 97.12 294 LEU A N 1
ATOM 2293 C CA . LEU A 1 294 ? -14.935 -7.649 4.997 1.00 97.12 294 LEU A CA 1
ATOM 2294 C C . LEU A 1 294 ? -15.122 -6.170 5.388 1.00 97.12 294 LEU A C 1
ATOM 2296 O O . LEU A 1 294 ? -14.350 -5.617 6.180 1.00 97.12 294 LEU A O 1
ATOM 2300 N N . THR A 1 295 ? -16.170 -5.532 4.869 1.00 95.75 295 THR A N 1
ATOM 2301 C CA . THR A 1 295 ? -16.524 -4.125 5.142 1.00 95.75 295 THR A CA 1
ATOM 2302 C C . THR A 1 295 ? -17.855 -4.006 5.898 1.00 95.75 295 THR A C 1
ATOM 2304 O O . THR A 1 295 ? -18.438 -4.998 6.341 1.00 95.75 295 THR A O 1
ATOM 2307 N N . GLY A 1 296 ? -18.307 -2.773 6.144 1.00 92.38 296 GLY A N 1
ATOM 2308 C CA . GLY A 1 296 ? -19.553 -2.467 6.856 1.00 92.38 296 GLY A CA 1
ATOM 2309 C C . GLY A 1 296 ? -19.415 -1.296 7.825 1.00 92.38 296 GLY A C 1
ATOM 2310 O O . GLY A 1 296 ? -18.300 -0.887 8.165 1.00 92.38 296 GLY A O 1
ATOM 2311 N N . LEU A 1 297 ? -20.541 -0.773 8.310 1.00 90.75 297 LEU A N 1
ATOM 2312 C CA . LEU A 1 297 ? -20.585 0.336 9.274 1.00 90.75 297 LEU A CA 1
ATOM 2313 C C . LEU A 1 297 ? -20.050 -0.069 10.676 1.00 90.75 297 LEU A C 1
ATOM 2315 O O . LEU A 1 297 ? -19.881 -1.258 10.988 1.00 90.75 297 LEU A O 1
ATOM 2319 N N . PRO A 1 298 ? -19.749 0.894 11.566 1.00 86.31 298 PRO A N 1
ATOM 2320 C CA . PRO A 1 298 ? -19.517 0.648 12.984 1.00 86.31 298 PRO A CA 1
ATOM 2321 C C . PRO A 1 298 ? -20.704 -0.076 13.625 1.00 86.31 298 PRO A C 1
ATOM 2323 O O . PRO A 1 298 ? -21.843 0.379 13.564 1.00 86.31 298 PRO A O 1
ATOM 2326 N N . GLY A 1 299 ? -20.429 -1.214 14.263 1.00 83.69 299 GLY A N 1
ATOM 2327 C CA . GLY A 1 299 ? -21.457 -2.008 14.934 1.00 83.69 299 GLY A CA 1
ATOM 2328 C C . GLY A 1 299 ? -22.253 -2.970 14.046 1.00 83.69 299 GLY A C 1
ATOM 2329 O O . GLY A 1 299 ? -23.208 -3.547 14.546 1.00 83.69 299 GLY A O 1
ATOM 2330 N N . THR A 1 300 ? -21.860 -3.230 12.793 1.00 90.06 300 THR A N 1
ATOM 2331 C CA . THR A 1 300 ? -22.487 -4.287 11.956 1.00 90.06 300 THR A CA 1
ATOM 2332 C C . THR A 1 300 ? -21.989 -5.707 12.247 1.00 90.06 300 THR A C 1
ATOM 2334 O O . THR A 1 300 ? -22.390 -6.667 11.600 1.00 90.06 300 THR A O 1
ATOM 2337 N N . GLY A 1 301 ? -21.105 -5.873 13.236 1.00 89.94 301 GLY A N 1
ATOM 2338 C CA . GLY A 1 301 ? -20.627 -7.187 13.677 1.00 89.94 301 GLY A CA 1
ATOM 2339 C C . GLY A 1 301 ? -19.356 -7.710 12.996 1.00 89.94 301 GLY A C 1
ATOM 2340 O O . GLY A 1 301 ? -18.990 -8.847 13.280 1.00 89.94 301 GLY A O 1
ATOM 2341 N N . LYS A 1 302 ? -18.643 -6.907 12.182 1.00 92.62 302 LYS A N 1
ATOM 2342 C CA . LYS A 1 302 ? -17.370 -7.280 11.508 1.00 92.62 302 LYS A CA 1
ATOM 2343 C C . LYS A 1 302 ? -16.444 -8.160 12.367 1.00 92.62 302 LYS A C 1
ATOM 2345 O O . LYS A 1 302 ? -16.212 -9.316 12.029 1.00 92.62 302 LYS A O 1
ATOM 2350 N N . THR A 1 303 ? -15.989 -7.656 13.518 1.00 91.31 303 THR A N 1
ATOM 2351 C CA . THR A 1 303 ? -15.088 -8.371 14.445 1.00 91.31 303 THR A CA 1
ATOM 2352 C C . THR A 1 303 ? -15.702 -9.663 15.007 1.00 91.31 303 THR A C 1
ATOM 2354 O O . THR A 1 303 ? -14.990 -10.632 15.243 1.00 91.31 303 THR A O 1
ATOM 2357 N N . HIS A 1 304 ? -17.024 -9.727 15.196 1.00 92.38 304 HIS A N 1
ATOM 2358 C CA . HIS A 1 304 ? -17.707 -10.938 15.669 1.00 92.38 304 HIS A CA 1
ATOM 2359 C C . HIS A 1 304 ? -17.739 -12.031 14.589 1.00 92.38 304 HIS A C 1
ATOM 2361 O O . HIS A 1 304 ? -17.401 -13.182 14.866 1.00 92.38 304 HIS A O 1
ATOM 2367 N N . LEU A 1 305 ? -18.086 -11.670 13.348 1.00 94.62 305 LEU A N 1
ATOM 2368 C CA . LEU A 1 305 ? -18.022 -12.583 12.204 1.00 94.62 305 LEU A CA 1
ATOM 2369 C C . LEU A 1 305 ? -16.585 -13.067 11.961 1.00 94.62 305 LEU A C 1
ATOM 2371 O O . LEU A 1 305 ? -16.363 -14.257 11.753 1.00 94.62 305 LEU A O 1
ATOM 2375 N N . ALA A 1 306 ? -15.608 -12.167 12.080 1.00 94.75 306 ALA A N 1
ATOM 2376 C CA . ALA A 1 306 ? -14.193 -12.494 11.981 1.00 94.75 306 ALA A CA 1
ATOM 2377 C C . ALA A 1 306 ? -13.760 -13.553 12.999 1.00 94.75 306 ALA A C 1
ATOM 2379 O O . ALA A 1 306 ? -13.137 -14.540 12.616 1.00 94.75 306 ALA A O 1
ATOM 2380 N N . ARG A 1 307 ? -14.137 -13.408 14.279 1.00 95.44 307 ARG A N 1
ATOM 2381 C CA . ARG A 1 307 ? -13.857 -14.436 15.296 1.00 95.44 307 ARG A CA 1
ATOM 2382 C C . ARG A 1 307 ? -14.493 -15.787 14.945 1.00 95.44 307 ARG A C 1
ATOM 2384 O O . ARG A 1 307 ? -13.855 -16.806 15.189 1.00 95.44 307 ARG A O 1
ATOM 2391 N N . ARG A 1 308 ? -15.693 -15.812 14.340 1.00 96.06 308 ARG A N 1
ATOM 2392 C CA . ARG A 1 308 ? -16.340 -17.055 13.865 1.00 96.06 308 ARG A CA 1
ATOM 2393 C C . ARG A 1 308 ? -15.521 -17.734 12.763 1.00 96.06 308 ARG A C 1
ATOM 2395 O O . ARG A 1 308 ? -15.256 -18.925 12.870 1.00 96.06 308 ARG A O 1
ATOM 2402 N N . ILE A 1 309 ? -15.083 -16.974 11.756 1.00 97.31 309 ILE A N 1
ATOM 2403 C CA . ILE A 1 309 ? -14.227 -17.477 10.667 1.00 97.31 309 ILE A CA 1
ATOM 2404 C C . ILE A 1 309 ? -12.897 -17.999 11.235 1.00 97.31 309 ILE A C 1
ATOM 2406 O O . ILE A 1 309 ? -12.502 -19.126 10.960 1.00 97.31 309 ILE A O 1
ATOM 2410 N N . VAL A 1 310 ? -12.234 -17.214 12.089 1.00 97.25 310 VAL A N 1
ATOM 2411 C CA . VAL A 1 310 ? -10.946 -17.570 12.711 1.00 97.25 310 VAL A CA 1
ATOM 2412 C C . VAL A 1 310 ? -11.034 -18.833 13.567 1.00 97.25 310 VAL A C 1
ATOM 2414 O O . VAL A 1 310 ? -10.090 -19.621 13.560 1.00 97.25 310 VAL A O 1
ATOM 2417 N N . ALA A 1 311 ? -12.132 -19.031 14.303 1.00 96.44 311 ALA A N 1
ATOM 2418 C CA . ALA A 1 311 ? -12.353 -20.253 15.070 1.00 96.44 311 ALA A CA 1
ATOM 2419 C C . ALA A 1 311 ? -12.421 -21.476 14.143 1.00 96.44 311 ALA A C 1
ATOM 2421 O O . ALA A 1 311 ? -11.630 -22.399 14.306 1.00 96.44 311 ALA A O 1
ATOM 2422 N N . GLN A 1 312 ? -13.269 -21.430 13.113 1.00 97.12 312 GLN A N 1
ATOM 2423 C CA . GLN A 1 312 ? -13.485 -22.561 12.205 1.00 97.12 312 GLN A CA 1
ATOM 2424 C C . GLN A 1 312 ? -12.256 -22.886 11.339 1.00 97.12 312 GLN A C 1
ATOM 2426 O O . GLN A 1 312 ? -11.951 -24.055 11.125 1.00 97.12 312 GLN A O 1
ATOM 2431 N N . LEU A 1 313 ? -11.489 -21.878 10.906 1.00 97.56 313 LEU A N 1
ATOM 2432 C CA . LEU A 1 313 ? -10.202 -22.094 10.231 1.00 97.56 313 LEU A CA 1
ATOM 2433 C C . LEU A 1 313 ? -9.184 -22.791 11.155 1.00 97.56 313 LEU A C 1
ATOM 2435 O O . LEU A 1 313 ? -8.502 -23.726 10.742 1.00 97.56 313 LEU A O 1
ATOM 2439 N N . ARG A 1 314 ? -9.110 -22.393 12.433 1.00 97.25 314 ARG A N 1
ATOM 2440 C CA . ARG A 1 314 ? -8.236 -23.051 13.422 1.00 97.25 314 ARG A CA 1
ATOM 2441 C C . ARG A 1 314 ? -8.708 -24.461 13.786 1.00 97.25 314 ARG A C 1
ATOM 2443 O O . ARG A 1 314 ? -7.869 -25.324 14.014 1.00 97.25 314 ARG A O 1
ATOM 2450 N N . GLU A 1 315 ? -10.017 -24.708 13.805 1.00 96.88 315 GLU A N 1
ATOM 2451 C CA . GLU A 1 315 ? -10.609 -26.047 13.960 1.00 96.88 315 GLU A CA 1
ATOM 2452 C C . GLU A 1 315 ? -10.292 -26.953 12.756 1.00 96.88 315 GLU A C 1
ATOM 2454 O O . GLU A 1 315 ? -10.032 -28.140 12.942 1.00 96.88 315 GLU A O 1
ATOM 2459 N N . ALA A 1 316 ? -10.213 -26.391 11.544 1.00 95.62 316 ALA A N 1
ATOM 2460 C CA . ALA A 1 316 ? -9.717 -27.074 10.344 1.00 95.62 316 ALA A CA 1
ATOM 2461 C C . ALA A 1 316 ? -8.183 -27.279 10.325 1.00 95.62 316 ALA A C 1
ATOM 2463 O O . ALA A 1 316 ? -7.669 -27.993 9.464 1.00 95.62 316 ALA A O 1
ATOM 2464 N N . GLY A 1 317 ? -7.451 -26.694 11.282 1.00 96.12 317 GLY A N 1
ATOM 2465 C CA . GLY A 1 317 ? -6.005 -26.858 11.463 1.00 96.12 317 GLY A CA 1
ATOM 2466 C C . GLY A 1 317 ? -5.122 -25.748 10.879 1.00 96.12 317 GLY A C 1
ATOM 2467 O O . GLY A 1 317 ? -3.900 -25.848 10.996 1.00 96.12 317 GLY A O 1
ATOM 2468 N N . ASP A 1 318 ? -5.696 -24.691 10.291 1.00 97.50 318 ASP A N 1
ATOM 2469 C CA . ASP A 1 318 ? -4.928 -23.592 9.690 1.00 97.50 318 ASP A CA 1
ATOM 2470 C C . ASP A 1 318 ? -4.152 -22.762 10.734 1.00 97.50 318 ASP A C 1
ATOM 2472 O O . ASP A 1 318 ? -4.661 -22.381 11.798 1.00 97.50 318 ASP A O 1
ATOM 2476 N N . LEU A 1 319 ? -2.925 -22.362 10.386 1.00 96.31 319 LEU A N 1
ATOM 2477 C CA . LEU A 1 319 ? -2.112 -21.439 11.178 1.00 96.31 319 LEU A CA 1
ATOM 2478 C C . LEU A 1 319 ? -2.580 -19.989 10.963 1.00 96.31 319 LEU A C 1
ATOM 2480 O O . LEU A 1 319 ? -1.993 -19.229 10.191 1.00 96.31 319 LEU A O 1
ATOM 2484 N N . VAL A 1 320 ? -3.649 -19.600 11.664 1.00 97.31 320 VAL A N 1
ATOM 2485 C CA . VAL A 1 320 ? -4.262 -18.262 11.562 1.00 97.31 320 VAL A CA 1
ATOM 2486 C C . VAL A 1 320 ? -3.605 -17.240 12.502 1.00 97.31 320 VAL A C 1
ATOM 2488 O O . VAL A 1 320 ? -3.775 -17.300 13.728 1.00 97.31 320 VAL A O 1
ATOM 2491 N N . GLN A 1 321 ? -2.922 -16.245 11.928 1.00 97.00 321 GLN A N 1
ATOM 2492 C CA . GLN A 1 321 ? -2.384 -15.072 12.627 1.00 97.00 321 GLN A CA 1
ATOM 2493 C C . GLN A 1 321 ? -3.331 -13.873 12.495 1.00 97.00 321 GLN A C 1
ATOM 2495 O O . GLN A 1 321 ? -3.824 -13.581 11.411 1.00 97.00 321 GLN A O 1
ATOM 2500 N N . LEU A 1 322 ? -3.513 -13.120 13.583 1.00 97.12 322 LEU A N 1
ATOM 2501 C CA . LEU A 1 322 ? -4.311 -11.892 13.602 1.00 97.12 322 LEU A CA 1
ATOM 2502 C C . LEU A 1 322 ? -3.452 -10.672 13.953 1.00 97.12 322 LEU A C 1
ATOM 2504 O O . LEU A 1 322 ? -2.634 -10.742 14.879 1.00 97.12 322 LEU A O 1
ATOM 2508 N N . VAL A 1 323 ? -3.648 -9.558 13.247 1.00 96.62 323 VAL A N 1
ATOM 2509 C CA . VAL A 1 323 ? -2.974 -8.277 13.504 1.00 96.62 323 VAL A CA 1
ATOM 2510 C C . VAL A 1 323 ? -3.897 -7.070 13.326 1.00 96.62 323 VAL A C 1
ATOM 2512 O O . VAL A 1 323 ? -4.872 -7.113 12.581 1.00 96.62 323 VAL A O 1
ATOM 2515 N N . SER A 1 324 ? -3.560 -5.960 13.979 1.00 94.19 324 SER A N 1
ATOM 2516 C CA . SER A 1 324 ? -4.179 -4.643 13.759 1.00 94.19 324 SER A CA 1
ATOM 2517 C C . SER A 1 324 ? -3.204 -3.517 14.125 1.00 94.19 324 SER A C 1
ATOM 2519 O O . SER A 1 324 ? -2.129 -3.777 14.673 1.00 94.19 324 SER A O 1
ATOM 2521 N N . LYS A 1 325 ? -3.514 -2.250 13.816 1.00 91.31 325 LYS A N 1
ATOM 2522 C CA . LYS A 1 325 ? -2.575 -1.144 14.096 1.00 91.31 325 LYS A CA 1
ATOM 2523 C C . LYS A 1 325 ? -2.437 -0.820 15.590 1.00 91.31 325 LYS A C 1
ATOM 2525 O O . LYS A 1 325 ? -1.334 -0.517 16.048 1.00 91.31 325 LYS A O 1
ATOM 2530 N N . THR A 1 326 ? -3.530 -0.860 16.353 1.00 87.19 326 THR A N 1
ATOM 2531 C CA . THR A 1 326 ? -3.582 -0.376 17.746 1.00 87.19 326 THR A CA 1
ATOM 2532 C C . THR A 1 326 ? -3.725 -1.514 18.755 1.00 87.19 326 THR A C 1
ATOM 2534 O O . THR A 1 326 ? -4.305 -2.557 18.462 1.00 87.19 326 THR A O 1
ATOM 2537 N N . HIS A 1 327 ? -3.221 -1.318 19.981 1.00 84.31 327 HIS A N 1
ATOM 2538 C CA . HIS A 1 327 ? -3.404 -2.306 21.053 1.00 84.31 327 HIS A CA 1
ATOM 2539 C C . HIS A 1 327 ? -4.883 -2.514 21.391 1.00 84.31 327 HIS A C 1
ATOM 2541 O O . HIS A 1 327 ? -5.277 -3.639 21.669 1.00 84.31 327 HIS A O 1
ATOM 2547 N N . SER A 1 328 ? -5.697 -1.457 21.330 1.00 81.88 328 SER A N 1
ATOM 2548 C CA . SER A 1 328 ? -7.132 -1.533 21.604 1.00 81.88 328 SER A CA 1
ATOM 2549 C C . SER A 1 328 ? -7.877 -2.354 20.551 1.00 81.88 328 SER A C 1
ATOM 2551 O O . SER A 1 328 ? -8.694 -3.186 20.926 1.00 81.88 328 SER A O 1
ATOM 2553 N N . ALA A 1 329 ? -7.554 -2.206 19.259 1.00 86.06 329 ALA A N 1
ATOM 2554 C CA . ALA A 1 329 ? -8.089 -3.083 18.217 1.00 86.06 329 ALA A CA 1
ATOM 2555 C C . ALA A 1 329 ? -7.627 -4.537 18.426 1.00 86.06 329 ALA A C 1
ATOM 2557 O O . ALA A 1 329 ? -8.448 -5.440 18.486 1.00 86.06 329 ALA A O 1
ATOM 2558 N N . ALA A 1 330 ? -6.332 -4.783 18.669 1.00 88.62 330 ALA A N 1
ATOM 2559 C CA . ALA A 1 330 ? -5.833 -6.139 18.938 1.00 88.62 330 ALA A CA 1
ATOM 2560 C C . ALA A 1 330 ? -6.510 -6.793 20.167 1.00 88.62 330 ALA A C 1
ATOM 2562 O O . ALA A 1 330 ? -6.849 -7.973 20.133 1.00 88.62 330 ALA A O 1
ATOM 2563 N N . GLN A 1 331 ? -6.769 -6.021 21.227 1.00 86.25 331 GLN A N 1
ATOM 2564 C CA . GLN A 1 331 ? -7.511 -6.479 22.404 1.00 86.25 331 GLN A CA 1
ATOM 2565 C C . GLN A 1 331 ? -9.007 -6.697 22.112 1.00 86.25 331 GLN A C 1
ATOM 2567 O O . GLN A 1 331 ? -9.596 -7.624 22.661 1.00 86.25 331 GLN A O 1
ATOM 2572 N N . ASN A 1 332 ? -9.622 -5.886 21.243 1.00 84.75 332 ASN A N 1
ATOM 2573 C CA . ASN A 1 332 ? -10.999 -6.095 20.786 1.00 84.75 332 ASN A CA 1
ATOM 2574 C C . ASN A 1 332 ? -11.125 -7.351 19.915 1.00 84.75 332 ASN A C 1
ATOM 2576 O O . ASN A 1 332 ? -12.134 -8.047 20.008 1.00 84.75 332 ASN A O 1
ATOM 2580 N N . LEU A 1 333 ? -10.136 -7.652 19.073 1.00 86.25 333 LEU A N 1
ATOM 2581 C CA . LEU A 1 333 ? -10.115 -8.862 18.253 1.00 86.25 333 LEU A CA 1
ATOM 2582 C C . LEU A 1 333 ? -10.029 -10.129 19.116 1.00 86.25 333 LEU A C 1
ATOM 2584 O O . LEU A 1 333 ? -10.752 -11.092 18.854 1.00 86.25 333 LEU A O 1
ATOM 2588 N N . ASP A 1 334 ? -9.202 -10.078 20.167 1.00 83.31 334 ASP A N 1
ATOM 2589 C CA . ASP A 1 334 ? -8.842 -11.205 21.037 1.00 83.31 334 ASP A CA 1
ATOM 2590 C C . ASP A 1 334 ? -8.141 -12.337 20.239 1.00 83.31 334 ASP A C 1
ATOM 2592 O O . ASP A 1 334 ? -7.432 -12.073 19.264 1.00 83.31 334 ASP A O 1
ATOM 2596 N N . LEU A 1 335 ? -8.271 -13.603 20.655 1.00 89.19 335 LEU A N 1
ATOM 2597 C CA . LEU A 1 335 ? -7.787 -14.801 19.950 1.00 89.19 335 LEU A CA 1
ATOM 2598 C C . LEU A 1 335 ? -6.265 -14.827 19.684 1.00 89.19 335 LEU A C 1
ATOM 2600 O O . LEU A 1 335 ? -5.792 -15.534 18.784 1.00 89.19 335 LEU A O 1
ATOM 2604 N N . GLY A 1 336 ? -5.492 -14.083 20.481 1.00 90.19 336 GLY A N 1
ATOM 2605 C CA . GLY A 1 336 ? -4.036 -13.957 20.358 1.00 90.19 336 GLY A CA 1
ATOM 2606 C C . GLY A 1 336 ? -3.557 -12.912 19.340 1.00 90.19 336 GLY A C 1
ATOM 2607 O O . GLY A 1 336 ? -2.394 -12.962 18.930 1.00 90.19 336 GLY A O 1
ATOM 2608 N N . ALA A 1 337 ? -4.424 -11.983 18.920 1.00 93.50 337 ALA A N 1
ATOM 2609 C CA . ALA A 1 337 ? -4.058 -10.876 18.038 1.00 93.50 337 ALA A CA 1
ATOM 2610 C C . ALA A 1 337 ? -2.953 -9.974 18.621 1.00 93.50 337 ALA A C 1
ATOM 2612 O O . ALA A 1 337 ? -2.806 -9.817 19.835 1.00 93.50 337 ALA A O 1
ATOM 2613 N N . GLN A 1 338 ? -2.152 -9.369 17.740 1.00 94.62 338 GLN A N 1
ATOM 2614 C CA . GLN A 1 338 ? -1.010 -8.522 18.111 1.00 94.62 338 GLN A CA 1
ATOM 2615 C C . GLN A 1 338 ? -0.984 -7.226 17.295 1.00 94.62 338 GLN A C 1
ATOM 2617 O O . GLN A 1 338 ? -1.599 -7.131 16.236 1.00 94.62 338 GLN A O 1
ATOM 2622 N N . THR A 1 339 ? -0.231 -6.222 17.749 1.00 94.12 339 THR A N 1
ATOM 2623 C CA . THR A 1 339 ? -0.014 -5.023 16.931 1.00 94.12 339 THR A CA 1
ATOM 2624 C C . THR A 1 339 ? 0.854 -5.341 15.714 1.00 94.12 339 THR A C 1
ATOM 2626 O O . THR A 1 339 ? 1.868 -6.039 15.816 1.00 94.12 339 THR A O 1
ATOM 2629 N N . ALA A 1 340 ? 0.472 -4.801 14.557 1.00 93.69 340 ALA A N 1
ATOM 2630 C CA . ALA A 1 340 ? 1.138 -5.034 13.281 1.00 93.69 340 ALA A CA 1
ATOM 2631 C C . ALA A 1 340 ? 2.628 -4.647 13.335 1.00 93.69 340 ALA A C 1
ATOM 2633 O O . ALA A 1 340 ? 3.462 -5.463 12.955 1.00 93.69 340 ALA A O 1
ATOM 2634 N N . ASP A 1 341 ? 2.981 -3.486 13.913 1.00 90.19 341 ASP A N 1
ATOM 2635 C CA . ASP A 1 341 ? 4.376 -3.064 14.150 1.00 90.19 341 ASP A CA 1
ATOM 2636 C C . ASP A 1 341 ? 5.209 -4.124 14.906 1.00 90.19 341 ASP A C 1
ATOM 2638 O O . ASP A 1 341 ? 6.376 -4.340 14.576 1.00 90.19 341 ASP A O 1
ATOM 2642 N N . HIS A 1 342 ? 4.636 -4.801 15.912 1.00 90.38 342 HIS A N 1
ATOM 2643 C CA . HIS A 1 342 ? 5.335 -5.847 16.669 1.00 90.38 342 HIS A CA 1
ATOM 2644 C C . HIS A 1 342 ? 5.482 -7.129 15.844 1.00 90.38 342 HIS A C 1
ATOM 2646 O O . HIS A 1 342 ? 6.586 -7.669 15.727 1.00 90.38 342 HIS A O 1
ATOM 2652 N N . TRP A 1 343 ? 4.381 -7.607 15.260 1.00 93.31 343 TRP A N 1
ATOM 2653 C CA . TRP A 1 343 ? 4.367 -8.860 14.512 1.00 93.31 343 TRP A CA 1
ATOM 2654 C C . TRP A 1 343 ? 5.245 -8.792 13.255 1.00 93.31 343 TRP A C 1
ATOM 2656 O O . TRP A 1 343 ? 6.113 -9.642 13.074 1.00 93.31 343 TRP A O 1
ATOM 2666 N N . VAL A 1 344 ? 5.112 -7.744 12.437 1.00 88.94 344 VAL A N 1
ATOM 2667 C CA . VAL A 1 344 ? 5.942 -7.511 11.241 1.00 88.94 344 VAL A CA 1
ATOM 2668 C C . VAL A 1 344 ? 7.434 -7.526 11.586 1.00 88.94 344 VAL A C 1
ATOM 2670 O O . VAL A 1 344 ? 8.224 -8.224 10.944 1.00 88.94 344 VAL A O 1
ATOM 2673 N N . ARG A 1 345 ? 7.824 -6.793 12.637 1.00 85.50 345 ARG A N 1
ATOM 2674 C CA . ARG A 1 345 ? 9.222 -6.672 13.068 1.00 85.50 345 ARG A CA 1
ATOM 2675 C C . ARG A 1 345 ? 9.781 -7.974 13.645 1.00 85.50 345 ARG A C 1
ATOM 2677 O O . ARG A 1 345 ? 10.972 -8.233 13.493 1.00 85.50 345 ARG A O 1
ATOM 2684 N N . ARG A 1 346 ? 8.954 -8.791 14.307 1.00 84.69 346 ARG A N 1
ATOM 2685 C CA . ARG A 1 346 ? 9.362 -10.088 14.877 1.00 84.69 346 ARG A CA 1
ATOM 2686 C C . ARG A 1 346 ? 9.392 -11.211 13.837 1.00 84.69 346 ARG A C 1
ATOM 2688 O O . ARG A 1 346 ? 10.278 -12.063 13.908 1.00 84.69 346 ARG A O 1
ATOM 2695 N N . THR A 1 347 ? 8.452 -11.203 12.899 1.00 84.31 347 THR A N 1
ATOM 2696 C CA . THR A 1 347 ? 8.125 -12.334 12.021 1.00 84.31 347 THR A CA 1
ATOM 2697 C C . THR A 1 347 ? 8.607 -12.088 10.593 1.00 84.31 347 THR A C 1
ATOM 2699 O O . THR A 1 347 ? 9.518 -12.772 10.124 1.00 84.31 347 THR A O 1
ATOM 2702 N N . VAL A 1 348 ? 8.043 -11.082 9.915 1.00 83.31 348 VAL A N 1
ATOM 2703 C CA . VAL A 1 348 ? 8.259 -10.821 8.481 1.00 83.31 348 VAL A CA 1
ATOM 2704 C C . VAL A 1 348 ? 9.690 -10.357 8.211 1.00 83.31 348 VAL A C 1
ATOM 2706 O O . VAL A 1 348 ? 10.428 -11.019 7.483 1.00 83.31 348 VAL A O 1
ATOM 2709 N N . ARG A 1 349 ? 10.133 -9.271 8.857 1.00 79.00 349 ARG A N 1
ATOM 2710 C CA . ARG A 1 349 ? 11.452 -8.655 8.592 1.00 79.00 349 ARG A CA 1
ATOM 2711 C C . ARG A 1 349 ? 12.645 -9.521 9.018 1.00 79.00 349 ARG A C 1
ATOM 2713 O O . ARG A 1 349 ? 13.751 -9.317 8.520 1.00 79.00 349 ARG A O 1
ATOM 2720 N N . ASN A 1 350 ? 12.407 -10.502 9.891 1.00 73.31 350 ASN A N 1
ATOM 2721 C CA . ASN A 1 350 ? 13.385 -11.510 10.313 1.00 73.31 350 ASN A CA 1
ATOM 2722 C C . ASN A 1 350 ? 13.364 -12.783 9.441 1.00 73.31 350 ASN A C 1
ATOM 2724 O O . ASN A 1 350 ? 14.080 -13.734 9.754 1.00 73.31 350 ASN A O 1
ATOM 2728 N N . GLY A 1 351 ? 12.535 -12.839 8.390 1.00 70.56 351 GLY A N 1
ATOM 2729 C CA . GLY A 1 351 ? 12.439 -13.990 7.486 1.00 70.56 351 GLY A CA 1
ATOM 2730 C C . GLY A 1 351 ? 11.821 -15.244 8.116 1.00 70.56 351 GLY A C 1
ATOM 2731 O O . GLY A 1 351 ? 12.131 -16.351 7.691 1.00 70.56 351 GLY A O 1
ATOM 2732 N N . ARG A 1 352 ? 10.979 -15.094 9.148 1.00 66.25 352 ARG A N 1
ATOM 2733 C CA . ARG A 1 352 ? 10.364 -16.201 9.908 1.00 66.25 352 ARG A CA 1
ATOM 2734 C C . ARG A 1 352 ? 8.840 -16.229 9.777 1.00 66.25 352 ARG A C 1
ATOM 2736 O O . ARG A 1 352 ? 8.139 -16.470 10.756 1.00 66.25 352 ARG A O 1
ATOM 2743 N N . CYS A 1 353 ? 8.323 -15.955 8.582 1.00 80.31 353 CYS A N 1
ATOM 2744 C CA . CYS A 1 353 ? 6.892 -16.034 8.306 1.00 80.31 353 CYS A CA 1
ATOM 2745 C C . CYS A 1 353 ? 6.497 -17.468 7.918 1.00 80.31 353 CYS A C 1
ATOM 2747 O O . CYS A 1 353 ? 6.982 -17.985 6.917 1.00 80.31 353 CYS A O 1
ATOM 2749 N N . ARG A 1 354 ? 5.629 -18.099 8.716 1.00 86.00 354 ARG A N 1
ATOM 2750 C CA . ARG A 1 354 ? 4.890 -19.319 8.365 1.00 86.00 354 ARG A CA 1
ATOM 2751 C C . ARG A 1 354 ? 3.511 -19.229 9.008 1.00 86.00 354 ARG A C 1
ATOM 2753 O O . ARG A 1 354 ? 3.418 -19.158 10.231 1.00 86.00 354 ARG A O 1
ATOM 2760 N N . LEU A 1 355 ? 2.485 -19.187 8.172 1.00 93.94 355 LEU A N 1
ATOM 2761 C CA . LEU A 1 355 ? 1.071 -19.063 8.514 1.00 93.94 355 LEU A CA 1
ATOM 2762 C C . LEU A 1 355 ? 0.259 -19.382 7.257 1.00 93.94 355 LEU A C 1
ATOM 2764 O O . LEU A 1 355 ? 0.754 -19.137 6.160 1.00 93.94 355 LEU A O 1
ATOM 2768 N N . ASP A 1 356 ? -0.965 -19.868 7.416 1.00 96.75 356 ASP A N 1
ATOM 2769 C CA . ASP A 1 356 ? -1.864 -20.155 6.289 1.00 96.75 356 ASP A CA 1
ATOM 2770 C C . ASP A 1 356 ? -2.824 -18.976 6.040 1.00 96.75 356 ASP A C 1
ATOM 2772 O O . ASP A 1 356 ? -3.239 -18.727 4.906 1.00 96.75 356 ASP A O 1
ATOM 2776 N N . TRP A 1 357 ? -3.105 -18.189 7.092 1.00 97.94 357 TRP A N 1
ATOM 2777 C CA . TRP A 1 357 ? -3.963 -17.001 7.047 1.00 97.94 357 TRP A CA 1
ATOM 2778 C C . TRP A 1 357 ? -3.403 -15.818 7.831 1.00 97.94 357 TRP A C 1
ATOM 2780 O O . TRP A 1 357 ? -3.049 -15.952 9.009 1.00 97.94 357 TRP A O 1
ATOM 2790 N N . LEU A 1 358 ? -3.434 -14.633 7.214 1.00 97.62 358 LEU A N 1
ATOM 2791 C CA . LEU A 1 358 ? -3.262 -13.354 7.901 1.00 97.62 358 LEU A CA 1
ATOM 2792 C C . LEU A 1 358 ? -4.591 -12.588 7.960 1.00 97.62 358 LEU A C 1
ATOM 2794 O O . LEU A 1 358 ? -5.145 -12.175 6.941 1.00 97.62 358 LEU A O 1
ATOM 2798 N N . VAL A 1 359 ? -5.073 -12.354 9.177 1.00 97.81 359 VAL A N 1
ATOM 2799 C CA . VAL A 1 359 ? -6.244 -11.520 9.465 1.00 97.81 359 VAL A CA 1
ATOM 2800 C C . VAL A 1 359 ? -5.776 -10.119 9.846 1.00 97.81 359 VAL A C 1
ATOM 2802 O O . VAL A 1 359 ? -4.928 -9.982 10.730 1.00 97.81 359 VAL A O 1
ATOM 2805 N N . VAL A 1 360 ? -6.328 -9.082 9.212 1.00 96.94 360 VAL A N 1
ATOM 2806 C CA . VAL A 1 360 ? -5.951 -7.678 9.454 1.00 96.94 360 VAL A CA 1
ATOM 2807 C C . VAL A 1 360 ? -7.189 -6.859 9.821 1.00 96.94 360 VAL A C 1
ATOM 2809 O O . VAL A 1 360 ? -8.065 -6.670 8.980 1.00 96.94 360 VAL A O 1
ATOM 2812 N N . GLU A 1 361 ? -7.263 -6.361 11.059 1.00 94.19 361 GLU A N 1
ATOM 2813 C CA . GLU A 1 361 ? -8.338 -5.465 11.521 1.00 94.19 361 GLU A CA 1
ATOM 2814 C C . GLU A 1 361 ? -7.937 -3.982 11.459 1.00 94.19 361 GLU A C 1
ATOM 2816 O O . GLU A 1 361 ? -6.779 -3.619 11.685 1.00 94.19 361 GLU A O 1
ATOM 2821 N N . GLU A 1 362 ? -8.931 -3.137 11.167 1.00 92.31 362 GLU A N 1
ATOM 2822 C CA . GLU A 1 362 ? -8.821 -1.701 10.903 1.00 92.31 362 GLU A CA 1
ATOM 2823 C C . GLU A 1 362 ? -7.750 -1.395 9.849 1.00 92.31 362 GLU A C 1
ATOM 2825 O O . GLU A 1 362 ? -6.838 -0.594 10.061 1.00 92.31 362 GLU A O 1
ATOM 2830 N N . VAL A 1 363 ? -7.886 -2.033 8.677 1.00 94.44 363 VAL A N 1
ATOM 2831 C CA . VAL A 1 363 ? -6.977 -1.879 7.522 1.00 94.44 363 VAL A CA 1
ATOM 2832 C C . VAL A 1 363 ? -6.682 -0.417 7.162 1.00 94.44 363 VAL A C 1
ATOM 2834 O O . VAL A 1 363 ? -5.566 -0.091 6.768 1.00 94.44 363 VAL A O 1
ATOM 2837 N N . THR A 1 364 ? -7.642 0.487 7.367 1.00 92.00 364 THR A N 1
ATOM 2838 C CA . THR A 1 364 ? -7.498 1.934 7.147 1.00 92.00 364 THR A CA 1
ATOM 2839 C C . THR A 1 364 ? -6.477 2.617 8.058 1.00 92.00 364 THR A C 1
ATOM 2841 O O . THR A 1 364 ? -5.985 3.679 7.689 1.00 92.00 364 THR A O 1
ATOM 2844 N N . GLN A 1 365 ? -6.139 2.037 9.215 1.00 91.00 365 GLN A N 1
ATOM 2845 C CA . GLN A 1 365 ? -5.158 2.578 10.166 1.00 91.00 365 GLN A CA 1
ATOM 2846 C C . GLN A 1 365 ? -3.711 2.162 9.858 1.00 91.00 365 GLN A C 1
ATOM 2848 O O . GLN A 1 365 ? -2.780 2.726 10.439 1.00 91.00 365 GLN A O 1
ATOM 2853 N N . LEU A 1 366 ? -3.497 1.159 9.000 1.00 91.81 366 LEU A N 1
ATOM 2854 C CA . LEU A 1 366 ? -2.157 0.693 8.649 1.00 91.81 366 LEU A CA 1
ATOM 2855 C C . LEU A 1 366 ? -1.523 1.638 7.620 1.00 91.81 366 LEU A C 1
ATOM 2857 O O . LEU A 1 366 ? -2.097 1.893 6.565 1.00 91.81 366 LEU A O 1
ATOM 2861 N N . ASP A 1 367 ? -0.331 2.136 7.948 1.00 89.50 367 ASP A N 1
ATOM 2862 C CA . ASP A 1 367 ? 0.504 2.960 7.071 1.00 89.50 367 ASP A CA 1
ATOM 2863 C C . ASP A 1 367 ? 1.102 2.163 5.901 1.00 89.50 367 ASP A C 1
ATOM 2865 O O . ASP A 1 367 ? 1.246 0.936 5.955 1.00 89.50 367 ASP A O 1
ATOM 2869 N N . ALA A 1 368 ? 1.514 2.870 4.849 1.00 86.31 368 ALA A N 1
ATOM 2870 C CA . ALA A 1 368 ? 2.143 2.294 3.665 1.00 86.31 368 ALA A CA 1
ATOM 2871 C C . ALA A 1 368 ? 3.446 1.525 3.969 1.00 86.31 368 ALA A C 1
ATOM 2873 O O . ALA A 1 368 ? 3.843 0.660 3.188 1.00 86.31 368 ALA A O 1
ATOM 2874 N N . GLY A 1 369 ? 4.109 1.802 5.098 1.00 84.88 369 GLY A N 1
ATOM 2875 C CA . GLY A 1 369 ? 5.250 1.023 5.582 1.00 84.88 369 GLY A CA 1
ATOM 2876 C C . GLY A 1 369 ? 4.836 -0.392 5.986 1.00 84.88 369 GLY A C 1
ATOM 2877 O O . GLY A 1 369 ? 5.358 -1.364 5.442 1.00 84.88 369 GLY A O 1
ATOM 2878 N N . LEU A 1 370 ? 3.846 -0.516 6.875 1.00 89.25 370 LEU A N 1
ATOM 2879 C CA . LEU A 1 370 ? 3.257 -1.808 7.250 1.00 89.25 370 LEU A CA 1
ATOM 2880 C C . LEU A 1 370 ? 2.644 -2.544 6.054 1.00 89.25 370 LEU A C 1
ATOM 2882 O O . LEU A 1 370 ? 2.785 -3.764 5.958 1.00 89.25 370 LEU A O 1
ATOM 2886 N N . TRP A 1 371 ? 2.007 -1.831 5.121 1.00 91.44 371 TRP A N 1
ATOM 2887 C CA . TRP A 1 371 ? 1.495 -2.446 3.893 1.00 91.44 371 TRP A CA 1
ATOM 2888 C C . TRP A 1 371 ? 2.597 -3.016 2.999 1.00 91.44 371 TRP A C 1
ATOM 2890 O O . TRP A 1 371 ? 2.356 -4.019 2.333 1.00 91.44 371 TRP A O 1
ATOM 2900 N N . ALA A 1 372 ? 3.814 -2.461 3.017 1.00 86.25 372 ALA A N 1
ATOM 2901 C CA . ALA A 1 372 ? 4.943 -3.023 2.274 1.00 86.25 372 ALA A CA 1
ATOM 2902 C C . ALA A 1 372 ? 5.415 -4.348 2.887 1.00 86.25 372 ALA A C 1
ATOM 2904 O O . ALA A 1 372 ? 5.682 -5.307 2.164 1.00 86.25 372 ALA A O 1
ATOM 2905 N N . ASP A 1 373 ? 5.465 -4.430 4.218 1.00 85.88 373 ASP A N 1
ATOM 2906 C CA . ASP A 1 373 ? 5.768 -5.678 4.917 1.00 85.88 373 ASP A CA 1
ATOM 2907 C C . ASP A 1 373 ? 4.673 -6.738 4.712 1.00 85.88 373 ASP A C 1
ATOM 2909 O O . ASP A 1 373 ? 4.987 -7.898 4.454 1.00 85.88 373 ASP A O 1
ATOM 2913 N N . ILE A 1 374 ? 3.392 -6.360 4.769 1.00 89.88 374 ILE A N 1
ATOM 2914 C CA . ILE A 1 374 ? 2.270 -7.278 4.505 1.00 89.88 374 ILE A CA 1
ATOM 2915 C C . ILE A 1 374 ? 2.273 -7.741 3.036 1.00 89.88 374 ILE A C 1
ATOM 2917 O O . ILE A 1 374 ? 2.078 -8.927 2.768 1.00 89.88 374 ILE A O 1
ATOM 2921 N N . ALA A 1 375 ? 2.598 -6.863 2.081 1.00 86.12 375 ALA A N 1
ATOM 2922 C CA . ALA A 1 375 ? 2.765 -7.231 0.673 1.00 86.12 375 ALA A CA 1
ATOM 2923 C C . ALA A 1 375 ? 3.891 -8.265 0.459 1.00 86.12 375 ALA A C 1
ATOM 2925 O O . ALA A 1 375 ? 3.753 -9.151 -0.388 1.00 86.12 375 ALA A O 1
ATOM 2926 N N . CYS A 1 376 ? 4.962 -8.229 1.264 1.00 83.31 376 CYS A N 1
ATOM 2927 C CA . CYS A 1 376 ? 6.008 -9.260 1.251 1.00 83.31 376 CYS A CA 1
ATOM 2928 C C . CYS A 1 376 ? 5.508 -10.643 1.707 1.00 83.31 376 CYS A C 1
ATOM 2930 O O . CYS A 1 376 ? 6.113 -11.642 1.322 1.00 83.31 376 CYS A O 1
ATOM 2932 N N . VAL A 1 377 ? 4.416 -10.725 2.479 1.00 85.19 377 VAL A N 1
ATOM 2933 C CA . VAL A 1 377 ? 3.796 -12.002 2.880 1.00 85.19 377 VAL A CA 1
ATOM 2934 C C . VAL A 1 377 ? 3.077 -12.646 1.692 1.00 85.19 377 VAL A C 1
ATOM 2936 O O . VAL A 1 377 ? 3.277 -13.825 1.432 1.00 85.19 377 VAL A O 1
ATOM 2939 N N . SER A 1 378 ? 2.334 -11.862 0.902 1.00 83.69 378 SER A N 1
ATOM 2940 C CA . SER A 1 378 ? 1.592 -12.346 -0.282 1.00 83.69 378 SER A CA 1
ATOM 2941 C C . SER A 1 378 ? 2.464 -12.772 -1.478 1.00 83.69 378 SER A C 1
ATOM 2943 O O . SER A 1 378 ? 1.959 -13.160 -2.535 1.00 83.69 378 SER A O 1
ATOM 2945 N N . MET A 1 379 ? 3.789 -12.689 -1.320 1.00 79.56 379 MET A N 1
ATOM 2946 C CA . MET A 1 379 ? 4.753 -13.311 -2.228 1.00 79.56 379 MET A CA 1
ATOM 2947 C C . MET A 1 379 ? 4.720 -14.841 -2.103 1.00 79.56 379 MET A C 1
ATOM 2949 O O . MET A 1 379 ? 4.956 -15.526 -3.098 1.00 79.56 379 MET A O 1
ATOM 2953 N N . ASP A 1 380 ? 4.376 -15.370 -0.923 1.00 80.69 380 ASP A N 1
ATOM 2954 C CA . ASP A 1 380 ? 3.926 -16.752 -0.784 1.00 80.69 380 ASP A CA 1
ATOM 2955 C C . ASP A 1 380 ? 2.453 -16.832 -1.211 1.00 80.69 380 ASP A C 1
ATOM 2957 O O . ASP A 1 380 ? 1.581 -16.172 -0.646 1.00 80.69 380 ASP A O 1
ATOM 2961 N N . ARG A 1 381 ? 2.183 -17.623 -2.253 1.00 83.19 381 ARG A N 1
ATOM 2962 C CA . ARG A 1 381 ? 0.850 -17.767 -2.854 1.00 83.19 381 ARG A CA 1
ATOM 2963 C C . ARG A 1 381 ? -0.042 -18.786 -2.144 1.00 83.19 381 ARG A C 1
ATOM 2965 O O . ARG A 1 381 ? -1.186 -18.944 -2.556 1.00 83.19 381 ARG A O 1
ATOM 2972 N N . SER A 1 382 ? 0.463 -19.462 -1.112 1.00 88.75 382 SER A N 1
ATOM 2973 C CA . SER A 1 382 ? -0.350 -20.299 -0.224 1.00 88.75 382 SER A CA 1
ATOM 2974 C C . SER A 1 382 ? -1.042 -19.494 0.883 1.00 88.75 382 SER A C 1
ATOM 2976 O O . SER A 1 382 ? -2.071 -19.933 1.395 1.00 88.75 382 SER A O 1
ATOM 2978 N N . VAL A 1 383 ? -0.523 -18.303 1.212 1.00 94.12 383 VAL A N 1
ATOM 2979 C CA . VAL A 1 383 ? -1.075 -17.440 2.264 1.00 94.12 383 VAL A CA 1
ATOM 2980 C C . VAL A 1 383 ? -2.358 -16.756 1.804 1.00 94.12 383 VAL A C 1
ATOM 2982 O O . VAL A 1 383 ? -2.397 -16.091 0.766 1.00 94.12 383 VAL A O 1
ATOM 2985 N N . ARG A 1 384 ? -3.389 -16.854 2.643 1.00 97.31 384 ARG A N 1
ATOM 2986 C CA . ARG A 1 384 ? -4.707 -16.244 2.450 1.00 97.31 384 ARG A CA 1
ATOM 2987 C C . ARG A 1 384 ? -4.900 -15.052 3.385 1.00 97.31 384 ARG A C 1
ATOM 2989 O O . ARG A 1 384 ? -4.243 -14.941 4.423 1.00 97.31 384 ARG A O 1
ATOM 2996 N N . PHE A 1 385 ? -5.806 -14.149 3.024 1.00 98.06 385 PHE A N 1
ATOM 2997 C CA . PHE A 1 385 ? -6.012 -12.890 3.741 1.00 98.06 385 PHE A CA 1
ATOM 2998 C C . PHE A 1 385 ? -7.485 -12.674 4.086 1.00 98.06 385 PHE A C 1
ATOM 3000 O O . PHE A 1 385 ? -8.345 -12.732 3.209 1.00 98.06 385 PHE A O 1
ATOM 3007 N N . LEU A 1 386 ? -7.757 -12.359 5.355 1.00 98.12 386 LEU A N 1
ATOM 3008 C CA . LEU A 1 386 ? -9.044 -11.827 5.809 1.00 98.12 386 LEU A CA 1
ATOM 3009 C C . LEU A 1 386 ? -8.830 -10.370 6.229 1.00 98.12 386 LEU A C 1
ATOM 3011 O O . LEU A 1 386 ? -8.331 -10.078 7.318 1.00 98.12 386 LEU A O 1
ATOM 3015 N N . LEU A 1 387 ? -9.147 -9.450 5.324 1.00 97.81 387 LEU A N 1
ATOM 3016 C CA . LEU A 1 387 ? -8.934 -8.016 5.500 1.00 97.81 387 LEU A CA 1
ATOM 3017 C C . LEU A 1 387 ? -10.213 -7.363 6.015 1.00 97.81 387 LEU A C 1
ATOM 3019 O O . LEU A 1 387 ? -11.291 -7.668 5.518 1.00 97.81 387 LEU A O 1
ATOM 3023 N N . MET A 1 388 ? -10.119 -6.478 7.008 1.00 95.75 388 MET A N 1
ATOM 3024 C CA . MET A 1 388 ? -11.302 -5.954 7.695 1.00 95.75 388 MET A CA 1
ATOM 3025 C C . MET A 1 388 ? -11.150 -4.486 8.074 1.00 95.75 388 MET A C 1
ATOM 3027 O O . MET A 1 388 ? -10.146 -4.073 8.656 1.00 95.75 388 MET A O 1
ATOM 3031 N N . GLY A 1 389 ? -12.181 -3.689 7.821 1.00 93.19 389 GLY A N 1
ATOM 3032 C CA . GLY A 1 389 ? -12.203 -2.301 8.269 1.00 93.19 389 GLY A CA 1
ATOM 3033 C C . GLY A 1 389 ? -13.371 -1.522 7.700 1.00 93.19 389 GLY A C 1
ATOM 3034 O O . GLY A 1 389 ? -14.381 -2.088 7.282 1.00 93.19 389 GLY A O 1
ATOM 3035 N N . ASP A 1 390 ? -13.236 -0.202 7.721 1.00 92.94 390 ASP A N 1
ATOM 3036 C CA . ASP A 1 390 ? -14.288 0.700 7.286 1.00 92.94 390 ASP A CA 1
ATOM 3037 C C . ASP A 1 390 ? -13.712 1.959 6.623 1.00 92.94 390 ASP A C 1
ATOM 3039 O O . ASP A 1 390 ? -13.187 2.860 7.280 1.00 92.94 390 ASP A O 1
ATOM 3043 N N . PHE A 1 391 ? -13.831 2.029 5.295 1.00 92.38 391 PHE A N 1
ATOM 3044 C CA . PHE A 1 391 ? -13.262 3.093 4.460 1.00 92.38 391 PHE A CA 1
ATOM 3045 C C . PHE A 1 391 ? -13.975 4.450 4.585 1.00 92.38 391 PHE A C 1
ATOM 3047 O O . PHE A 1 391 ? -13.572 5.410 3.922 1.00 92.38 391 PHE A O 1
ATOM 3054 N N . ARG A 1 392 ? -14.976 4.556 5.468 1.00 91.62 392 ARG A N 1
ATOM 3055 C CA . ARG A 1 392 ? -15.615 5.804 5.921 1.00 91.62 392 ARG A CA 1
ATOM 3056 C C . ARG A 1 392 ? -14.891 6.455 7.119 1.00 91.62 392 ARG A C 1
ATOM 3058 O O . ARG A 1 392 ? -15.029 7.657 7.326 1.00 91.62 392 ARG A O 1
ATOM 3065 N N . GLN A 1 393 ? -14.065 5.711 7.866 1.00 89.19 393 GLN A N 1
ATOM 3066 C CA . GLN A 1 393 ? -13.247 6.250 8.969 1.00 89.19 393 GLN A CA 1
ATOM 3067 C C . GLN A 1 393 ? -12.081 7.151 8.490 1.00 89.19 393 GLN A C 1
ATOM 3069 O O . GLN A 1 393 ? -11.848 7.342 7.293 1.00 89.19 393 GLN A O 1
ATOM 3074 N N . LEU A 1 394 ? -11.309 7.711 9.429 1.00 88.62 394 LEU A N 1
ATOM 3075 C CA . LEU A 1 394 ? -10.039 8.382 9.129 1.00 88.62 394 LEU A CA 1
ATOM 3076 C C . LEU A 1 394 ? -8.970 7.366 8.650 1.00 88.62 394 LEU A C 1
ATOM 3078 O O . LEU A 1 394 ? -8.923 6.251 9.180 1.00 88.62 394 LEU A O 1
ATOM 3082 N N . PRO A 1 395 ? -8.117 7.736 7.673 1.00 88.00 395 PRO A N 1
ATOM 3083 C CA . PRO A 1 395 ? -6.996 6.916 7.209 1.00 88.00 395 PRO A CA 1
ATOM 3084 C C . PRO A 1 395 ? -5.787 6.988 8.161 1.00 88.00 395 PRO A C 1
ATOM 3086 O O . PRO A 1 395 ? -5.781 7.754 9.127 1.00 88.00 395 PRO A O 1
ATOM 3089 N N . ALA A 1 396 ? -4.737 6.225 7.846 1.00 87.31 396 ALA A N 1
ATOM 3090 C CA . ALA A 1 396 ? -3.478 6.182 8.580 1.00 87.31 396 ALA A CA 1
ATOM 3091 C C . ALA A 1 396 ? -2.887 7.584 8.841 1.00 87.31 396 ALA A C 1
ATOM 3093 O O . ALA A 1 396 ? -2.765 8.438 7.958 1.00 87.31 396 ALA A O 1
ATOM 3094 N N . VAL A 1 397 ? -2.519 7.825 10.100 1.00 82.19 397 VAL A N 1
ATOM 3095 C CA . VAL A 1 397 ? -2.094 9.141 10.589 1.00 82.19 397 VAL A CA 1
ATOM 3096 C C . VAL A 1 397 ? -0.662 9.437 10.147 1.00 82.19 397 VAL A C 1
ATOM 3098 O O . VAL A 1 397 ? 0.260 8.720 10.529 1.00 82.19 397 VAL A O 1
ATOM 3101 N N . LEU A 1 398 ? -0.482 10.539 9.407 1.00 78.00 398 LEU A N 1
ATOM 3102 C CA . LEU A 1 398 ? 0.805 10.977 8.839 1.00 78.00 398 LEU A CA 1
ATOM 3103 C C . LEU A 1 398 ? 1.453 9.925 7.913 1.00 78.00 398 LEU A C 1
ATOM 3105 O O . LEU A 1 398 ? 2.672 9.743 7.932 1.00 78.00 398 LEU A O 1
ATOM 3109 N N . ASP A 1 399 ? 0.637 9.239 7.104 1.00 80.94 399 ASP A N 1
ATOM 3110 C CA . ASP A 1 399 ? 1.131 8.193 6.206 1.00 80.94 399 ASP A CA 1
ATOM 3111 C C . ASP A 1 399 ? 2.188 8.716 5.217 1.00 80.94 399 ASP A C 1
ATOM 3113 O O . ASP A 1 399 ? 2.057 9.775 4.589 1.00 80.94 399 ASP A O 1
ATOM 3117 N N . SER A 1 400 ? 3.282 7.969 5.125 1.00 78.88 400 SER A N 1
ATOM 3118 C CA . SER A 1 400 ? 4.460 8.313 4.342 1.00 78.88 400 SER A CA 1
ATOM 3119 C C . SER A 1 400 ? 5.263 7.065 3.987 1.00 78.88 400 SER A C 1
ATOM 3121 O O . SER A 1 400 ? 5.415 6.139 4.784 1.00 78.88 400 SER A O 1
ATOM 3123 N N . PHE A 1 401 ? 5.819 7.053 2.777 1.00 76.44 401 PHE A N 1
ATOM 3124 C CA . PHE A 1 401 ? 6.637 5.964 2.266 1.00 76.44 401 PHE A CA 1
ATOM 3125 C C . PHE A 1 401 ? 7.955 6.503 1.711 1.00 76.44 401 PHE A C 1
ATOM 3127 O O . PHE A 1 401 ? 7.973 7.472 0.954 1.00 76.44 401 PHE A O 1
ATOM 3134 N N . ALA A 1 402 ? 9.071 5.896 2.129 1.00 71.06 402 ALA A N 1
ATOM 3135 C CA . ALA A 1 402 ? 10.434 6.255 1.716 1.00 71.06 402 ALA A CA 1
ATOM 3136 C C . ALA A 1 402 ? 10.767 7.773 1.755 1.00 71.06 402 ALA A C 1
ATOM 3138 O O . ALA A 1 402 ? 11.583 8.261 0.974 1.00 71.06 402 ALA A O 1
ATOM 3139 N N . GLY A 1 403 ? 10.147 8.512 2.684 1.00 64.75 403 GLY A N 1
ATOM 3140 C CA . GLY A 1 403 ? 10.385 9.941 2.931 1.00 64.75 403 GLY A CA 1
ATOM 3141 C C . GLY A 1 403 ? 9.378 10.882 2.269 1.00 64.75 403 GLY A C 1
ATOM 3142 O O . GLY A 1 403 ? 9.446 12.084 2.486 1.00 64.75 403 GLY A O 1
ATOM 3143 N N . SER A 1 404 ? 8.429 10.357 1.493 1.00 67.69 404 SER A N 1
ATOM 3144 C CA . SER A 1 404 ? 7.373 11.143 0.847 1.00 67.69 404 SER A CA 1
ATOM 3145 C C . SER A 1 404 ? 6.004 10.851 1.454 1.00 67.69 404 SER A C 1
ATOM 3147 O O . SER A 1 404 ? 5.740 9.725 1.871 1.00 67.69 404 SER A O 1
ATOM 3149 N N . ARG A 1 405 ? 5.121 11.853 1.500 1.00 74.75 405 ARG A N 1
ATOM 3150 C CA . ARG A 1 405 ? 3.729 11.692 1.951 1.00 74.75 405 ARG A CA 1
ATOM 3151 C C . ARG A 1 405 ? 2.976 10.735 1.025 1.00 74.75 405 ARG A C 1
ATOM 3153 O O . ARG A 1 405 ? 3.144 10.807 -0.189 1.00 74.75 405 ARG A O 1
ATOM 3160 N N . VAL A 1 406 ? 2.129 9.881 1.593 1.00 79.38 406 VAL A N 1
ATOM 3161 C CA . VAL A 1 406 ? 1.209 9.042 0.817 1.00 79.38 406 VAL A CA 1
ATOM 3162 C C . VAL A 1 406 ? -0.146 9.736 0.740 1.00 79.38 406 VAL A C 1
ATOM 3164 O O . VAL A 1 406 ? -0.764 10.029 1.761 1.00 79.38 406 VAL A O 1
ATOM 3167 N N . GLU A 1 407 ? -0.584 10.043 -0.482 1.00 76.69 407 GLU A N 1
ATOM 3168 C CA . GLU A 1 407 ? -1.858 10.735 -0.743 1.00 76.69 407 GLU A CA 1
ATOM 3169 C C . GLU A 1 407 ? -2.893 9.842 -1.451 1.00 76.69 407 GLU A C 1
ATOM 3171 O O . GLU A 1 407 ? -4.078 10.173 -1.470 1.00 76.69 407 GLU A O 1
ATOM 3176 N N . ARG A 1 408 ? -2.480 8.680 -1.982 1.00 84.06 408 ARG A N 1
ATOM 3177 C CA . ARG A 1 408 ? -3.401 7.668 -2.523 1.00 84.06 408 ARG A CA 1
ATOM 3178 C C . ARG A 1 408 ? -4.135 6.946 -1.380 1.00 84.06 408 ARG A C 1
ATOM 3180 O O . ARG A 1 408 ? -3.472 6.475 -0.456 1.00 84.06 408 ARG A O 1
ATOM 3187 N N . PRO A 1 409 ? -5.468 6.792 -1.430 1.00 85.62 409 PRO A N 1
ATOM 3188 C CA . PRO A 1 409 ? -6.211 6.048 -0.418 1.00 85.62 409 PRO A CA 1
ATOM 3189 C C . PRO A 1 409 ? -6.112 4.527 -0.632 1.00 85.62 409 PRO A C 1
ATOM 3191 O O . PRO A 1 409 ? -6.217 4.031 -1.752 1.00 85.62 409 PRO A O 1
ATOM 3194 N N . LEU A 1 410 ? -6.017 3.766 0.464 1.00 90.50 410 LEU A N 1
ATOM 3195 C CA . LEU A 1 410 ? -5.975 2.295 0.448 1.00 90.50 410 LEU A CA 1
ATOM 3196 C C . LEU A 1 410 ? -7.171 1.651 -0.287 1.00 90.50 410 LEU A C 1
ATOM 3198 O O . LEU A 1 410 ? -6.993 0.616 -0.928 1.00 90.50 410 LEU A O 1
ATOM 3202 N N . LYS A 1 411 ? -8.371 2.255 -0.209 1.00 87.81 411 LYS A N 1
ATOM 3203 C CA . LYS A 1 411 ? -9.614 1.694 -0.779 1.00 87.81 411 LYS A CA 1
ATOM 3204 C C . LYS A 1 411 ? -9.548 1.477 -2.298 1.00 87.81 411 LYS A C 1
ATOM 3206 O O . LYS A 1 411 ? -10.139 0.529 -2.799 1.00 87.81 411 LYS A O 1
ATOM 3211 N N . ASP A 1 412 ? -8.806 2.337 -2.997 1.00 85.19 412 ASP A N 1
ATOM 3212 C CA . ASP A 1 412 ? -8.703 2.355 -4.459 1.00 85.19 412 ASP A CA 1
ATOM 3213 C C . ASP A 1 412 ? -7.418 1.643 -4.933 1.00 85.19 412 ASP A C 1
ATOM 3215 O O . ASP A 1 412 ? -7.005 1.799 -6.082 1.00 85.19 412 ASP A O 1
ATOM 3219 N N . SER A 1 413 ? -6.747 0.897 -4.039 1.00 89.25 413 SER A N 1
ATOM 3220 C CA . SER A 1 413 ? -5.448 0.287 -4.323 1.00 89.25 413 SER A CA 1
ATOM 3221 C C . SER A 1 413 ? -5.538 -1.136 -4.883 1.00 89.25 413 SER A C 1
ATOM 3223 O O . SER A 1 413 ? -6.259 -1.996 -4.370 1.00 89.25 413 SER A O 1
ATOM 3225 N N . ASP A 1 414 ? -4.702 -1.415 -5.883 1.00 88.19 414 ASP A N 1
ATOM 3226 C CA . ASP A 1 414 ? -4.466 -2.760 -6.411 1.00 88.19 414 ASP A CA 1
ATOM 3227 C C . ASP A 1 414 ? -4.005 -3.729 -5.322 1.00 88.19 414 ASP A C 1
ATOM 3229 O O . ASP A 1 414 ? -4.349 -4.901 -5.385 1.00 88.19 414 ASP A O 1
ATOM 3233 N N . LEU A 1 415 ? -3.244 -3.264 -4.322 1.00 90.44 415 LEU A N 1
ATOM 3234 C CA . LEU A 1 415 ? -2.799 -4.096 -3.203 1.00 90.44 415 LEU A CA 1
ATOM 3235 C C . LEU A 1 415 ? -3.981 -4.666 -2.420 1.00 90.44 415 LEU A C 1
ATOM 3237 O O . LEU A 1 415 ? -4.014 -5.865 -2.161 1.00 90.44 415 LEU A O 1
ATOM 3241 N N . LEU A 1 416 ? -4.945 -3.819 -2.050 1.00 93.25 416 LEU A N 1
ATOM 3242 C CA . LEU A 1 416 ? -6.111 -4.237 -1.275 1.00 93.25 416 LEU A CA 1
ATOM 3243 C C . LEU A 1 416 ? -6.891 -5.337 -2.016 1.00 93.25 416 LEU A C 1
ATOM 3245 O O . LEU A 1 416 ? -7.267 -6.340 -1.408 1.00 93.25 416 LEU A O 1
ATOM 3249 N N . ARG A 1 417 ? -7.064 -5.178 -3.335 1.00 91.25 417 ARG A N 1
ATOM 3250 C CA . ARG A 1 417 ? -7.724 -6.161 -4.205 1.00 91.25 417 ARG A CA 1
ATOM 3251 C C . ARG A 1 417 ? -6.879 -7.421 -4.424 1.00 91.25 417 ARG A C 1
ATOM 3253 O O . ARG A 1 417 ? -7.408 -8.517 -4.271 1.00 91.25 417 ARG A O 1
ATOM 3260 N N . ASP A 1 418 ? -5.591 -7.295 -4.759 1.00 89.56 418 ASP A N 1
ATOM 3261 C CA . ASP A 1 418 ? -4.682 -8.427 -5.016 1.00 89.56 418 ASP A CA 1
ATOM 3262 C C . ASP A 1 418 ? -4.512 -9.299 -3.744 1.00 89.56 418 ASP A C 1
ATOM 3264 O O . ASP A 1 418 ? -4.428 -10.520 -3.863 1.00 89.56 418 ASP A O 1
ATOM 3268 N N . LEU A 1 419 ? -4.527 -8.715 -2.532 1.00 93.50 419 LEU A N 1
ATOM 3269 C CA . LEU A 1 419 ? -4.528 -9.457 -1.255 1.00 93.50 419 LEU A CA 1
ATOM 3270 C C . LEU A 1 419 ? -5.865 -10.173 -0.995 1.00 93.50 419 LEU A C 1
ATOM 3272 O O . LEU A 1 419 ? -5.886 -11.367 -0.687 1.00 93.50 419 LEU A O 1
ATOM 3276 N N . ALA A 1 420 ? -6.985 -9.463 -1.162 1.00 94.44 420 ALA A N 1
ATOM 3277 C CA . ALA A 1 420 ? -8.336 -10.015 -1.041 1.00 94.44 420 ALA A CA 1
ATOM 3278 C C . ALA A 1 420 ? -8.731 -10.945 -2.212 1.00 94.44 420 ALA A C 1
ATOM 3280 O O . ALA A 1 420 ? -9.847 -11.453 -2.248 1.00 94.44 420 ALA A O 1
ATOM 3281 N N . SER A 1 421 ? -7.831 -11.176 -3.176 1.00 91.75 421 SER A N 1
ATOM 3282 C CA . SER A 1 421 ? -8.070 -11.951 -4.406 1.00 91.75 421 SER A CA 1
ATOM 3283 C C . SER A 1 421 ? -9.259 -11.466 -5.253 1.00 91.75 421 SER A C 1
ATOM 3285 O O . SER A 1 421 ? -9.779 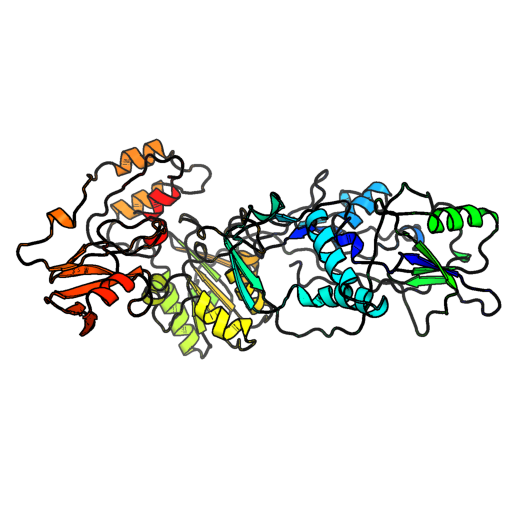-12.224 -6.063 1.00 91.75 421 SER A O 1
ATOM 3287 N N . GLY A 1 422 ? -9.666 -10.201 -5.095 1.00 92.44 422 GLY A N 1
ATOM 3288 C CA . GLY A 1 422 ? -10.823 -9.604 -5.772 1.00 92.44 422 GLY A CA 1
ATOM 3289 C C . GLY A 1 422 ? -12.161 -9.707 -5.035 1.00 92.44 422 GLY A C 1
ATOM 3290 O O . GLY A 1 422 ? -13.113 -9.073 -5.479 1.00 92.44 422 GLY A O 1
ATOM 3291 N N . TYR A 1 423 ? -12.250 -10.430 -3.916 1.00 95.94 423 TYR A N 1
ATOM 3292 C CA . TYR A 1 423 ? -13.525 -10.721 -3.249 1.00 95.94 423 TYR A CA 1
ATOM 3293 C C . TYR A 1 423 ? -13.833 -9.777 -2.083 1.00 95.94 423 TYR A C 1
ATOM 3295 O O . TYR A 1 423 ? -12.964 -9.512 -1.245 1.00 95.94 423 TYR A O 1
ATOM 3303 N N . CYS A 1 424 ? -15.085 -9.327 -1.964 1.00 96.50 424 CYS A N 1
ATOM 3304 C CA . CYS A 1 424 ? -15.551 -8.553 -0.813 1.00 96.50 424 CYS A CA 1
ATOM 3305 C C . CYS A 1 424 ? -16.944 -8.958 -0.304 1.00 96.50 424 CYS A C 1
ATOM 3307 O O . CYS A 1 424 ? -17.733 -9.592 -0.999 1.00 96.50 424 CYS A O 1
ATOM 3309 N N . HIS A 1 425 ? -17.242 -8.567 0.935 1.00 97.31 425 HIS A N 1
ATOM 3310 C CA . HIS A 1 425 ? -18.554 -8.696 1.568 1.00 97.31 425 HIS A CA 1
ATOM 3311 C C . HIS A 1 425 ? -18.793 -7.480 2.476 1.00 97.31 425 HIS A C 1
ATOM 3313 O O . HIS A 1 425 ? -17.976 -7.212 3.361 1.00 97.31 425 HIS A O 1
ATOM 3319 N N . GLU A 1 426 ? -19.896 -6.746 2.288 1.00 95.31 426 GLU A N 1
ATOM 3320 C CA . GLU A 1 426 ? -20.270 -5.622 3.160 1.00 95.31 426 GLU A CA 1
ATOM 3321 C C . GLU A 1 426 ? -21.391 -6.008 4.130 1.00 95.31 426 GLU A C 1
ATOM 3323 O O . GLU A 1 426 ? -22.520 -6.281 3.727 1.00 95.31 426 GLU A O 1
ATOM 3328 N N . LEU A 1 427 ? -21.100 -5.950 5.432 1.00 93.94 427 LEU A N 1
ATOM 3329 C CA . LEU A 1 427 ? -22.112 -6.098 6.474 1.00 93.94 427 LEU A CA 1
ATOM 3330 C C . LEU A 1 427 ? -22.924 -4.807 6.623 1.00 93.94 427 LEU A C 1
ATOM 3332 O O . LEU A 1 427 ? -22.399 -3.792 7.091 1.00 93.94 427 LEU A O 1
ATOM 3336 N N . THR A 1 428 ? -24.209 -4.874 6.278 1.00 89.69 428 THR A N 1
ATOM 3337 C CA . THR A 1 428 ? -25.168 -3.752 6.302 1.00 89.69 428 THR A CA 1
ATOM 3338 C C . THR A 1 428 ? -26.102 -3.749 7.520 1.00 89.69 428 THR A C 1
ATOM 3340 O O . THR A 1 428 ? -26.615 -2.698 7.898 1.00 89.69 428 THR A O 1
ATOM 3343 N N . GLU A 1 429 ? -26.320 -4.902 8.157 1.00 86.06 429 GLU A N 1
ATOM 3344 C CA . GLU A 1 429 ? -27.260 -5.068 9.272 1.00 86.06 429 GLU A CA 1
ATOM 3345 C C . GLU A 1 429 ? -26.760 -4.404 10.569 1.00 86.06 429 GLU A C 1
ATOM 3347 O O . GLU A 1 429 ? -25.617 -4.602 10.988 1.00 86.06 429 GLU A O 1
ATOM 3352 N N . ASN A 1 430 ? -27.626 -3.657 11.262 1.00 85.44 430 ASN A N 1
ATOM 3353 C CA . ASN A 1 430 ? -27.282 -3.066 12.554 1.00 85.44 430 ASN A CA 1
ATOM 3354 C C . ASN A 1 430 ? -27.216 -4.126 13.669 1.00 85.44 430 ASN A C 1
ATOM 3356 O O . ASN A 1 430 ? -28.231 -4.725 14.020 1.00 85.44 430 ASN A O 1
ATOM 3360 N N . ARG A 1 431 ? -26.050 -4.285 14.308 1.00 81.88 431 ARG A N 1
ATOM 3361 C CA . ARG A 1 431 ? -25.868 -5.070 15.546 1.00 81.88 431 ARG A CA 1
ATOM 3362 C C . ARG A 1 431 ? -25.469 -4.191 16.753 1.00 81.88 431 ARG A C 1
ATOM 3364 O O . ARG A 1 431 ? -25.101 -4.716 17.803 1.00 81.88 431 ARG A O 1
ATOM 3371 N N . ARG A 1 432 ? -25.542 -2.856 16.630 1.00 71.25 432 ARG A N 1
ATOM 3372 C CA . ARG A 1 432 ? -25.312 -1.862 17.698 1.00 71.25 432 ARG A CA 1
ATOM 3373 C C . ARG A 1 432 ? -26.619 -1.589 18.449 1.00 71.25 432 ARG A C 1
ATOM 3375 O O . ARG A 1 432 ? -27.665 -1.401 17.836 1.00 71.25 432 ARG A O 1
ATOM 3382 N N . SER A 1 433 ? -26.547 -1.477 19.776 1.00 61.12 433 SER A N 1
ATOM 3383 C CA . SER A 1 433 ? -27.708 -1.183 20.637 1.00 61.12 433 SER A CA 1
ATOM 3384 C C . SER A 1 433 ? -28.274 0.237 20.492 1.00 61.12 433 SER A C 1
ATOM 3386 O O . SER A 1 433 ? -29.334 0.521 21.038 1.00 61.12 433 SER A O 1
ATOM 3388 N N . ASP A 1 434 ? -27.559 1.139 19.813 1.00 73.25 434 ASP A N 1
ATOM 3389 C CA . ASP A 1 434 ? -28.005 2.506 19.534 1.00 73.25 434 ASP A CA 1
ATOM 3390 C C . ASP A 1 434 ? -28.321 2.650 18.040 1.00 73.25 434 ASP A C 1
ATOM 3392 O O . ASP A 1 434 ? -27.436 2.836 17.200 1.00 73.25 434 ASP A O 1
ATOM 3396 N N . GLU A 1 435 ? -29.608 2.532 17.714 1.00 81.50 435 GLU A N 1
ATOM 3397 C CA . GLU A 1 435 ? -30.104 2.692 16.350 1.00 81.50 435 GLU A CA 1
ATOM 3398 C C . GLU A 1 435 ? -30.037 4.154 15.870 1.00 81.50 435 GLU A C 1
ATOM 3400 O O . GLU A 1 435 ? -29.849 4.398 14.677 1.00 81.50 435 GLU A O 1
ATOM 3405 N N . ARG A 1 436 ? -30.134 5.145 16.773 1.00 81.94 436 ARG A N 1
ATOM 3406 C CA . ARG A 1 436 ? -30.070 6.570 16.402 1.00 81.94 436 ARG A CA 1
ATOM 3407 C C . ARG A 1 436 ? -28.690 6.902 15.841 1.00 81.94 436 ARG A C 1
ATOM 3409 O O . ARG A 1 436 ? -28.602 7.529 14.786 1.00 81.94 436 ARG A O 1
ATOM 3416 N N . ILE A 1 437 ? -27.631 6.445 16.509 1.00 81.88 437 ILE A N 1
ATOM 3417 C CA . ILE A 1 437 ? -26.253 6.595 16.031 1.00 81.88 437 ILE A CA 1
ATOM 3418 C C . ILE A 1 437 ? -26.046 5.802 14.736 1.00 81.88 437 ILE A C 1
ATOM 3420 O O . ILE A 1 437 ? -25.477 6.344 13.791 1.00 81.88 437 ILE A O 1
ATOM 3424 N N . PHE A 1 438 ? -26.547 4.564 14.641 1.00 85.12 438 PHE A N 1
ATOM 3425 C CA . PHE A 1 438 ? -26.394 3.752 13.427 1.00 85.12 438 PHE A CA 1
ATOM 3426 C C . PHE A 1 438 ? -27.046 4.392 12.187 1.00 85.12 438 PHE A C 1
ATOM 3428 O O . PHE A 1 438 ? -26.417 4.505 11.134 1.00 85.12 438 PHE A O 1
ATOM 3435 N N . ARG A 1 439 ? -28.288 4.879 12.316 1.00 86.81 439 ARG A N 1
ATOM 3436 C CA . ARG A 1 439 ? -28.984 5.605 11.241 1.00 86.81 439 ARG A CA 1
ATOM 3437 C C . ARG A 1 439 ? -28.263 6.910 10.884 1.00 86.81 439 ARG A C 1
ATOM 3439 O O . ARG A 1 439 ? -28.169 7.236 9.705 1.00 86.81 439 ARG A O 1
ATOM 3446 N N . PHE A 1 440 ? -27.717 7.628 11.871 1.00 87.81 440 PHE A N 1
ATOM 3447 C CA . PHE A 1 440 ? -26.941 8.851 11.642 1.00 87.81 440 PHE A CA 1
ATOM 3448 C C . PHE A 1 440 ? -25.664 8.587 10.833 1.00 87.81 440 PHE A C 1
ATOM 3450 O O . PHE A 1 440 ? -25.471 9.227 9.804 1.00 87.81 440 PHE A O 1
ATOM 3457 N N . ILE A 1 441 ? -24.819 7.631 11.237 1.00 87.56 441 ILE A N 1
ATOM 3458 C CA . ILE A 1 441 ? -23.551 7.359 10.532 1.00 87.56 441 ILE A CA 1
ATOM 3459 C C . ILE A 1 441 ? -23.765 6.797 9.119 1.00 87.56 441 ILE A C 1
ATOM 3461 O O . ILE A 1 441 ? -22.972 7.100 8.231 1.00 87.56 441 ILE A O 1
ATOM 3465 N N . GLY A 1 442 ? -24.856 6.056 8.884 1.00 88.44 442 GLY A N 1
ATOM 3466 C CA . GLY A 1 442 ? -25.278 5.662 7.535 1.00 88.44 442 GLY A CA 1
ATOM 3467 C C . GLY A 1 442 ? -25.745 6.853 6.686 1.00 88.44 442 GLY A C 1
ATOM 3468 O O . GLY A 1 442 ? -25.328 6.990 5.539 1.00 88.44 442 GLY A O 1
ATOM 3469 N N . TRP A 1 443 ? -26.546 7.758 7.260 1.00 92.62 443 TRP A N 1
ATOM 3470 C CA . TRP A 1 443 ? -27.030 8.971 6.584 1.00 92.62 443 TRP A CA 1
ATOM 3471 C C . TRP A 1 443 ? -25.902 9.912 6.130 1.00 92.62 443 TRP A C 1
ATOM 3473 O O . TRP A 1 443 ? -26.065 10.578 5.113 1.00 92.62 443 TRP A O 1
ATOM 3483 N N . LEU A 1 444 ? -24.749 9.936 6.814 1.00 91.38 444 LEU A N 1
ATOM 3484 C CA . LEU A 1 444 ? -23.610 10.789 6.438 1.00 91.38 444 LEU A CA 1
ATOM 3485 C C . LEU A 1 444 ? -23.042 10.505 5.030 1.00 91.38 444 LEU A C 1
ATOM 3487 O O . LEU A 1 444 ? -22.518 11.432 4.414 1.00 91.38 444 LEU A O 1
ATOM 3491 N N . ARG A 1 445 ? -23.141 9.262 4.521 1.00 90.44 445 ARG A N 1
ATOM 3492 C CA . ARG A 1 445 ? -22.684 8.856 3.167 1.00 90.44 445 ARG A CA 1
ATOM 3493 C C . ARG A 1 445 ? -21.231 9.260 2.850 1.00 90.44 445 ARG A C 1
ATOM 3495 O O . ARG A 1 445 ? -20.917 9.877 1.835 1.00 90.44 445 ARG A O 1
ATOM 3502 N N . VAL A 1 446 ? -20.336 8.970 3.799 1.00 90.81 446 VAL A N 1
ATOM 3503 C CA . VAL A 1 446 ? -18.957 9.489 3.828 1.00 90.81 446 VAL A CA 1
ATOM 3504 C C . VAL A 1 446 ? -18.088 8.890 2.714 1.00 90.81 446 VAL A C 1
ATOM 3506 O O . VAL A 1 446 ? -17.694 7.725 2.767 1.00 90.81 446 VAL A O 1
ATOM 3509 N N . GLY A 1 447 ? -17.676 9.718 1.757 1.00 85.31 447 GLY A N 1
ATOM 3510 C CA . GLY A 1 447 ? -16.906 9.324 0.578 1.00 85.31 447 GLY A CA 1
ATOM 3511 C C . GLY A 1 447 ? -17.741 8.869 -0.622 1.00 85.31 447 GLY A C 1
ATOM 3512 O O . GLY A 1 447 ? -17.141 8.400 -1.593 1.00 85.31 447 GLY A O 1
ATOM 3513 N N . ASP A 1 448 ? -19.067 9.017 -0.562 1.00 88.38 448 ASP A N 1
ATOM 3514 C CA . ASP A 1 448 ? -19.992 8.756 -1.668 1.00 88.38 448 ASP A CA 1
ATOM 3515 C C . ASP A 1 448 ? -20.225 10.027 -2.509 1.00 88.38 448 ASP A C 1
ATOM 3517 O O . ASP A 1 448 ? -19.950 11.146 -2.074 1.00 88.38 448 ASP A O 1
ATOM 3521 N N . ALA A 1 449 ? -20.790 9.880 -3.712 1.00 87.50 449 ALA A N 1
ATOM 3522 C CA . ALA A 1 449 ? -21.118 11.019 -4.581 1.00 87.50 449 ALA A CA 1
ATOM 3523 C C . ALA A 1 449 ? -22.197 11.957 -3.995 1.00 87.50 449 ALA A C 1
ATOM 3525 O O . ALA A 1 449 ? -22.289 13.114 -4.400 1.00 87.50 449 ALA A O 1
ATOM 3526 N N . GLU A 1 450 ? -22.988 11.472 -3.032 1.00 90.31 450 GLU A N 1
ATOM 3527 C CA . GLU A 1 450 ? -24.005 12.246 -2.311 1.00 90.31 450 GLU A CA 1
ATOM 3528 C C . GLU A 1 450 ? -23.642 12.470 -0.823 1.00 90.31 450 GLU A C 1
ATOM 3530 O O . GLU A 1 450 ? -24.528 12.500 0.041 1.00 90.31 450 GLU A O 1
ATOM 3535 N N . GLU A 1 451 ? -22.344 12.595 -0.509 1.00 93.44 451 GLU A N 1
ATOM 3536 C CA . GLU A 1 451 ? -21.847 12.905 0.842 1.00 93.44 451 GLU A CA 1
ATOM 3537 C C . GLU A 1 451 ? -22.575 14.122 1.455 1.00 93.44 451 GLU A C 1
ATOM 3539 O O . GLU A 1 451 ? -22.745 15.164 0.815 1.00 93.44 451 GLU A O 1
ATOM 3544 N N . VAL A 1 452 ? -23.013 14.002 2.715 1.00 93.81 452 VAL A N 1
ATOM 3545 C CA . VAL A 1 452 ? -23.782 15.064 3.385 1.00 93.81 452 VAL A CA 1
ATOM 3546 C C . VAL A 1 452 ? -22.900 16.287 3.679 1.00 93.81 452 VAL A C 1
ATOM 3548 O O . VAL A 1 452 ? -21.859 16.146 4.326 1.00 93.81 452 VAL A O 1
ATOM 3551 N N . PRO A 1 453 ? -23.326 17.518 3.322 1.00 92.94 453 PRO A N 1
ATOM 3552 C CA . PRO A 1 453 ? -22.572 18.730 3.626 1.00 92.94 453 PRO A CA 1
ATOM 3553 C C . PRO A 1 453 ? -22.234 18.864 5.117 1.00 92.94 453 PRO A C 1
ATOM 3555 O O . PRO A 1 453 ? -23.113 18.865 5.981 1.00 92.94 453 PRO A O 1
ATOM 3558 N N . LEU A 1 454 ? -20.947 19.059 5.426 1.00 89.94 454 LEU A N 1
ATOM 3559 C CA . LEU A 1 454 ? -20.419 19.094 6.798 1.00 89.94 454 LEU A CA 1
ATOM 3560 C C . LEU A 1 454 ? -21.181 20.047 7.736 1.00 89.94 454 LEU A C 1
ATOM 3562 O O . LEU A 1 454 ? -21.393 19.726 8.904 1.00 89.94 454 LEU A O 1
ATOM 3566 N N . ALA A 1 455 ? -21.619 21.204 7.233 1.00 87.88 455 ALA A N 1
ATOM 3567 C CA . ALA A 1 455 ? -22.387 22.179 8.007 1.00 87.88 455 ALA A CA 1
ATOM 3568 C C . ALA A 1 455 ? -23.763 21.645 8.454 1.00 87.88 455 ALA A C 1
ATOM 3570 O O . ALA A 1 455 ? -24.212 21.948 9.561 1.00 87.88 455 ALA A O 1
ATOM 3571 N N . GLU A 1 456 ? -24.414 20.825 7.626 1.00 89.56 456 GLU A N 1
ATOM 3572 C CA . GLU A 1 456 ? -25.675 20.162 7.957 1.00 89.56 456 GLU A CA 1
ATOM 3573 C C . GLU A 1 456 ? -25.454 18.978 8.904 1.00 89.56 456 GLU A C 1
ATOM 3575 O O . GLU A 1 456 ? -26.146 18.867 9.917 1.00 89.56 456 GLU A O 1
ATOM 3580 N N . ALA A 1 457 ? -24.446 18.145 8.652 1.00 88.31 457 ALA A N 1
ATOM 3581 C CA . ALA A 1 457 ? -24.117 17.038 9.544 1.00 88.31 457 ALA A CA 1
ATOM 3582 C C . ALA A 1 457 ? -23.756 17.522 10.964 1.00 88.31 457 ALA A C 1
ATOM 3584 O O . ALA A 1 457 ? -24.245 16.984 11.959 1.00 88.31 457 ALA A O 1
ATOM 3585 N N . VAL A 1 458 ? -22.983 18.611 11.075 1.00 84.56 458 VAL A N 1
ATOM 3586 C CA . VAL A 1 458 ? -22.690 19.278 12.355 1.00 84.56 458 VAL A CA 1
ATOM 3587 C C . VAL A 1 458 ? -23.944 19.915 12.970 1.00 84.56 458 VAL A C 1
ATOM 3589 O O . VAL A 1 458 ? -24.063 19.927 14.193 1.00 84.56 458 VAL A O 1
ATOM 3592 N N . ARG A 1 459 ? -24.900 20.417 12.174 1.00 83.44 459 ARG A N 1
ATOM 3593 C CA . ARG A 1 459 ? -26.197 20.906 12.685 1.00 83.44 459 ARG A CA 1
ATOM 3594 C C . ARG A 1 459 ? -26.995 19.779 13.346 1.00 83.44 459 ARG A C 1
ATOM 3596 O O . ARG A 1 459 ? -27.514 19.994 14.435 1.00 83.44 459 ARG A O 1
ATOM 3603 N N . VAL A 1 460 ? -27.057 18.597 12.731 1.00 81.25 460 VAL A N 1
ATOM 3604 C CA . VAL A 1 460 ? -27.750 17.424 13.298 1.00 81.25 460 VAL A CA 1
ATOM 3605 C C . VAL A 1 460 ? -27.031 16.898 14.549 1.00 81.25 460 VAL A C 1
ATOM 3607 O O . VAL A 1 460 ? -27.678 16.518 15.520 1.00 81.25 460 VAL A O 1
ATOM 3610 N N . ALA A 1 461 ? -25.698 16.956 14.589 1.00 76.00 461 ALA A N 1
ATOM 3611 C CA . ALA A 1 461 ? -24.900 16.506 15.733 1.00 76.00 461 ALA A CA 1
ATOM 3612 C C . ALA A 1 461 ? -24.846 17.487 16.934 1.00 76.00 461 ALA A C 1
ATOM 3614 O O . ALA A 1 461 ? -24.189 17.197 17.935 1.00 76.00 461 ALA A O 1
ATOM 3615 N N . ARG A 1 462 ? -25.494 18.661 16.864 1.00 66.56 462 ARG A N 1
ATOM 3616 C CA . ARG A 1 462 ? -25.346 19.752 17.856 1.00 66.56 462 ARG A CA 1
ATOM 3617 C C . ARG A 1 462 ? -26.189 19.632 19.134 1.00 66.56 462 ARG A C 1
ATOM 3619 O O . ARG A 1 462 ? -26.097 20.519 19.976 1.00 66.56 462 ARG A O 1
ATOM 3626 N N . GLU A 1 463 ? -26.953 18.557 19.331 1.00 56.38 463 GLU A N 1
ATOM 3627 C CA . GLU A 1 463 ? -27.767 18.341 20.548 1.00 56.38 463 GLU A CA 1
ATOM 3628 C C . GLU A 1 463 ? -26.953 18.065 21.837 1.00 56.38 463 GLU A C 1
ATOM 3630 O O . GLU A 1 463 ? -27.531 17.863 22.906 1.00 56.38 463 GLU A O 1
ATOM 3635 N N . PHE A 1 464 ? -25.615 18.066 21.774 1.00 42.59 464 PHE A N 1
ATOM 3636 C CA . PHE A 1 464 ? -24.735 17.705 22.890 1.00 42.59 464 PHE A CA 1
ATOM 3637 C C . PHE A 1 464 ? -23.905 18.909 23.399 1.00 42.59 464 PHE A C 1
ATOM 3639 O O . PHE A 1 464 ? -23.391 19.670 22.574 1.00 42.59 464 PHE A O 1
ATOM 3646 N N . PRO A 1 465 ? -23.753 19.126 24.729 1.00 37.47 465 PRO A N 1
ATOM 3647 C CA . PRO A 1 465 ? -23.167 20.367 25.259 1.00 37.47 465 PRO A CA 1
ATOM 3648 C C . PRO A 1 465 ? -21.619 20.393 25.223 1.00 37.47 465 PRO A C 1
ATOM 3650 O O . PRO A 1 465 ? -20.975 19.610 24.528 1.00 37.47 465 PRO A O 1
ATOM 3653 N N . ARG A 1 466 ? -20.985 21.316 25.971 1.00 34.47 466 ARG A N 1
ATOM 3654 C CA . ARG A 1 466 ? -19.514 21.455 26.100 1.00 34.47 466 ARG A CA 1
ATOM 3655 C C . ARG A 1 466 ? -19.065 21.524 27.568 1.00 34.47 466 ARG A C 1
ATOM 3657 O O . ARG A 1 466 ? -19.738 22.157 28.377 1.00 34.47 466 ARG A O 1
ATOM 3664 N N . GLY A 1 467 ? -17.911 20.938 27.909 1.00 40.38 467 GLY A N 1
ATOM 3665 C CA . GLY A 1 467 ? -17.354 20.978 29.271 1.00 40.38 467 GLY A CA 1
ATOM 3666 C C . GLY A 1 467 ? -15.886 20.535 29.376 1.00 40.38 467 GLY A C 1
ATOM 3667 O O . GLY A 1 467 ? -15.384 19.819 28.516 1.00 40.38 467 GLY A O 1
ATOM 3668 N N . ARG A 1 468 ? -15.191 20.969 30.440 1.00 46.72 468 ARG A N 1
ATOM 3669 C CA . ARG A 1 468 ? -13.880 20.444 30.878 1.00 46.72 468 ARG A CA 1
ATOM 3670 C C . ARG A 1 468 ? -14.041 19.859 32.281 1.00 46.72 468 ARG A C 1
ATOM 3672 O O . ARG A 1 468 ? -14.419 20.589 33.194 1.00 46.72 468 ARG A O 1
ATOM 3679 N N . GLU A 1 469 ? -13.768 18.569 32.455 1.00 60.31 469 GLU A N 1
ATOM 3680 C CA . GLU A 1 469 ? -14.279 17.841 33.625 1.00 60.31 469 GLU A CA 1
ATOM 3681 C C . GLU A 1 469 ? -13.286 17.559 34.760 1.00 60.31 469 GLU A C 1
ATOM 3683 O O . GLU A 1 469 ? -13.671 17.760 35.904 1.00 60.31 469 GLU A O 1
ATOM 3688 N N . ASN A 1 470 ? -12.038 17.129 34.516 1.00 64.81 470 ASN A N 1
ATOM 3689 C CA . ASN A 1 470 ? -11.198 16.537 35.584 1.00 64.81 470 ASN A CA 1
ATOM 3690 C C . ASN A 1 470 ? -11.100 17.380 36.873 1.00 64.81 470 ASN A C 1
ATOM 3692 O O . ASN A 1 470 ? -11.329 16.867 37.963 1.00 64.81 470 ASN A O 1
ATOM 3696 N N . ARG A 1 471 ? -10.829 18.690 36.760 1.00 61.69 471 ARG A N 1
ATOM 3697 C CA . ARG A 1 471 ? -10.718 19.592 37.926 1.00 61.69 471 ARG A CA 1
ATOM 3698 C C . ARG A 1 471 ? -12.068 19.894 38.602 1.00 61.69 471 ARG A C 1
ATOM 3700 O O . ARG A 1 471 ? -12.066 20.343 39.741 1.00 61.69 471 ARG A O 1
ATOM 3707 N N . ARG A 1 472 ? -13.189 19.668 37.907 1.00 62.44 472 ARG A N 1
ATOM 3708 C CA . ARG A 1 472 ? -14.572 19.868 38.381 1.00 62.44 472 ARG A CA 1
ATOM 3709 C C . ARG A 1 472 ? -15.177 18.598 38.994 1.00 62.44 472 ARG A C 1
ATOM 3711 O O . ARG A 1 472 ? -16.020 18.714 39.870 1.00 62.44 472 ARG A O 1
ATOM 3718 N N . LEU A 1 473 ? -14.767 17.417 38.523 1.00 70.50 473 LEU A N 1
ATOM 3719 C CA . LEU A 1 473 ? -15.243 16.113 39.008 1.00 70.50 473 LEU A CA 1
ATOM 3720 C C . LEU A 1 473 ? -14.364 15.500 40.110 1.00 70.50 473 LEU A C 1
ATOM 3722 O O . LEU A 1 473 ? -14.760 14.500 40.699 1.00 70.50 473 LEU A O 1
ATOM 3726 N N . ALA A 1 474 ? -13.181 16.060 40.375 1.00 74.75 474 ALA A N 1
ATOM 3727 C CA . ALA A 1 474 ? -12.293 15.572 41.426 1.00 74.75 474 ALA A CA 1
ATOM 3728 C C . ALA A 1 474 ? -12.924 15.778 42.823 1.00 74.75 474 ALA A C 1
ATOM 3730 O O . ALA A 1 474 ? -13.132 16.935 43.201 1.00 74.75 474 ALA A O 1
ATOM 3731 N N . PRO A 1 475 ? -13.195 14.705 43.593 1.00 82.31 475 PRO A N 1
ATOM 3732 C CA . PRO A 1 475 ? -13.759 14.810 44.936 1.00 82.31 475 PRO A CA 1
ATOM 3733 C C . PRO A 1 475 ? -12.746 15.373 45.942 1.00 82.31 475 PRO A C 1
ATOM 3735 O O . PRO A 1 475 ? -11.537 15.431 45.689 1.00 82.31 475 PRO A O 1
ATOM 3738 N N . GLU A 1 476 ? -13.237 15.740 47.124 1.00 70.19 476 GLU A N 1
ATOM 3739 C CA . GLU A 1 476 ? -12.377 15.959 48.287 1.00 70.19 476 GLU A CA 1
ATOM 3740 C C . GLU A 1 476 ? -11.619 14.659 48.611 1.00 70.19 476 GLU A C 1
ATOM 3742 O O . GLU A 1 476 ? -12.183 13.567 48.557 1.00 70.19 476 GLU A O 1
ATOM 3747 N N . GLY A 1 477 ? -10.309 14.765 48.853 1.00 75.38 477 GLY A N 1
ATOM 3748 C CA . GLY A 1 477 ? -9.404 13.612 48.968 1.00 75.38 477 GLY A CA 1
ATOM 3749 C C . GLY A 1 477 ? -8.728 13.155 47.664 1.00 75.38 477 GLY A C 1
ATOM 3750 O O . GLY A 1 477 ? -7.866 12.282 47.717 1.00 75.38 477 GLY A O 1
ATOM 3751 N N . ALA A 1 478 ? -9.036 13.740 46.497 1.00 84.25 478 ALA A N 1
ATOM 3752 C CA . ALA A 1 478 ? -8.332 13.405 45.252 1.00 84.25 478 ALA A CA 1
ATOM 3753 C C . ALA A 1 478 ? -6.841 13.811 45.286 1.00 84.25 478 ALA A C 1
ATOM 3755 O O . ALA A 1 478 ? -6.504 14.992 45.419 1.00 84.25 478 ALA A O 1
ATOM 3756 N N . VAL A 1 479 ? -5.949 12.838 45.083 1.00 86.50 479 VAL A N 1
ATOM 3757 C CA . VAL A 1 479 ? -4.488 13.006 45.094 1.00 86.50 479 VAL A CA 1
ATOM 3758 C C . VAL A 1 479 ? -4.049 13.846 43.894 1.00 86.50 479 VAL A C 1
ATOM 3760 O O . VAL A 1 479 ? -4.342 13.507 42.746 1.00 86.50 479 VAL A O 1
ATOM 3763 N N . LEU A 1 480 ? -3.336 14.949 44.138 1.00 86.75 480 LEU A N 1
ATOM 3764 C CA . LEU A 1 480 ? -2.732 15.760 43.080 1.00 86.75 480 LEU A CA 1
ATOM 3765 C C . LEU A 1 480 ? -1.360 15.193 42.708 1.00 86.75 480 LEU A C 1
ATOM 3767 O O . LEU A 1 480 ? -0.432 15.242 43.509 1.00 86.75 480 LEU A O 1
ATOM 3771 N N . ILE A 1 481 ? -1.226 14.721 41.472 1.00 84.88 481 ILE A N 1
ATOM 3772 C CA . ILE A 1 481 ? 0.043 14.267 40.912 1.00 84.88 481 ILE A CA 1
ATOM 3773 C C . ILE A 1 481 ? 0.566 15.346 39.964 1.00 84.88 481 ILE A C 1
ATOM 3775 O O . ILE A 1 481 ? 0.031 15.546 38.869 1.00 84.88 481 ILE A O 1
ATOM 3779 N N . GLU A 1 482 ? 1.604 16.063 40.395 1.00 82.19 482 GLU A N 1
ATOM 3780 C CA . GLU A 1 482 ? 2.224 17.136 39.615 1.00 82.19 482 GLU A CA 1
ATOM 3781 C C . GLU A 1 482 ? 3.224 16.607 38.585 1.00 82.19 482 GLU A C 1
ATOM 3783 O O . GLU A 1 482 ? 4.184 15.911 38.916 1.00 82.19 482 GLU A O 1
ATOM 3788 N N . HIS A 1 483 ? 3.048 17.013 37.329 1.00 78.25 483 HIS A N 1
ATOM 3789 C CA . HIS A 1 483 ? 4.083 16.899 36.315 1.00 78.25 483 HIS A CA 1
ATOM 3790 C C . HIS A 1 483 ? 4.944 18.166 36.334 1.00 78.25 483 HIS A C 1
ATOM 3792 O O . HIS A 1 483 ? 4.465 19.254 36.014 1.00 78.25 483 HIS A O 1
ATOM 3798 N N . ARG A 1 484 ? 6.216 18.016 36.715 1.00 68.69 484 ARG A N 1
ATOM 3799 C CA . ARG A 1 484 ? 7.224 19.080 36.707 1.00 68.69 484 ARG A CA 1
ATOM 3800 C C . ARG A 1 484 ? 8.306 18.734 35.683 1.00 68.69 484 ARG A C 1
ATOM 3802 O O . ARG A 1 484 ? 9.236 18.008 36.007 1.00 68.69 484 ARG A O 1
ATOM 3809 N N . ASP A 1 485 ? 8.163 19.246 34.465 1.00 64.19 485 ASP A N 1
ATOM 3810 C CA . ASP A 1 485 ? 9.173 19.162 33.403 1.00 64.19 485 ASP A CA 1
ATOM 3811 C C . ASP A 1 485 ? 9.315 20.522 32.709 1.00 64.19 485 ASP A C 1
ATOM 3813 O O . ASP A 1 485 ? 8.357 21.292 32.625 1.00 64.19 485 ASP A O 1
ATOM 3817 N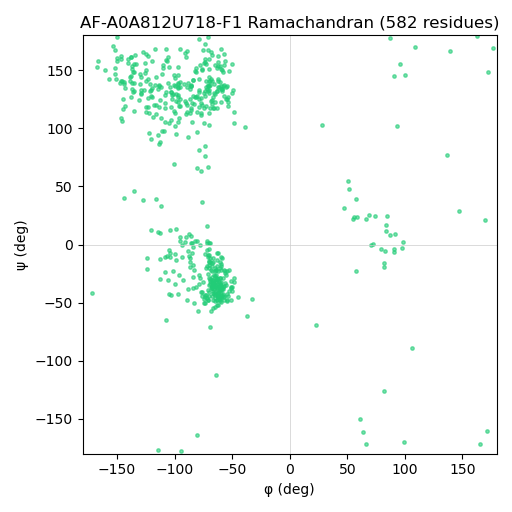 N . SER A 1 486 ? 10.523 20.823 32.234 1.00 50.09 486 SER A N 1
ATOM 3818 C CA . SER A 1 486 ? 10.946 22.163 31.791 1.00 50.09 486 SER A CA 1
ATOM 3819 C C . SER A 1 486 ? 11.222 22.279 30.284 1.00 50.09 486 SER A C 1
ATOM 3821 O O . SER A 1 486 ? 11.763 23.284 29.823 1.00 50.09 486 SER A O 1
ATOM 3823 N N . GLY A 1 487 ? 10.866 21.253 29.505 1.00 54.78 487 GLY A N 1
ATOM 3824 C CA . GLY A 1 487 ? 11.027 21.222 28.049 1.00 54.78 487 GLY A CA 1
ATOM 3825 C C . GLY A 1 487 ? 9.828 21.779 27.271 1.00 54.78 487 GLY A C 1
ATOM 3826 O O . GLY A 1 487 ? 8.728 21.931 27.800 1.00 54.78 487 GLY A O 1
ATOM 3827 N N . ALA A 1 488 ? 10.025 22.030 25.973 1.00 46.34 488 ALA A N 1
ATOM 3828 C CA . ALA A 1 488 ? 8.928 22.365 25.066 1.00 46.34 488 ALA A CA 1
ATOM 3829 C C . ALA A 1 488 ? 7.902 21.206 24.995 1.00 46.34 488 ALA A C 1
ATOM 3831 O O . ALA A 1 488 ? 8.309 20.044 24.888 1.00 46.34 488 ALA A O 1
ATOM 3832 N N . PRO A 1 489 ? 6.585 21.485 25.047 1.00 51.50 489 PRO A N 1
ATOM 3833 C CA . PRO A 1 489 ? 5.564 20.444 25.103 1.00 51.50 489 PRO A CA 1
ATOM 3834 C C . PRO A 1 489 ? 5.518 19.615 23.815 1.00 51.50 489 PRO A C 1
ATOM 3836 O O . PRO A 1 489 ? 5.566 20.144 22.706 1.00 51.50 489 PRO A O 1
ATOM 3839 N N . THR A 1 490 ? 5.372 18.299 23.969 1.00 52.75 490 THR A N 1
ATOM 3840 C CA . THR A 1 490 ? 5.208 17.350 22.859 1.00 52.75 490 THR A CA 1
ATOM 3841 C C . THR A 1 490 ? 3.761 16.870 22.770 1.00 52.75 490 THR A C 1
ATOM 3843 O O . THR A 1 490 ? 3.011 16.932 23.746 1.0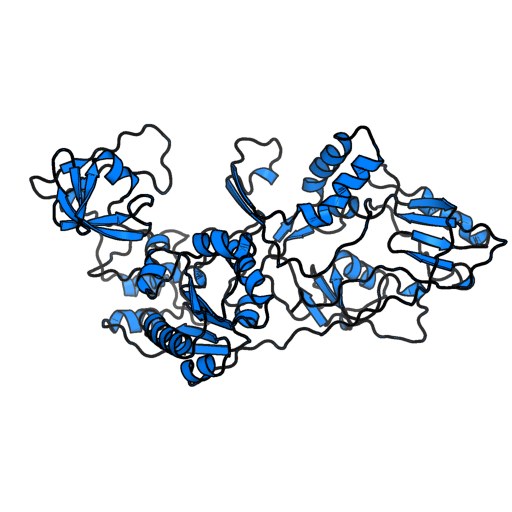0 52.75 490 THR A O 1
ATOM 3846 N N . THR A 1 491 ? 3.366 16.319 21.621 1.00 50.41 491 THR A N 1
ATOM 3847 C CA . THR A 1 491 ? 1.992 15.850 21.342 1.00 50.41 491 THR A CA 1
ATOM 3848 C C . THR A 1 491 ? 1.491 14.716 22.249 1.00 50.41 491 THR A C 1
ATOM 3850 O O . THR A 1 491 ? 0.313 14.372 22.191 1.00 50.41 491 THR A O 1
ATOM 3853 N N . ASN A 1 492 ? 2.345 14.143 23.106 1.00 61.09 492 ASN A N 1
ATOM 3854 C CA . ASN A 1 492 ? 1.951 13.215 24.169 1.00 61.09 492 ASN A CA 1
ATOM 3855 C C . ASN A 1 492 ? 2.800 13.402 25.446 1.00 61.09 492 ASN A C 1
ATOM 3857 O O . ASN A 1 492 ? 3.191 12.423 26.091 1.00 61.09 492 ASN A O 1
ATOM 3861 N N . SER A 1 493 ? 3.111 14.647 25.824 1.00 65.06 493 SER A N 1
ATOM 3862 C CA . SER A 1 493 ? 3.705 14.924 27.141 1.00 65.06 493 SER A CA 1
ATOM 3863 C C . SER A 1 493 ? 2.773 14.462 28.282 1.00 65.06 493 SER A C 1
ATOM 3865 O O . SER A 1 493 ? 1.550 14.425 28.104 1.00 65.06 493 SER A O 1
ATOM 3867 N N . PRO A 1 494 ? 3.309 14.082 29.458 1.00 74.44 494 PRO A N 1
ATOM 3868 C CA . PRO A 1 494 ? 2.504 13.921 30.666 1.00 74.44 494 PRO A CA 1
ATOM 3869 C C . PRO A 1 494 ? 1.807 15.230 31.069 1.00 74.44 494 PRO A C 1
ATOM 3871 O O . PRO A 1 494 ? 2.091 16.305 30.545 1.00 74.44 494 PRO A O 1
ATOM 3874 N N . GLN A 1 495 ? 0.867 15.139 32.007 1.00 74.88 495 GLN A N 1
ATOM 3875 C CA . GLN A 1 495 ? 0.078 16.278 32.476 1.00 74.88 495 GLN A CA 1
ATOM 3876 C C . GLN A 1 495 ? -0.200 16.140 33.972 1.00 74.88 495 GLN A C 1
ATOM 3878 O O . GLN A 1 495 ? -0.495 15.040 34.438 1.00 74.88 495 GLN A O 1
ATOM 3883 N N . THR A 1 496 ? -0.134 17.252 34.707 1.00 81.31 496 THR A N 1
ATOM 3884 C CA . THR A 1 496 ? -0.579 17.315 36.106 1.00 81.31 496 THR A CA 1
ATOM 3885 C C . THR A 1 496 ? -2.042 16.893 36.194 1.00 81.31 496 THR A C 1
ATOM 3887 O O . THR A 1 496 ? -2.887 17.422 35.470 1.00 81.31 496 THR A O 1
ATOM 3890 N N . MET A 1 497 ? -2.346 15.942 37.074 1.00 84.19 497 MET A N 1
ATOM 3891 C CA . MET A 1 497 ? -3.662 15.311 37.162 1.00 84.19 497 MET A CA 1
ATOM 3892 C C . MET A 1 497 ? -4.102 15.129 38.613 1.00 84.19 497 MET A C 1
ATOM 3894 O O . MET A 1 497 ? -3.284 14.844 39.485 1.00 84.19 497 MET A O 1
ATOM 3898 N N . ARG A 1 498 ? -5.406 15.274 38.872 1.00 85.50 498 ARG A N 1
ATOM 3899 C CA . ARG A 1 498 ? -6.018 14.784 40.113 1.00 85.50 498 ARG A CA 1
ATOM 3900 C C . ARG A 1 498 ? -6.481 13.350 39.898 1.00 85.50 498 ARG A C 1
ATOM 3902 O O . ARG A 1 498 ? -7.076 13.060 38.861 1.00 85.50 498 ARG A O 1
ATOM 3909 N N . VAL A 1 499 ? -6.201 12.485 40.869 1.00 86.69 499 VAL A N 1
ATOM 3910 C CA . VAL A 1 499 ? -6.408 11.035 40.804 1.00 86.69 499 VAL A CA 1
ATOM 3911 C C . VAL A 1 499 ? -7.174 10.563 42.038 1.00 86.69 499 VAL A C 1
ATOM 3913 O O . VAL A 1 499 ? -6.870 10.966 43.157 1.00 86.69 499 VAL A O 1
ATOM 3916 N N . TRP A 1 500 ? -8.196 9.736 41.834 1.00 89.69 500 TRP A N 1
ATOM 3917 C CA . TRP A 1 500 ? -9.066 9.209 42.887 1.00 89.69 500 TRP A CA 1
ATOM 3918 C C . TRP A 1 500 ? -9.591 7.820 42.500 1.00 89.69 500 TRP A C 1
ATOM 3920 O O . TRP A 1 500 ? -9.570 7.462 41.321 1.00 89.69 500 TRP A O 1
ATOM 3930 N N . ALA A 1 501 ? -10.058 7.036 43.475 1.00 88.50 501 ALA A N 1
ATOM 3931 C CA . ALA A 1 501 ? -10.677 5.735 43.215 1.00 88.50 501 ALA A CA 1
ATOM 3932 C C . ALA A 1 501 ? -11.903 5.882 42.293 1.00 88.50 501 ALA A C 1
ATOM 3934 O O . ALA A 1 501 ? -12.722 6.784 42.466 1.00 88.50 501 ALA A O 1
ATOM 3935 N N . GLY A 1 502 ? -12.011 5.024 41.280 1.00 84.69 502 GLY A N 1
ATOM 3936 C CA . GLY A 1 502 ? -13.009 5.122 40.213 1.00 84.69 502 GLY A CA 1
ATOM 3937 C C . GLY A 1 502 ? -12.647 6.076 39.064 1.00 84.69 502 GLY A C 1
ATOM 3938 O O . GLY A 1 502 ? -13.367 6.099 38.064 1.00 84.69 502 GLY A O 1
ATOM 3939 N N . LEU A 1 503 ? -11.541 6.834 39.132 1.00 85.75 503 LEU A N 1
ATOM 3940 C CA . LEU A 1 503 ? -11.084 7.620 37.981 1.00 85.75 503 LEU A CA 1
ATOM 3941 C C . LEU A 1 503 ? -10.641 6.691 36.845 1.00 85.75 503 LEU A C 1
ATOM 3943 O O . LEU A 1 503 ? -9.769 5.839 37.016 1.00 85.75 503 LEU A O 1
ATOM 3947 N N . LYS A 1 504 ? -11.196 6.916 35.654 1.00 85.75 504 LYS A N 1
ATOM 3948 C CA . LYS A 1 504 ? -10.774 6.248 34.425 1.00 85.75 504 LYS A CA 1
ATOM 3949 C C . LYS A 1 504 ? -9.610 6.998 33.770 1.00 85.75 504 LYS A C 1
ATOM 3951 O O . LYS A 1 504 ? -9.644 8.220 33.621 1.00 85.75 504 LYS A O 1
ATOM 3956 N N . LEU A 1 505 ? -8.593 6.252 33.358 1.00 86.75 505 LEU A N 1
ATOM 3957 C CA . LEU A 1 505 ? -7.400 6.727 32.659 1.00 86.75 505 LEU A CA 1
ATOM 3958 C C . LEU A 1 505 ? -7.229 5.957 31.340 1.00 86.75 505 LEU A C 1
ATOM 3960 O O . LEU A 1 505 ? -7.830 4.900 31.133 1.00 86.75 505 LEU A O 1
ATOM 3964 N N . VAL A 1 506 ? -6.393 6.479 30.442 1.00 85.31 506 VAL A N 1
ATOM 3965 C CA . VAL A 1 506 ? -5.991 5.801 29.198 1.00 85.31 506 VAL A CA 1
ATOM 3966 C C . VAL A 1 506 ? -4.473 5.632 29.144 1.00 85.31 506 VAL A C 1
ATOM 3968 O O . VAL A 1 506 ? -3.724 6.531 29.530 1.00 85.31 506 VAL A O 1
ATOM 3971 N N . GLY A 1 507 ? -4.000 4.471 28.695 1.00 86.44 507 GLY A N 1
ATOM 3972 C CA . GLY A 1 507 ? -2.579 4.144 28.639 1.00 86.44 507 GLY A CA 1
ATOM 3973 C C . GLY A 1 507 ? -1.800 4.946 27.590 1.00 86.44 507 GLY A C 1
ATOM 3974 O O . GLY A 1 507 ? -2.264 5.177 26.471 1.00 86.44 507 GLY A O 1
ATOM 3975 N N . ALA A 1 508 ? -0.580 5.343 27.955 1.00 83.38 508 ALA A N 1
ATOM 3976 C CA . ALA A 1 508 ? 0.369 6.114 27.146 1.00 83.38 508 ALA A CA 1
ATOM 3977 C C . ALA A 1 508 ? 1.518 5.259 26.567 1.00 83.38 508 ALA A C 1
ATOM 3979 O O . ALA A 1 508 ? 2.287 5.739 25.723 1.00 83.38 508 ALA A O 1
ATOM 3980 N N . GLY A 1 509 ? 1.619 3.987 26.966 1.00 80.75 509 GLY A N 1
ATOM 3981 C CA . GLY A 1 509 ? 2.679 3.050 26.590 1.00 80.75 509 GLY A CA 1
ATOM 3982 C C . GLY A 1 509 ? 3.642 2.734 27.739 1.00 80.75 509 GLY A C 1
ATOM 3983 O O . GLY A 1 509 ? 3.630 3.372 28.791 1.00 80.75 509 GLY A O 1
ATOM 3984 N N . GLY A 1 510 ? 4.503 1.735 27.533 1.00 84.62 510 GLY A N 1
ATOM 3985 C CA . GLY A 1 510 ? 5.317 1.147 28.600 1.00 84.62 510 GLY A CA 1
ATOM 3986 C C . GLY A 1 510 ? 4.500 0.124 29.388 1.00 84.62 510 GLY A C 1
ATOM 3987 O O . GLY A 1 510 ? 3.928 -0.774 28.779 1.00 84.62 510 GLY A O 1
ATOM 3988 N N . LYS A 1 511 ? 4.427 0.260 30.720 1.00 84.62 511 LYS A N 1
ATOM 3989 C CA . LYS A 1 511 ? 3.707 -0.685 31.596 1.00 84.62 511 LYS A CA 1
ATOM 3990 C C . LYS A 1 511 ? 2.191 -0.756 31.332 1.00 84.62 511 LYS A C 1
ATOM 3992 O O . LYS A 1 511 ? 1.609 -1.813 31.532 1.00 84.62 511 LYS A O 1
ATOM 3997 N N . VAL A 1 512 ? 1.570 0.329 30.853 1.00 85.38 512 VAL A N 1
ATOM 3998 C CA . VAL A 1 512 ? 0.154 0.355 30.433 1.00 85.38 512 VAL A CA 1
ATOM 3999 C C . VAL A 1 512 ? 0.088 0.595 28.912 1.00 85.38 512 VAL A C 1
ATOM 4001 O O . VAL A 1 512 ? 0.580 1.636 28.457 1.00 85.38 512 VAL A O 1
ATOM 4004 N N . PRO A 1 513 ? -0.466 -0.329 28.097 1.00 82.56 513 PRO A N 1
ATOM 4005 C CA . PRO A 1 513 ? -0.457 -0.216 26.633 1.00 82.56 513 PRO A CA 1
ATOM 4006 C C . PRO A 1 513 ? -1.225 0.998 26.088 1.00 82.56 513 PRO A C 1
ATOM 4008 O O . PRO A 1 513 ? -2.182 1.480 26.691 1.00 82.56 513 PRO A O 1
ATOM 4011 N N . ARG A 1 514 ? -0.815 1.503 24.915 1.00 81.25 514 ARG A N 1
ATOM 4012 C CA . ARG A 1 514 ? -1.413 2.709 24.311 1.00 81.25 514 ARG A CA 1
ATOM 4013 C C . ARG A 1 514 ? -2.874 2.505 23.923 1.00 81.25 514 ARG A C 1
ATOM 4015 O O . ARG A 1 514 ? -3.179 1.563 23.201 1.00 81.25 514 ARG A O 1
ATOM 4022 N N . GLY A 1 515 ? -3.739 3.427 24.349 1.00 74.88 515 GLY A N 1
ATOM 4023 C CA . GLY A 1 515 ? -5.169 3.427 24.011 1.00 74.88 515 GLY A CA 1
ATOM 4024 C C . GLY A 1 515 ? -6.026 2.452 24.827 1.00 74.88 515 GLY A C 1
ATOM 4025 O O . GLY A 1 515 ? -7.247 2.452 24.676 1.00 74.88 515 GLY A O 1
ATOM 4026 N N . VAL A 1 516 ? -5.420 1.644 25.703 1.00 82.12 516 VAL A N 1
ATOM 4027 C CA . VAL A 1 516 ? -6.149 0.768 26.629 1.00 82.12 516 VAL A CA 1
ATOM 4028 C C . VAL A 1 516 ? -6.654 1.601 27.804 1.00 82.12 516 VAL A C 1
ATOM 4030 O O . VAL A 1 516 ? -5.912 2.409 28.367 1.00 82.12 516 VAL A O 1
ATOM 4033 N N . PHE A 1 517 ? -7.921 1.422 28.169 1.00 85.38 517 PHE A N 1
ATOM 4034 C CA . PHE A 1 517 ? -8.498 2.055 29.351 1.00 85.38 517 PHE A CA 1
ATOM 4035 C C . PHE A 1 517 ? -8.207 1.247 30.612 1.00 85.38 517 PHE A C 1
ATOM 4037 O O . PHE A 1 517 ? -8.305 0.025 30.596 1.00 85.38 517 PHE A O 1
ATOM 4044 N N . VAL A 1 518 ? -7.935 1.954 31.706 1.00 87.44 518 VAL A N 1
ATOM 4045 C CA . VAL A 1 518 ? -7.747 1.392 33.049 1.00 87.44 518 VAL A CA 1
AT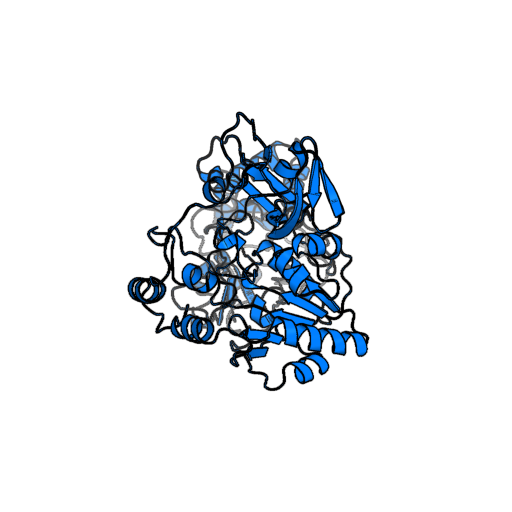OM 4046 C C . VAL A 1 518 ? -8.488 2.251 34.068 1.00 87.44 518 VAL A C 1
ATOM 4048 O O . VAL A 1 518 ? -8.617 3.465 33.888 1.00 87.44 518 VAL A O 1
ATOM 4051 N N . THR A 1 519 ? -8.974 1.638 35.136 1.00 90.81 519 THR A N 1
ATOM 4052 C CA . THR A 1 519 ? -9.637 2.319 36.254 1.00 90.81 519 THR A CA 1
ATOM 4053 C C . THR A 1 519 ? -8.695 2.343 37.446 1.00 90.81 519 THR A C 1
ATOM 4055 O O . THR A 1 519 ? -8.024 1.357 37.739 1.00 90.81 519 THR A O 1
ATOM 4058 N N . VAL A 1 520 ? -8.643 3.459 38.162 1.00 90.94 520 VAL A N 1
ATOM 4059 C CA . VAL A 1 520 ? -7.954 3.532 39.450 1.00 90.94 520 VAL A CA 1
ATOM 4060 C C . VAL A 1 520 ? -8.802 2.813 40.496 1.00 90.94 520 VAL A C 1
ATOM 4062 O O . VAL A 1 520 ? -9.923 3.234 40.771 1.00 90.94 520 VAL A O 1
ATOM 4065 N N . ALA A 1 521 ? -8.274 1.741 41.081 1.00 91.56 521 ALA A N 1
ATOM 4066 C CA . ALA A 1 521 ? -8.893 1.059 42.213 1.00 91.56 521 ALA A CA 1
ATOM 4067 C C . ALA A 1 521 ? -8.655 1.838 43.518 1.00 91.56 521 ALA A C 1
ATOM 4069 O O . ALA A 1 521 ? -9.570 2.008 44.317 1.00 91.56 521 ALA A O 1
ATOM 4070 N N . GLU A 1 522 ? -7.442 2.368 43.700 1.00 90.75 522 GLU A N 1
ATOM 4071 C CA . GLU A 1 522 ? -7.016 3.066 44.916 1.00 90.75 522 GLU A CA 1
ATOM 4072 C C . GLU A 1 522 ? -6.019 4.184 44.575 1.00 90.75 522 GLU A C 1
ATOM 4074 O O . GLU A 1 522 ? -5.126 3.998 43.745 1.00 90.75 522 GLU A O 1
ATOM 4079 N N . ALA A 1 523 ? -6.144 5.343 45.228 1.00 89.75 523 ALA A N 1
ATOM 4080 C CA . ALA A 1 523 ? -5.244 6.483 45.059 1.00 89.75 523 ALA A CA 1
ATOM 4081 C C . ALA A 1 523 ? -4.612 6.868 46.407 1.00 89.75 523 ALA A C 1
ATOM 4083 O O . ALA A 1 523 ? -5.212 7.599 47.191 1.00 89.75 523 ALA A O 1
ATOM 4084 N N . GLY A 1 524 ? -3.405 6.366 46.671 1.00 86.06 524 GLY A N 1
ATOM 4085 C CA . GLY A 1 524 ? -2.627 6.663 47.871 1.00 86.06 524 GLY A CA 1
ATOM 4086 C C . GLY A 1 524 ? -1.606 7.791 47.678 1.00 86.06 524 GLY A C 1
ATOM 4087 O O . GLY A 1 524 ? -1.288 8.214 46.561 1.00 86.06 524 GLY A O 1
ATOM 4088 N N . LEU A 1 525 ? -1.050 8.261 48.799 1.00 81.44 525 LEU A N 1
ATOM 4089 C CA . LEU A 1 525 ? -0.126 9.403 48.842 1.00 81.44 525 LEU A CA 1
ATOM 4090 C C . LEU A 1 525 ? 1.217 9.156 48.131 1.00 81.44 525 LEU A C 1
ATOM 4092 O O . LEU A 1 525 ? 1.809 10.109 47.642 1.00 81.44 525 LEU A O 1
ATOM 4096 N N . GLU A 1 526 ? 1.670 7.903 48.016 1.00 84.94 526 GLU A N 1
ATOM 4097 C CA . GLU A 1 526 ? 2.901 7.538 47.283 1.00 84.94 526 GLU A CA 1
ATOM 4098 C C . GLU A 1 526 ? 2.640 6.719 46.008 1.00 84.94 526 GLU A C 1
ATOM 4100 O O . GLU A 1 526 ? 3.418 6.754 45.046 1.00 84.94 526 GLU A O 1
ATOM 4105 N N . LYS A 1 527 ? 1.550 5.942 46.007 1.00 91.12 527 LYS A N 1
ATOM 4106 C CA . LYS A 1 527 ? 1.240 4.934 44.991 1.00 91.12 527 LYS A CA 1
ATOM 4107 C C . LYS A 1 527 ? -0.223 4.973 44.578 1.00 91.12 527 LYS A C 1
ATOM 4109 O O . LYS A 1 527 ? -1.097 5.294 45.376 1.00 91.12 527 LYS A O 1
ATOM 4114 N N . VAL A 1 528 ? -0.477 4.574 43.339 1.00 92.88 528 VAL A N 1
ATOM 4115 C CA . VAL A 1 528 ? -1.820 4.386 42.783 1.00 92.88 528 VAL A CA 1
ATOM 4116 C C . VAL A 1 528 ? -1.953 2.941 42.308 1.00 92.88 528 VAL A C 1
ATOM 4118 O O . VAL A 1 528 ? -1.068 2.439 41.610 1.00 92.88 528 VAL A O 1
ATOM 4121 N N . THR A 1 529 ? -3.048 2.288 42.690 1.00 92.38 529 THR A N 1
ATOM 4122 C CA . THR A 1 529 ? -3.383 0.908 42.315 1.00 92.38 529 THR A CA 1
ATOM 4123 C C . THR A 1 529 ? -4.445 0.938 41.218 1.00 92.38 529 THR A C 1
ATOM 4125 O O . THR A 1 529 ? -5.469 1.610 41.360 1.00 92.38 529 THR A O 1
ATOM 4128 N N . LEU A 1 530 ? -4.218 0.223 40.116 1.00 92.31 530 LEU A N 1
ATOM 4129 C CA . LEU A 1 530 ? -5.203 0.051 39.042 1.00 92.31 530 LEU A CA 1
ATOM 4130 C C . LEU A 1 530 ? -6.094 -1.178 39.277 1.00 92.31 530 LEU A C 1
ATOM 4132 O O . LEU A 1 530 ? -5.726 -2.090 40.014 1.00 92.31 530 LEU A O 1
ATOM 4136 N N . ASP A 1 531 ? -7.239 -1.219 38.599 1.00 87.38 531 ASP A N 1
ATOM 4137 C CA . ASP A 1 531 ? -8.182 -2.347 38.552 1.00 87.38 531 ASP A CA 1
ATOM 4138 C C . ASP A 1 531 ? -7.524 -3.701 38.230 1.00 87.38 531 ASP A C 1
ATOM 4140 O O . ASP A 1 531 ? -7.866 -4.711 38.838 1.00 87.38 531 ASP A O 1
ATOM 4144 N N . GLY A 1 532 ? -6.510 -3.723 37.362 1.00 81.19 532 GLY A N 1
ATOM 4145 C CA . GLY A 1 532 ? -5.664 -4.898 37.106 1.00 81.19 532 GLY A CA 1
ATOM 4146 C C . GLY A 1 532 ? -4.673 -5.276 38.226 1.00 81.19 532 GLY A C 1
ATOM 4147 O O . GLY A 1 532 ? -3.700 -5.974 37.948 1.00 81.19 532 GLY A O 1
ATOM 4148 N N . GLY A 1 533 ? -4.831 -4.763 39.452 1.00 85.31 533 GLY A N 1
ATOM 4149 C CA . GLY A 1 533 ? -3.959 -5.017 40.614 1.00 85.31 533 GLY A CA 1
ATOM 4150 C C . GLY A 1 533 ? -2.560 -4.383 40.545 1.00 85.31 533 GLY A C 1
ATOM 4151 O O . GLY A 1 533 ? -1.758 -4.527 41.466 1.00 85.31 533 GLY A O 1
ATOM 4152 N N . GLN A 1 534 ? -2.240 -3.678 39.458 1.00 89.31 534 GLN A N 1
ATOM 4153 C CA . GLN A 1 534 ? -0.923 -3.086 39.229 1.00 89.31 534 GLN A CA 1
ATOM 4154 C C . GLN A 1 534 ? -0.733 -1.812 40.065 1.00 89.31 534 GLN A C 1
ATOM 4156 O O . GLN A 1 534 ? -1.525 -0.875 39.955 1.00 89.31 534 GLN A O 1
ATOM 4161 N N . GLN A 1 535 ? 0.348 -1.752 40.848 1.00 91.88 535 GLN A N 1
ATOM 4162 C CA . GLN A 1 535 ? 0.755 -0.555 41.592 1.00 91.88 535 GLN A CA 1
ATOM 4163 C C . GLN A 1 535 ? 1.793 0.273 40.826 1.00 91.88 535 GLN A C 1
ATOM 4165 O O . GLN A 1 535 ? 2.746 -0.266 40.258 1.00 91.88 535 GLN A O 1
ATOM 4170 N N . PHE A 1 536 ? 1.648 1.596 40.887 1.00 92.12 536 PHE A N 1
ATOM 4171 C CA . PHE A 1 536 ? 2.552 2.572 40.279 1.00 92.12 536 PHE A CA 1
ATOM 4172 C C . PHE A 1 536 ? 2.949 3.638 41.292 1.00 92.12 536 PHE A C 1
ATOM 4174 O O . PHE A 1 536 ? 2.078 4.163 41.986 1.00 92.12 536 PHE A O 1
ATOM 4181 N N . SER A 1 537 ? 4.223 4.042 41.321 1.00 92.12 537 SER A N 1
ATOM 4182 C CA . SER A 1 537 ? 4.562 5.348 41.897 1.00 92.12 537 SER A CA 1
ATOM 4183 C C . SER A 1 537 ? 3.944 6.466 41.052 1.00 92.12 537 SER A C 1
ATOM 4185 O O . SER A 1 537 ? 3.741 6.312 39.842 1.00 92.12 537 SER A O 1
ATOM 4187 N N . HIS A 1 538 ? 3.693 7.628 41.657 1.00 89.94 538 HIS A N 1
ATOM 4188 C CA . HIS A 1 538 ? 3.146 8.799 40.953 1.00 89.94 538 HIS A CA 1
ATOM 4189 C C . HIS A 1 538 ? 3.922 9.147 39.666 1.00 89.94 538 HIS A C 1
ATOM 4191 O O . HIS A 1 538 ? 3.326 9.418 38.621 1.00 89.94 538 HIS A O 1
ATOM 4197 N N . SER A 1 539 ? 5.257 9.051 39.706 1.00 86.12 539 SER A N 1
ATOM 4198 C CA . SER A 1 539 ? 6.131 9.323 38.553 1.00 86.12 539 SER A CA 1
ATOM 4199 C C . SER A 1 539 ? 5.995 8.306 37.411 1.00 86.12 539 SER A C 1
ATOM 4201 O O . SER A 1 539 ? 6.266 8.626 36.253 1.00 86.12 539 SER A O 1
ATOM 4203 N N . GLU A 1 540 ? 5.615 7.063 37.709 1.00 88.62 540 GLU A N 1
ATOM 4204 C CA . GLU A 1 540 ? 5.382 6.021 36.706 1.00 88.62 540 GLU A CA 1
ATOM 4205 C C . GLU A 1 540 ? 3.970 6.122 36.138 1.00 88.62 540 GLU A C 1
ATOM 4207 O O . GLU A 1 540 ? 3.794 5.968 34.931 1.00 88.62 540 GLU A O 1
ATOM 4212 N N . LEU A 1 541 ? 2.978 6.457 36.970 1.00 89.19 541 LEU A N 1
ATOM 4213 C CA . LEU A 1 541 ? 1.609 6.694 36.517 1.00 89.19 541 LEU A CA 1
ATOM 4214 C C . LEU A 1 541 ? 1.565 7.839 35.489 1.00 89.19 541 LEU A C 1
ATOM 4216 O O . LEU A 1 541 ? 0.969 7.675 34.423 1.00 89.19 541 LEU A O 1
ATOM 4220 N N . LEU A 1 542 ? 2.286 8.943 35.738 1.00 87.06 542 LEU A N 1
ATOM 4221 C CA . LEU A 1 542 ? 2.482 10.028 34.761 1.00 87.06 542 LEU A CA 1
ATOM 4222 C C . LEU A 1 542 ? 3.186 9.571 33.476 1.00 87.06 542 LEU A C 1
ATOM 4224 O O . LEU A 1 542 ? 2.891 10.079 32.394 1.00 87.06 542 LEU A O 1
ATOM 4228 N N . ARG A 1 543 ? 4.128 8.628 33.552 1.00 84.50 543 ARG A N 1
ATOM 4229 C CA . ARG A 1 543 ? 4.826 8.114 32.361 1.00 84.50 543 ARG A CA 1
ATOM 4230 C C . ARG A 1 543 ? 3.955 7.157 31.544 1.00 84.50 543 ARG A C 1
ATOM 4232 O O . ARG A 1 543 ? 4.069 7.154 30.320 1.00 84.50 543 ARG A O 1
ATOM 4239 N N . HIS A 1 544 ? 3.066 6.404 32.190 1.00 87.50 544 HIS A N 1
ATOM 4240 C CA . HIS A 1 544 ? 2.302 5.322 31.563 1.00 87.50 544 HIS A CA 1
ATOM 4241 C C . HIS A 1 544 ? 0.817 5.618 31.311 1.00 87.50 544 HIS A C 1
ATOM 4243 O O . HIS A 1 544 ? 0.192 4.850 30.586 1.00 87.50 544 HIS A O 1
ATOM 4249 N N . THR A 1 545 ? 0.237 6.709 31.825 1.00 87.38 545 THR A N 1
ATOM 4250 C CA . THR A 1 545 ? -1.204 7.011 31.670 1.00 87.38 545 THR A CA 1
ATOM 4251 C C . THR A 1 545 ? -1.503 8.485 31.365 1.00 87.38 545 THR A C 1
ATOM 4253 O O . THR A 1 545 ? -0.675 9.374 31.575 1.00 87.38 545 THR A O 1
ATOM 4256 N N . ARG A 1 546 ? -2.702 8.767 30.846 1.00 85.19 546 ARG A N 1
ATOM 4257 C CA . ARG A 1 546 ? -3.258 10.109 30.613 1.00 85.19 546 ARG A CA 1
ATOM 4258 C C . ARG A 1 546 ? -4.697 10.175 31.131 1.00 85.19 546 ARG A C 1
ATOM 4260 O O . ARG A 1 546 ? -5.398 9.165 31.175 1.00 85.19 546 ARG A O 1
ATOM 4267 N N . LEU A 1 547 ? -5.147 11.387 31.453 1.00 80.81 547 LEU A N 1
ATOM 4268 C CA . LEU A 1 547 ? -6.562 11.685 31.672 1.00 80.81 547 LEU A CA 1
ATOM 4269 C C . LEU A 1 547 ? -7.361 11.424 30.388 1.00 80.81 547 LEU A C 1
ATOM 4271 O O . LEU A 1 547 ? -6.941 11.865 29.321 1.00 80.81 547 LEU A O 1
ATOM 4275 N N . CYS A 1 548 ? -8.522 10.769 30.487 1.00 74.31 548 CYS A N 1
ATOM 4276 C CA . CYS A 1 548 ? -9.359 10.444 29.324 1.00 74.31 548 CYS A CA 1
ATOM 4277 C C . CYS A 1 548 ? -10.611 11.332 29.155 1.00 74.31 548 CYS A C 1
ATOM 4279 O O . CYS A 1 548 ? -11.483 11.006 28.356 1.00 74.31 548 CYS A O 1
ATOM 4281 N N . HIS A 1 549 ? -10.710 12.453 29.882 1.00 70.19 549 HIS A N 1
ATOM 4282 C CA . HIS A 1 549 ? -11.840 13.401 29.786 1.00 70.19 549 HIS A CA 1
ATOM 4283 C C . HIS A 1 549 ? -11.935 14.131 28.430 1.00 70.19 549 HIS A C 1
ATOM 4285 O O . HIS A 1 549 ? -12.947 14.755 28.132 1.00 70.19 549 HIS A O 1
ATOM 4291 N N . ALA A 1 550 ? -10.875 14.082 27.625 1.00 67.25 550 ALA A N 1
ATOM 4292 C CA . ALA A 1 550 ? -10.878 14.453 26.218 1.00 67.25 550 ALA A CA 1
ATOM 4293 C C . ALA A 1 550 ? -9.904 13.524 25.482 1.00 67.25 550 ALA A C 1
ATOM 4295 O O . ALA A 1 550 ? -8.843 13.192 26.013 1.00 67.25 550 ALA A O 1
ATOM 4296 N N . ILE A 1 551 ? -10.272 13.095 24.277 1.00 70.81 551 ILE A N 1
ATOM 4297 C CA . ILE A 1 551 ? -9.502 12.175 23.433 1.00 70.81 551 ILE A CA 1
ATOM 4298 C C . ILE A 1 551 ? -9.535 12.751 22.011 1.00 70.81 551 ILE A C 1
ATOM 4300 O O . ILE A 1 551 ? -10.565 13.269 21.586 1.00 70.81 551 ILE A O 1
ATOM 4304 N N . THR A 1 552 ? -8.417 12.718 21.281 1.00 75.00 552 THR A N 1
ATOM 4305 C CA . THR A 1 552 ? -8.384 13.172 19.879 1.00 75.00 552 THR A CA 1
ATOM 4306 C C . THR A 1 552 ? -9.027 12.130 18.963 1.00 75.00 552 THR A C 1
ATOM 4308 O O . THR A 1 552 ? -8.938 10.941 19.257 1.00 75.00 552 THR A O 1
ATOM 4311 N N . TYR A 1 553 ? -9.619 12.538 17.833 1.00 76.00 553 TYR A N 1
ATOM 4312 C CA . TYR A 1 553 ? -10.287 11.608 16.902 1.00 76.00 553 TYR A CA 1
ATOM 4313 C C . TYR A 1 553 ? -9.376 10.439 16.471 1.00 76.00 553 TYR A C 1
ATOM 4315 O O . TYR A 1 553 ? -9.757 9.276 16.560 1.00 76.00 553 TYR A O 1
ATOM 4323 N N . ALA A 1 554 ? -8.114 10.730 16.141 1.00 74.25 554 ALA A N 1
ATOM 4324 C CA . ALA A 1 554 ? -7.085 9.728 15.836 1.00 74.25 554 ALA A CA 1
ATOM 4325 C C . ALA A 1 554 ? -6.764 8.753 16.995 1.00 74.25 554 ALA A C 1
ATOM 4327 O O . ALA A 1 554 ? -6.212 7.683 16.764 1.00 74.25 554 ALA A O 1
ATOM 4328 N N . SER A 1 555 ? -7.085 9.117 18.240 1.00 74.06 555 SER A N 1
ATOM 4329 C CA . SER A 1 555 ? -6.893 8.278 19.433 1.00 74.06 555 SER A CA 1
ATOM 4330 C C . SER A 1 555 ? -8.172 7.563 19.885 1.00 74.06 555 SER A C 1
ATOM 4332 O O . SER A 1 555 ? -8.089 6.743 20.796 1.00 74.06 555 SER A O 1
ATOM 4334 N N . CYS A 1 556 ? -9.341 7.871 19.303 1.00 73.31 556 CYS A N 1
ATOM 4335 C CA . CYS A 1 556 ? -10.609 7.199 19.614 1.00 73.31 556 CYS A CA 1
ATOM 4336 C C . CYS A 1 556 ? -11.075 6.200 18.545 1.00 73.31 556 CYS A C 1
ATOM 4338 O O . CYS A 1 556 ? -11.986 5.422 18.823 1.00 73.31 556 CYS A O 1
ATOM 4340 N N . GLN A 1 557 ? -10.454 6.164 17.360 1.00 76.50 557 GLN A N 1
ATOM 4341 C CA . GLN A 1 557 ? -10.739 5.126 16.363 1.00 76.50 557 GLN A CA 1
ATOM 4342 C C . GLN A 1 557 ? -10.547 3.716 16.946 1.00 76.50 557 GLN A C 1
ATOM 4344 O O . GLN A 1 557 ? -9.567 3.444 17.642 1.00 76.50 557 GLN A O 1
ATOM 4349 N N . GLY A 1 558 ? -11.490 2.815 16.664 1.00 71.25 558 GLY A N 1
ATOM 4350 C CA . GLY A 1 558 ? -11.522 1.466 17.239 1.00 71.25 558 GLY A CA 1
ATOM 4351 C C . GLY A 1 558 ? -11.923 1.394 18.725 1.00 71.25 558 GLY A C 1
ATOM 4352 O O . GLY A 1 558 ? -11.972 0.296 19.279 1.00 71.25 558 GLY A O 1
ATOM 4353 N N . LEU A 1 559 ? -12.228 2.513 19.401 1.00 75.12 559 LEU A N 1
ATOM 4354 C CA . LEU A 1 559 ? -12.693 2.508 20.795 1.00 75.12 559 LEU A CA 1
ATOM 4355 C C . LEU A 1 559 ? -14.223 2.581 20.876 1.00 75.12 559 LEU A C 1
ATOM 4357 O O . LEU A 1 559 ? -14.832 3.559 20.456 1.00 75.12 559 LEU A O 1
ATOM 4361 N N . THR A 1 560 ? -14.852 1.599 21.528 1.00 74.50 560 THR A N 1
ATOM 4362 C CA . THR A 1 560 ? -16.258 1.728 21.950 1.00 74.50 560 THR A CA 1
ATOM 4363 C C . THR A 1 560 ? -16.320 2.452 23.294 1.00 74.50 560 THR A C 1
ATOM 4365 O O . THR A 1 560 ? -15.999 1.884 24.341 1.00 74.50 560 THR A O 1
ATOM 4368 N N . LEU A 1 561 ? -16.725 3.722 23.277 1.00 72.62 561 LEU A N 1
ATOM 4369 C CA . LEU A 1 561 ? -16.894 4.530 24.485 1.00 72.62 561 LEU A CA 1
ATOM 4370 C C . LEU A 1 561 ? -18.292 4.306 25.090 1.00 72.62 561 LEU A C 1
ATOM 4372 O O . LEU A 1 561 ? -19.287 4.239 24.375 1.00 72.62 561 LEU A O 1
ATOM 4376 N N . ARG A 1 562 ? -18.372 4.180 26.423 1.00 68.44 562 ARG A N 1
ATOM 4377 C CA . ARG A 1 562 ? -19.641 4.101 27.170 1.00 68.44 562 ARG A CA 1
ATOM 4378 C C . ARG A 1 562 ? -19.965 5.468 27.775 1.00 68.44 562 ARG A C 1
ATOM 4380 O O . ARG A 1 562 ? -19.084 6.079 28.376 1.00 68.44 562 ARG A O 1
ATOM 4387 N N . GLY A 1 563 ? -21.223 5.895 27.681 1.00 67.69 563 GLY A N 1
ATOM 4388 C CA . GLY A 1 563 ? -21.689 7.208 28.144 1.00 67.69 563 GLY A CA 1
ATOM 4389 C C . GLY A 1 563 ? -21.810 8.229 27.007 1.00 67.69 563 GLY A C 1
ATOM 4390 O O . GLY A 1 563 ? -21.734 7.872 25.836 1.00 67.69 563 GLY A O 1
ATOM 4391 N N . ARG A 1 564 ? -22.023 9.506 27.348 1.00 63.94 564 ARG A N 1
ATOM 4392 C CA . ARG A 1 564 ? -22.116 10.599 26.364 1.00 63.94 564 ARG A CA 1
ATOM 4393 C C . ARG A 1 564 ? -20.727 11.151 26.043 1.00 63.94 564 ARG A C 1
ATOM 4395 O O . ARG A 1 564 ? -20.019 11.569 26.956 1.00 63.94 564 ARG A O 1
ATOM 4402 N N . VAL A 1 565 ? -20.375 11.183 24.759 1.00 67.94 565 VAL A N 1
ATOM 4403 C CA . VAL A 1 565 ? -19.139 11.776 24.213 1.00 67.94 565 VAL A CA 1
ATOM 4404 C C . VAL A 1 565 ? -19.468 13.155 23.624 1.00 67.94 565 VAL A C 1
ATOM 4406 O O . VAL A 1 565 ? -20.584 13.383 23.166 1.00 67.94 565 VAL A O 1
ATOM 4409 N N . TRP A 1 566 ? -18.534 14.106 23.714 1.00 68.62 566 TRP A N 1
ATOM 4410 C CA . TRP A 1 566 ? -18.802 15.535 23.517 1.00 68.62 566 TRP A CA 1
ATOM 4411 C C . TRP A 1 566 ? -17.916 16.073 22.381 1.00 68.62 566 TRP A C 1
ATOM 4413 O O . TRP A 1 566 ? -16.693 16.118 22.520 1.00 68.62 566 TRP A O 1
ATOM 4423 N N . LEU A 1 567 ? -18.518 16.471 21.253 1.00 69.31 567 LEU A N 1
ATOM 4424 C CA . LEU A 1 567 ? -17.789 16.908 20.052 1.00 69.31 567 LEU A CA 1
ATOM 4425 C C . LEU A 1 567 ? -17.103 18.268 20.264 1.00 69.31 567 LEU A C 1
ATOM 4427 O O . LEU A 1 567 ? -17.728 19.335 20.207 1.00 69.31 567 LEU A O 1
ATOM 4431 N N . LEU A 1 568 ? -15.788 18.226 20.479 1.00 68.44 568 LEU A N 1
ATOM 4432 C CA . LEU A 1 568 ? -14.936 19.401 20.629 1.00 68.44 568 LEU A CA 1
ATOM 4433 C C . LEU A 1 568 ? -14.240 19.762 19.303 1.00 68.44 568 LEU A C 1
ATOM 4435 O O . LEU A 1 568 ? -14.003 18.907 18.452 1.00 68.44 568 LEU A O 1
ATOM 4439 N N . ASP A 1 569 ? -13.929 21.051 19.156 1.00 67.44 569 ASP A N 1
ATOM 4440 C CA . ASP A 1 569 ? -13.063 21.642 18.119 1.00 67.44 569 ASP A CA 1
ATOM 4441 C C . ASP A 1 569 ? -13.427 21.383 16.637 1.00 67.44 569 ASP A C 1
ATOM 4443 O O . ASP A 1 569 ? -12.609 21.528 15.728 1.00 67.44 569 ASP A O 1
ATOM 4447 N N . TRP A 1 570 ? -14.705 21.088 16.370 1.00 70.81 570 TRP A N 1
ATOM 4448 C CA . TRP A 1 570 ? -15.255 20.898 15.018 1.00 70.81 570 TRP A CA 1
ATOM 4449 C C . TRP A 1 570 ? -15.208 22.145 14.112 1.00 70.81 570 TRP A C 1
ATOM 4451 O O . TRP A 1 570 ? -15.551 22.061 12.938 1.00 70.81 570 TRP A O 1
ATOM 4461 N N . GLY A 1 571 ? -14.829 23.312 14.645 1.00 71.62 571 GLY A N 1
ATOM 4462 C CA . GLY A 1 571 ? -14.750 24.577 13.902 1.00 71.62 571 GLY A CA 1
ATOM 4463 C C . GLY A 1 571 ? -13.425 24.808 13.168 1.00 71.62 571 GLY A C 1
ATOM 4464 O O . GLY A 1 571 ? -13.244 25.867 12.574 1.00 71.62 571 GLY A O 1
ATOM 4465 N N . THR A 1 572 ? -12.484 23.864 13.238 1.00 78.94 572 THR A N 1
ATOM 4466 C CA . THR A 1 572 ? -11.173 23.975 12.584 1.00 78.94 572 THR A CA 1
ATOM 4467 C C . THR A 1 572 ? -11.241 23.592 11.104 1.00 78.94 572 THR A C 1
ATOM 4469 O O . THR A 1 572 ? -11.972 22.683 10.720 1.00 78.94 572 THR A O 1
ATOM 4472 N N . GLN A 1 573 ? -10.397 24.210 10.269 1.00 80.00 573 GLN A N 1
ATOM 4473 C CA . GLN A 1 573 ? -10.265 23.897 8.831 1.00 80.00 573 GLN A CA 1
ATOM 4474 C C . GLN A 1 573 ? -9.851 22.440 8.522 1.00 80.00 573 GLN A C 1
ATOM 4476 O O . GLN A 1 573 ? -9.841 22.027 7.366 1.00 80.00 573 GLN A O 1
ATOM 4481 N N . HIS A 1 574 ? -9.443 21.680 9.542 1.00 80.56 574 HIS A N 1
ATOM 4482 C CA . HIS A 1 574 ? -9.019 20.285 9.429 1.00 80.56 574 HIS A CA 1
ATOM 4483 C C . HIS A 1 574 ? -10.127 19.295 9.820 1.00 80.56 574 HIS A C 1
ATOM 4485 O O . HIS A 1 574 ? -10.007 18.105 9.528 1.00 80.56 574 HIS A O 1
ATOM 4491 N N . PHE A 1 575 ? -11.209 19.768 10.449 1.00 83.75 575 PHE A N 1
ATOM 4492 C CA . PHE A 1 575 ? -12.378 18.950 10.741 1.00 83.75 575 PHE A CA 1
ATOM 4493 C C . PHE A 1 575 ? -13.163 18.666 9.453 1.00 83.75 575 PHE A C 1
ATOM 4495 O O . PHE A 1 575 ? -13.382 19.549 8.628 1.00 83.75 575 PHE A O 1
ATOM 4502 N N . ASN A 1 576 ? -13.586 17.417 9.273 1.00 89.44 576 ASN A N 1
ATOM 4503 C CA . ASN A 1 576 ? -14.329 16.961 8.099 1.00 89.44 576 ASN A CA 1
ATOM 4504 C C . ASN A 1 576 ? -15.277 15.811 8.473 1.00 89.44 576 ASN A C 1
ATOM 4506 O O . ASN A 1 576 ? -15.295 15.361 9.622 1.00 89.44 576 ASN A O 1
ATOM 4510 N N . LEU A 1 577 ? -16.053 15.312 7.509 1.00 90.56 577 LEU A N 1
ATOM 4511 C CA . LEU A 1 577 ? -17.112 14.342 7.789 1.00 90.56 577 LEU A CA 1
ATOM 4512 C C . LEU A 1 577 ? -16.591 13.015 8.368 1.00 90.56 577 LEU A C 1
ATOM 4514 O O . LEU A 1 577 ? -17.251 12.419 9.214 1.00 90.56 577 LEU A O 1
ATOM 4518 N N . ARG A 1 578 ? -15.361 12.613 8.018 1.00 90.81 578 ARG A N 1
ATOM 4519 C CA . ARG A 1 578 ? -14.680 11.429 8.578 1.00 90.81 578 ARG A CA 1
ATOM 4520 C C . ARG A 1 578 ? -14.355 11.578 10.066 1.00 90.81 578 ARG A C 1
ATOM 4522 O O . ARG A 1 578 ? -14.389 10.586 10.787 1.00 90.81 578 ARG A O 1
ATOM 4529 N N . HIS A 1 579 ? -14.081 12.795 10.545 1.00 87.88 579 HIS A N 1
ATOM 4530 C CA . HIS A 1 579 ? -13.919 13.058 11.981 1.00 87.88 579 HIS A CA 1
ATOM 4531 C C . HIS A 1 579 ? -15.257 12.946 12.717 1.00 87.88 579 HIS A C 1
ATOM 4533 O O . HIS A 1 579 ? -15.322 12.324 13.773 1.00 87.88 579 HIS A O 1
ATOM 4539 N N . LEU A 1 580 ? -16.328 13.513 12.148 1.00 87.06 580 LEU A N 1
ATOM 4540 C CA . LEU A 1 580 ? -17.673 13.432 12.723 1.00 87.06 580 LEU A CA 1
ATOM 4541 C C . LEU A 1 580 ? -18.170 11.980 12.797 1.00 87.06 580 LEU A C 1
ATOM 4543 O O . LEU A 1 580 ? -18.660 11.550 13.836 1.00 87.06 580 LEU A O 1
ATOM 4547 N N . TYR A 1 581 ? -17.966 11.220 11.721 1.00 88.88 581 TYR A N 1
ATOM 4548 C CA . TYR A 1 581 ? -18.269 9.794 11.620 1.00 88.88 581 TYR A CA 1
ATOM 4549 C C . TYR A 1 581 ? -17.459 8.949 12.619 1.00 88.88 581 TYR A C 1
ATOM 4551 O O . TYR A 1 581 ? -18.021 8.115 13.319 1.00 88.88 581 TYR A O 1
ATOM 4559 N N . ALA A 1 582 ? -16.149 9.196 12.752 1.00 84.81 582 ALA A N 1
ATOM 4560 C CA . ALA A 1 582 ? -15.297 8.499 13.722 1.00 84.81 582 ALA A CA 1
ATOM 4561 C C . ALA A 1 582 ? -15.554 8.900 15.193 1.00 84.81 582 ALA A C 1
ATOM 4563 O O . ALA A 1 582 ? -14.996 8.282 16.100 1.00 84.81 582 ALA A O 1
ATOM 4564 N N . GLY A 1 583 ? -16.365 9.936 15.438 1.00 78.75 583 GLY A N 1
ATOM 4565 C CA . GLY A 1 583 ? -16.768 10.387 16.771 1.00 78.75 583 GLY A CA 1
ATOM 4566 C C . GLY A 1 583 ? -18.117 9.843 17.262 1.00 78.75 583 GLY A C 1
ATOM 4567 O O . GLY A 1 583 ? -18.549 10.269 18.334 1.00 78.75 583 GLY A O 1
ATOM 4568 N N . ALA A 1 584 ? -18.779 8.965 16.491 1.00 76.00 584 ALA A N 1
ATOM 4569 C CA . ALA A 1 584 ? -20.165 8.524 16.695 1.00 76.00 584 ALA A CA 1
ATOM 4570 C C . ALA A 1 584 ? -20.303 7.016 17.003 1.00 76.00 584 ALA A C 1
ATOM 4572 O O . ALA A 1 584 ? -20.569 6.686 18.178 1.00 76.00 584 ALA A O 1
#